Protein AF-A0A352PY27-F1 (afdb_monomer)

Nearest PDB structures (foldseek):
  3fgb-assembly2_B  TM=4.929E-01  e=3.421E-06  Bacteroides thetaiotaomicron
  3scy-assembly1_A  TM=4.603E-01  e=6.752E-06  Bacteroides fragilis NCTC 9343
  8q9t-assembly1_D  TM=4.812E-01  e=1.816E-03  Saccharomyces cerevisiae
  8qcb-assembly1_D  TM=4.375E-01  e=1.260E-03  Saccharomyces cerevisiae
  8qca-assembly1_D  TM=5.139E-01  e=1.257E-02  Saccharomyces cerevisiae

Foldseek 3Di:
DDDDDDDDDDDDDDDDDDDDDDDDDPPPPPPPPPPPPPPPDPVSPDDQAADDADPDKDKDFDDPPKDWQEKEAFLNQQKIWTWIQDNVRWIWIWIDGRVPDDIDDIHTDPRQWDFRYKDADLNRFWIKTWTDGPQWTWIWIWGDDPNDTDIDTQDTDNWDKADKEKQNDWAFDDADPVRDTDTAIKIWIWTQDPVRATFIWIAGPNNPDIATQEEAQVRQDDDPPDPDRAHRHYDPHKGWAYAQNLRQWTWIAHPQQWIKIFGHFQHHGYDMDTQLNRPDGAAGWYAQQQRQFIWADHAPAAAIWTAGLSRPDIDGPNRVFHFRHDWYARNLRQWTWGWGDDPSTIMIMTDGDDDQPSNHRHVVQQDNGPVSSVCCSVPVDDDDDDPDPDPVVVVCCQCQVPPGDGPSGDGDDDDDDCVVVVVVVVVVLVVLLVVLCVPFQLVLVVVLLVVQLVCCVVPPVVALSVVLSVLLNLLQVVPDPSCPPPQSVLLVVQQAWDQRPSLRHIFRSVCLQDDDPLVPDPSSSSSSSSVCCVPPTSVVRGPLQVLLPDDVVSLVSVCRNCVSCPVPDFFDCDQDSSHGGTDDGDPVPDDPDPPPD

Structure (mmCIF, N/CA/C/O backbone):
data_AF-A0A352PY27-F1
#
_entry.id   AF-A0A352PY27-F1
#
loop_
_atom_site.group_PDB
_atom_site.id
_atom_site.type_symbol
_atom_site.label_atom_id
_atom_site.label_alt_id
_atom_site.label_comp_id
_atom_site.label_asym_id
_atom_site.label_entity_id
_atom_site.label_seq_id
_atom_site.pdbx_PDB_ins_code
_atom_site.Cartn_x
_atom_site.Cartn_y
_atom_site.Cartn_z
_atom_site.occupancy
_atom_site.B_iso_or_equiv
_atom_site.auth_seq_id
_atom_site.auth_comp_id
_atom_site.auth_asym_id
_atom_site.auth_atom_id
_atom_site.pdbx_PDB_model_num
ATOM 1 N N . MET A 1 1 ? 27.100 67.561 -7.366 1.00 29.41 1 MET A N 1
ATOM 2 C CA . MET A 1 1 ? 26.509 68.172 -6.154 1.00 29.41 1 MET A CA 1
ATOM 3 C C . MET A 1 1 ? 26.282 67.022 -5.177 1.00 29.41 1 MET A C 1
ATOM 5 O O . MET A 1 1 ? 25.350 66.271 -5.390 1.00 29.41 1 MET A O 1
ATOM 9 N N . GLY A 1 2 ? 27.273 66.581 -4.397 1.00 23.59 2 GLY A N 1
ATOM 10 C CA . GLY A 1 2 ? 27.812 67.200 -3.174 1.00 23.59 2 GLY A CA 1
ATOM 11 C C . GLY A 1 2 ? 27.135 66.521 -1.963 1.00 23.59 2 GLY A C 1
ATOM 12 O O . GLY A 1 2 ? 25.924 66.622 -1.864 1.00 23.59 2 GLY A O 1
ATOM 13 N N . GLY A 1 3 ? 27.794 65.783 -1.063 1.00 23.25 3 GLY A N 1
ATOM 14 C CA . GLY A 1 3 ? 29.215 65.457 -0.911 1.00 23.25 3 GLY A CA 1
ATOM 15 C C . GLY A 1 3 ? 29.492 64.502 0.277 1.00 23.25 3 GLY A C 1
ATOM 16 O O . GLY A 1 3 ? 28.564 64.137 0.988 1.00 23.25 3 GLY A O 1
ATOM 17 N N . ALA A 1 4 ? 30.790 64.168 0.429 1.00 24.58 4 ALA A N 1
ATOM 18 C CA . ALA A 1 4 ? 31.572 63.729 1.616 1.00 24.58 4 ALA A CA 1
ATOM 19 C C . ALA A 1 4 ? 31.084 62.486 2.416 1.00 24.58 4 ALA A C 1
ATOM 21 O O . ALA A 1 4 ? 29.994 62.506 2.965 1.00 24.58 4 ALA A O 1
ATOM 22 N N . LEU A 1 5 ? 31.769 61.335 2.557 1.00 23.00 5 LEU A N 1
ATOM 23 C CA . LEU A 1 5 ? 33.194 60.944 2.700 1.00 23.00 5 LEU A CA 1
ATOM 24 C C . LEU A 1 5 ? 33.883 61.451 3.985 1.00 23.00 5 LEU A C 1
ATOM 26 O O . LEU A 1 5 ? 34.234 62.620 4.043 1.00 23.00 5 LEU A O 1
ATOM 30 N N . LEU A 1 6 ? 34.144 60.537 4.936 1.00 24.55 6 LEU A N 1
ATOM 31 C CA . LEU A 1 6 ? 35.228 60.524 5.949 1.00 24.55 6 LEU A CA 1
ATOM 32 C C . LEU A 1 6 ? 35.395 59.044 6.395 1.00 24.55 6 LEU A C 1
ATOM 34 O O . LEU A 1 6 ? 34.520 58.510 7.065 1.00 24.55 6 LEU A O 1
ATOM 38 N N . SER A 1 7 ? 36.306 58.224 5.845 1.00 23.53 7 SER A N 1
ATOM 39 C CA . SER A 1 7 ? 37.737 58.051 6.199 1.00 23.53 7 SER A CA 1
ATOM 40 C C . SER A 1 7 ? 38.006 58.091 7.712 1.00 23.53 7 SER A C 1
ATOM 42 O O . SER A 1 7 ? 37.673 59.082 8.342 1.00 23.53 7 SER A O 1
ATOM 44 N N . GLY A 1 8 ? 38.666 57.150 8.384 1.00 22.44 8 GLY A N 1
ATOM 45 C CA . GLY A 1 8 ? 39.454 55.976 8.013 1.00 22.44 8 GLY A CA 1
ATOM 46 C C . GLY A 1 8 ? 40.414 55.663 9.179 1.00 22.44 8 GLY A C 1
ATOM 47 O O . GLY A 1 8 ? 40.651 56.541 10.003 1.00 22.44 8 GLY A O 1
ATOM 48 N N . ARG A 1 9 ? 40.969 54.444 9.255 1.00 24.09 9 ARG A N 1
ATOM 49 C CA . ARG A 1 9 ? 42.384 54.144 9.591 1.00 24.09 9 ARG A CA 1
ATOM 50 C C . ARG A 1 9 ? 42.592 52.658 9.885 1.00 24.09 9 ARG A C 1
ATOM 52 O O . ARG A 1 9 ? 41.989 52.082 10.780 1.00 24.09 9 ARG A O 1
ATOM 59 N N . VAL A 1 10 ? 43.528 52.092 9.135 1.00 27.89 10 VAL A N 1
ATOM 60 C CA . VAL A 1 10 ? 44.252 50.847 9.412 1.00 27.89 10 VAL A CA 1
ATOM 61 C C . VAL A 1 10 ? 45.462 51.181 10.295 1.00 27.89 10 VAL A C 1
ATOM 63 O O . VAL A 1 10 ? 46.046 52.255 10.125 1.00 27.89 10 VAL A O 1
ATOM 66 N N . PRO A 1 11 ? 45.918 50.244 11.140 1.00 27.88 11 PRO A N 1
ATOM 67 C CA . PRO A 1 11 ? 47.350 49.969 11.209 1.00 27.88 11 PRO A CA 1
ATOM 68 C C . PRO A 1 11 ? 47.675 48.483 10.979 1.00 27.88 11 PRO A C 1
ATOM 70 O O . PRO A 1 11 ? 46.922 47.581 11.338 1.00 27.88 11 PRO A O 1
ATOM 73 N N . LYS A 1 12 ? 48.827 48.252 10.339 1.00 27.06 12 LYS A N 1
ATOM 74 C CA . LYS A 1 12 ? 49.436 46.947 10.050 1.00 27.06 12 LYS A CA 1
ATOM 75 C C . LYS A 1 12 ? 50.437 46.537 11.142 1.00 27.06 12 LYS A C 1
ATOM 77 O O . LYS A 1 12 ? 51.151 47.389 11.651 1.00 27.06 12 LYS A O 1
ATOM 82 N N . ARG A 1 13 ? 50.568 45.208 11.274 1.00 25.78 13 ARG A N 1
ATOM 83 C CA . ARG A 1 13 ? 51.720 44.364 11.678 1.00 25.78 13 ARG A CA 1
ATOM 84 C C . ARG A 1 13 ? 52.331 44.518 13.080 1.00 25.78 13 ARG A C 1
ATOM 86 O O . ARG A 1 13 ? 53.024 45.482 13.373 1.00 25.78 13 ARG A O 1
ATOM 93 N N . GLY A 1 14 ? 52.249 43.416 13.823 1.00 24.91 14 GLY A N 1
ATOM 94 C CA . GLY A 1 14 ? 53.191 42.988 14.855 1.00 24.91 14 GLY A CA 1
ATOM 95 C C . GLY A 1 14 ? 53.002 41.486 15.068 1.00 24.91 14 GLY A C 1
ATOM 96 O O . GLY A 1 14 ? 51.882 41.042 15.292 1.00 24.91 14 GLY A O 1
ATOM 97 N N . ASP A 1 15 ? 54.071 40.724 14.888 1.00 24.73 15 ASP A N 1
ATOM 98 C CA . ASP A 1 15 ? 54.115 39.263 14.883 1.00 24.73 15 ASP A CA 1
ATOM 99 C C . ASP A 1 15 ? 54.704 38.758 16.220 1.00 24.73 15 ASP A C 1
ATOM 101 O O . ASP A 1 15 ? 55.559 39.434 16.793 1.00 24.73 15 ASP A O 1
ATOM 105 N N . VAL A 1 16 ? 54.311 37.537 16.621 1.00 25.53 16 VAL A N 1
ATOM 106 C CA . VAL A 1 16 ? 55.066 36.552 17.444 1.00 25.53 16 VAL A CA 1
ATOM 107 C C . VAL A 1 16 ? 54.874 36.498 18.988 1.00 25.53 16 VAL A C 1
ATOM 109 O O . VAL A 1 16 ? 55.361 37.326 19.749 1.00 25.53 16 VAL A O 1
ATOM 112 N N . THR A 1 17 ? 54.333 35.332 19.409 1.00 25.33 17 THR A N 1
ATOM 113 C CA . THR A 1 17 ? 54.447 34.576 20.696 1.00 25.33 17 THR A CA 1
ATOM 114 C C . THR A 1 17 ? 53.750 35.157 21.936 1.00 25.33 17 THR A C 1
ATOM 116 O O . THR A 1 17 ? 53.741 36.352 22.146 1.00 25.33 17 THR A O 1
ATOM 119 N N . MET A 1 18 ? 53.104 34.394 22.826 1.00 22.73 18 MET A N 1
ATOM 120 C CA . MET A 1 18 ? 53.530 33.161 23.491 1.00 22.73 18 MET A CA 1
ATOM 121 C C . MET A 1 18 ? 52.323 32.555 24.250 1.00 22.73 18 MET A C 1
ATOM 123 O O . MET A 1 18 ? 51.395 33.263 24.629 1.00 22.73 18 MET A O 1
ATOM 127 N N . LYS A 1 19 ? 52.366 31.236 24.459 1.00 26.22 19 LYS A N 1
ATOM 128 C CA . LYS A 1 19 ? 51.484 30.380 25.278 1.00 26.22 19 LYS A CA 1
ATOM 129 C C . LYS A 1 19 ? 50.704 31.087 26.401 1.00 26.22 19 LYS A C 1
ATOM 131 O O . LYS A 1 19 ? 51.315 31.679 27.284 1.00 26.22 19 LYS A O 1
ATOM 136 N N . SER A 1 20 ? 49.396 30.834 26.484 1.00 25.78 20 SER A N 1
ATOM 137 C CA . SER A 1 20 ? 48.688 30.678 27.764 1.00 25.78 20 SER A CA 1
ATOM 138 C C . SER A 1 20 ? 47.388 29.904 27.562 1.00 25.78 20 SER A C 1
ATOM 140 O O . SER A 1 20 ? 46.474 30.343 26.873 1.00 25.78 20 SER A O 1
ATOM 142 N N . TRP A 1 21 ? 47.354 28.709 28.145 1.00 25.36 21 TRP A N 1
ATOM 143 C CA . TRP A 1 21 ? 46.155 27.910 28.337 1.00 25.36 21 TRP A CA 1
ATOM 144 C C . TRP A 1 21 ? 45.277 28.603 29.381 1.00 25.36 21 TRP A C 1
ATOM 146 O O . TRP A 1 21 ? 45.683 28.723 30.533 1.00 25.36 21 TRP A O 1
ATOM 156 N N . VAL A 1 22 ? 44.082 29.037 28.986 1.00 25.86 22 VAL A N 1
ATOM 157 C CA . VAL A 1 22 ? 42.997 29.364 29.914 1.00 25.86 22 VAL A CA 1
ATOM 158 C C . VAL A 1 22 ? 41.738 28.695 29.389 1.00 25.86 22 VAL A C 1
ATOM 160 O O . VAL A 1 22 ? 41.214 29.033 28.330 1.00 25.86 22 VAL A O 1
ATOM 163 N N . THR A 1 23 ? 41.298 27.695 30.141 1.00 26.64 23 THR A N 1
ATOM 164 C CA . THR A 1 23 ? 40.040 26.975 30.001 1.00 26.64 23 THR A CA 1
ATOM 165 C C . THR A 1 23 ? 38.877 27.963 30.095 1.00 26.64 23 THR A C 1
ATOM 167 O O . THR A 1 23 ? 38.506 28.388 31.187 1.00 26.64 23 THR A O 1
ATOM 170 N N . VAL A 1 24 ? 38.298 28.344 28.956 1.00 25.92 24 VAL A N 1
ATOM 171 C CA . VAL A 1 24 ? 37.013 29.051 28.907 1.00 25.92 24 VAL A CA 1
ATOM 172 C C . VAL A 1 24 ? 35.925 27.999 28.747 1.00 25.92 24 VAL A C 1
ATOM 174 O O . VAL A 1 24 ? 35.821 27.344 27.711 1.00 25.92 24 VAL A O 1
ATOM 177 N N . GLY A 1 25 ? 35.138 27.820 29.809 1.00 24.48 25 GLY A N 1
ATOM 178 C CA . GLY A 1 25 ? 33.914 27.035 29.787 1.00 24.48 25 GLY A CA 1
ATOM 179 C C . GLY A 1 25 ? 32.944 27.621 28.767 1.00 24.48 25 GLY A C 1
ATOM 180 O O . GLY A 1 25 ? 32.389 28.701 28.966 1.00 24.48 25 GLY A O 1
ATOM 181 N N . LEU A 1 26 ? 32.762 26.901 27.664 1.00 22.33 26 LEU A N 1
ATOM 182 C CA . LEU A 1 26 ? 31.741 27.181 26.671 1.00 22.33 26 LEU A CA 1
ATOM 183 C C . LEU A 1 26 ? 30.392 26.758 27.268 1.00 22.33 26 LEU A C 1
ATOM 185 O O . LEU A 1 26 ? 30.026 25.584 27.256 1.00 22.33 26 LEU A O 1
ATOM 189 N N . VAL A 1 27 ? 29.661 27.722 27.824 1.00 23.75 27 VAL A N 1
ATOM 190 C CA . VAL A 1 27 ? 28.229 27.580 28.089 1.00 23.75 27 VAL A CA 1
ATOM 191 C C . VAL A 1 27 ? 27.546 27.461 26.726 1.00 23.75 27 VAL A C 1
ATOM 193 O O . VAL A 1 27 ? 27.283 28.460 26.059 1.00 23.75 27 VAL A O 1
ATOM 196 N N . LEU A 1 28 ? 27.304 26.223 26.283 1.00 22.83 28 LEU A N 1
ATOM 197 C CA . LEU A 1 28 ? 26.386 25.933 25.185 1.00 22.83 28 LEU A CA 1
ATOM 198 C C . LEU A 1 28 ? 24.976 26.254 25.685 1.00 22.83 28 LEU A C 1
ATOM 200 O O . LEU A 1 28 ? 24.290 25.423 26.278 1.00 22.83 28 LEU A O 1
ATOM 204 N N . LEU A 1 29 ? 24.546 27.492 25.461 1.00 23.34 29 LEU A N 1
ATOM 205 C CA . LEU A 1 29 ? 23.138 27.849 25.516 1.00 23.34 29 LEU A CA 1
ATOM 206 C C . LEU A 1 29 ? 22.479 27.206 24.284 1.00 23.34 29 LEU A C 1
ATOM 208 O O . LEU A 1 29 ? 22.370 27.816 23.222 1.00 23.34 29 LEU A O 1
ATOM 212 N N . VAL A 1 30 ? 22.102 25.929 24.402 1.00 26.36 30 VAL A N 1
ATOM 213 C CA . VAL A 1 30 ? 21.221 25.268 23.435 1.00 26.36 30 VAL A CA 1
ATOM 214 C C . VAL A 1 30 ? 19.838 25.876 23.625 1.00 26.36 30 VAL A C 1
ATOM 216 O O . VAL A 1 30 ? 19.008 25.388 24.389 1.00 26.36 30 VAL A O 1
ATOM 219 N N . VAL A 1 31 ? 19.599 26.995 22.948 1.00 26.50 31 VAL A N 1
ATOM 220 C CA . VAL A 1 31 ? 18.244 27.464 22.691 1.00 26.50 31 VAL A CA 1
ATOM 221 C C . VAL A 1 31 ? 17.642 26.449 21.728 1.00 26.50 31 VAL A C 1
ATOM 223 O O . VAL A 1 31 ? 17.866 26.516 20.522 1.00 26.50 31 VAL A O 1
ATOM 226 N N . PHE A 1 32 ? 16.891 25.486 22.267 1.00 28.80 32 PHE A N 1
ATOM 227 C CA . PHE A 1 32 ? 15.933 24.675 21.515 1.00 28.80 32 PHE A CA 1
ATOM 228 C C . PHE A 1 32 ? 14.789 25.580 21.028 1.00 28.80 32 PHE A C 1
ATOM 230 O O . PHE A 1 32 ? 13.641 25.473 21.447 1.00 28.80 32 PHE A O 1
ATOM 237 N N . GLY A 1 33 ? 15.117 26.521 20.146 1.00 25.53 33 GLY A N 1
ATOM 238 C CA . GLY A 1 33 ? 14.164 27.118 19.235 1.00 25.53 33 GLY A CA 1
ATOM 239 C C . GLY A 1 33 ? 14.012 26.127 18.100 1.00 25.53 33 GLY A C 1
ATOM 240 O O . GLY A 1 33 ? 14.877 26.059 17.230 1.00 25.53 33 GLY A O 1
ATOM 241 N N . GLY A 1 34 ? 12.953 25.320 18.149 1.00 28.50 34 GLY A N 1
ATOM 242 C CA . GLY A 1 34 ? 12.536 24.493 17.029 1.00 28.50 34 GLY A CA 1
ATOM 243 C C . GLY A 1 34 ? 12.263 25.389 15.829 1.00 28.50 34 GLY A C 1
ATOM 244 O O . GLY A 1 34 ? 11.151 25.881 15.647 1.00 28.50 34 GLY A O 1
ATOM 245 N N . VAL A 1 35 ? 13.291 25.611 15.013 1.00 26.38 35 VAL A N 1
ATOM 246 C CA . VAL A 1 35 ? 13.109 26.001 13.625 1.00 26.38 35 VAL A CA 1
ATOM 247 C C . VAL A 1 35 ? 12.331 24.842 13.030 1.00 26.38 35 VAL A C 1
ATOM 249 O O . VAL A 1 35 ? 12.856 23.739 12.895 1.00 26.38 35 VAL A O 1
ATOM 252 N N . SER A 1 36 ? 11.040 25.066 12.784 1.00 31.22 36 SER A N 1
ATOM 253 C CA . SER A 1 36 ? 10.239 24.163 11.972 1.00 31.22 36 SER A CA 1
ATOM 254 C C . SER A 1 36 ? 10.938 24.084 10.626 1.00 31.22 36 SER A C 1
ATOM 256 O O . SER A 1 36 ? 10.799 24.984 9.800 1.00 31.22 36 SER A O 1
ATOM 258 N N . ALA A 1 37 ? 11.759 23.050 10.445 1.00 31.69 37 ALA A N 1
ATOM 259 C CA . ALA A 1 37 ? 12.256 22.684 9.141 1.00 31.69 37 ALA A CA 1
ATOM 260 C C . ALA A 1 37 ? 11.007 22.448 8.296 1.00 31.69 37 ALA A C 1
ATOM 262 O O . ALA A 1 37 ? 10.212 21.546 8.573 1.00 31.69 37 ALA A O 1
ATOM 263 N N . SER A 1 38 ? 10.778 23.332 7.331 1.00 34.50 38 SER A N 1
ATOM 264 C CA . SER A 1 38 ? 9.812 23.090 6.276 1.00 34.50 38 SER A CA 1
ATOM 265 C C . SER A 1 38 ? 10.154 21.727 5.678 1.00 34.50 38 SER A C 1
ATOM 267 O O . SER A 1 38 ? 11.237 21.577 5.114 1.00 34.50 38 SER A O 1
ATOM 269 N N . ARG A 1 39 ? 9.277 20.732 5.862 1.00 43.31 39 ARG A N 1
ATOM 270 C CA . ARG A 1 39 ? 9.378 19.433 5.182 1.00 43.31 39 ARG A CA 1
ATOM 271 C C . ARG A 1 39 ? 9.517 19.722 3.685 1.00 43.31 39 ARG A C 1
ATOM 273 O O . ARG A 1 39 ? 8.617 20.347 3.126 1.00 43.31 39 ARG A O 1
ATOM 280 N N . ALA A 1 40 ? 10.654 19.374 3.084 1.00 38.69 40 ALA A N 1
ATOM 281 C CA . ALA A 1 40 ? 10.970 19.755 1.709 1.00 38.69 40 ALA A CA 1
ATOM 282 C C . ALA A 1 40 ? 10.347 18.785 0.687 1.00 38.69 40 ALA A C 1
ATOM 284 O O . ALA A 1 40 ? 10.125 19.170 -0.458 1.00 38.69 40 ALA A O 1
ATOM 285 N N . GLY A 1 41 ? 9.952 17.580 1.110 1.00 37.09 41 GLY A N 1
ATOM 286 C CA . GLY A 1 41 ? 9.119 16.665 0.330 1.00 37.09 41 GLY A CA 1
ATOM 287 C C . GLY A 1 41 ? 8.463 15.567 1.174 1.00 37.09 41 GLY A C 1
ATOM 288 O O . GLY A 1 41 ? 8.783 15.375 2.346 1.00 37.09 41 GLY A O 1
ATOM 289 N N . THR A 1 42 ? 7.542 14.813 0.569 1.00 42.62 42 THR A N 1
ATOM 290 C CA . THR A 1 42 ? 6.884 13.636 1.178 1.00 42.62 42 THR A CA 1
ATOM 291 C C . THR A 1 42 ? 7.881 12.531 1.559 1.00 42.62 42 THR A C 1
ATOM 293 O O . THR A 1 42 ? 7.642 11.793 2.517 1.00 42.62 42 THR A O 1
ATOM 296 N N . PHE A 1 43 ? 9.029 12.478 0.874 1.00 42.47 43 PHE A N 1
ATOM 297 C CA . PHE A 1 43 ? 10.138 11.550 1.126 1.00 42.47 43 PHE A CA 1
ATOM 298 C C . PHE A 1 43 ? 11.009 11.904 2.346 1.00 42.47 43 PHE A C 1
ATOM 300 O O . PHE A 1 43 ? 11.778 11.061 2.792 1.00 42.47 43 PHE A O 1
ATOM 307 N N . ASP A 1 44 ? 10.858 13.098 2.932 1.00 46.16 44 ASP A N 1
ATOM 308 C CA . ASP A 1 44 ? 11.580 13.500 4.154 1.00 46.16 44 ASP A CA 1
ATOM 309 C C . ASP A 1 44 ? 10.875 13.033 5.441 1.00 46.16 44 ASP A C 1
ATOM 311 O O . ASP A 1 44 ? 11.245 13.426 6.552 1.00 46.16 44 ASP A O 1
ATOM 315 N N . THR A 1 45 ? 9.810 12.234 5.317 1.00 53.78 45 THR A N 1
ATOM 316 C CA . THR A 1 45 ? 9.125 11.666 6.479 1.00 53.78 45 THR A CA 1
ATOM 317 C C . THR A 1 45 ? 10.028 10.594 7.093 1.00 53.78 45 THR A C 1
ATOM 319 O O . THR A 1 45 ? 10.299 9.599 6.422 1.00 53.78 45 THR A O 1
ATOM 322 N N . PRO A 1 46 ? 10.507 10.759 8.342 1.00 58.78 46 PRO A N 1
ATOM 323 C CA . PRO A 1 46 ? 11.380 9.771 8.961 1.00 58.78 46 PRO A CA 1
ATOM 324 C C . PRO A 1 46 ? 10.676 8.415 9.036 1.00 58.78 46 PRO A C 1
ATOM 326 O O . PRO A 1 46 ? 9.502 8.340 9.407 1.00 58.78 46 PRO A O 1
ATOM 329 N N . GLU A 1 47 ? 11.404 7.356 8.680 1.00 65.25 47 GLU A N 1
ATOM 330 C CA . GLU A 1 47 ? 10.898 5.988 8.746 1.00 65.25 47 GLU A CA 1
ATOM 331 C C . GLU A 1 47 ? 10.471 5.656 10.180 1.00 65.25 47 GLU A C 1
ATOM 333 O O . GLU A 1 47 ? 11.212 5.891 11.142 1.00 65.25 47 GLU A O 1
ATOM 338 N N . LEU A 1 48 ? 9.259 5.117 10.323 1.00 70.88 48 LEU A N 1
ATOM 339 C CA . LEU A 1 48 ? 8.745 4.693 11.615 1.00 70.88 48 LEU A CA 1
ATOM 340 C C . LEU A 1 48 ? 9.585 3.519 12.129 1.00 70.88 48 LEU A C 1
ATOM 342 O O . LEU A 1 48 ? 9.570 2.431 11.559 1.00 70.88 48 LEU A O 1
ATOM 346 N N . GLN A 1 49 ? 10.301 3.735 13.228 1.00 80.06 49 GLN A N 1
ATOM 347 C CA . GLN A 1 49 ? 11.074 2.684 13.879 1.00 80.06 49 GLN A CA 1
ATOM 348 C C . GLN A 1 49 ? 10.132 1.780 14.680 1.00 80.06 49 GLN A C 1
ATOM 350 O O . GLN A 1 49 ? 9.576 2.193 15.699 1.00 80.06 49 GLN A O 1
ATOM 355 N N . VAL A 1 50 ? 9.952 0.545 14.210 1.00 85.19 50 VAL A N 1
ATOM 356 C CA . VAL A 1 50 ? 9.127 -0.463 14.883 1.00 85.19 50 VAL A CA 1
ATOM 357 C C . VAL A 1 50 ? 10.005 -1.309 15.801 1.00 85.19 50 VAL A C 1
ATOM 359 O O . VAL A 1 50 ? 10.940 -1.977 15.354 1.00 85.19 50 VAL A O 1
ATOM 362 N N . VAL A 1 51 ? 9.694 -1.303 17.096 1.00 86.94 51 VAL A N 1
ATOM 363 C CA . VAL A 1 51 ? 10.356 -2.166 18.078 1.00 86.94 51 VAL A CA 1
ATOM 364 C C . VAL A 1 51 ? 9.839 -3.591 17.913 1.00 86.94 51 VAL A C 1
ATOM 366 O O . VAL A 1 51 ? 8.634 -3.818 17.828 1.00 86.94 51 VAL A O 1
ATOM 369 N N . ALA A 1 52 ? 10.756 -4.558 17.875 1.00 88.62 52 ALA A N 1
ATOM 370 C CA . ALA A 1 52 ? 10.397 -5.962 17.735 1.00 88.62 52 ALA A CA 1
ATOM 371 C C . ALA A 1 52 ? 9.597 -6.463 18.947 1.00 88.62 52 ALA A C 1
ATOM 373 O O . ALA A 1 52 ? 9.992 -6.263 20.098 1.00 88.62 52 ALA A O 1
ATOM 374 N N . SER A 1 53 ? 8.516 -7.183 18.669 1.00 91.06 53 SER A N 1
ATOM 375 C CA . SER A 1 53 ? 7.670 -7.802 19.680 1.00 91.06 53 SER A CA 1
ATOM 376 C C . SER A 1 53 ? 8.359 -9.018 20.327 1.00 91.06 53 SER A C 1
ATOM 378 O O . SER A 1 53 ? 9.220 -9.657 19.700 1.00 91.06 53 SER A O 1
ATOM 380 N N . PRO A 1 54 ? 7.990 -9.379 21.573 1.00 91.50 54 PRO A N 1
ATOM 381 C CA . PRO A 1 54 ? 8.511 -10.566 22.247 1.00 91.50 54 PRO A CA 1
ATOM 382 C C . PRO A 1 54 ? 8.250 -11.857 21.458 1.00 91.50 54 PRO A C 1
ATOM 384 O O . PRO A 1 54 ? 7.247 -11.985 20.761 1.00 91.50 54 PRO A O 1
ATOM 387 N N . GLN A 1 55 ? 9.131 -12.847 21.611 1.00 91.50 55 GLN A N 1
ATOM 388 C CA . GLN A 1 55 ? 8.927 -14.191 21.041 1.00 91.50 55 GLN A CA 1
ATOM 389 C C . GLN A 1 55 ? 7.985 -15.056 21.885 1.00 91.50 55 GLN A C 1
ATOM 391 O O . GLN A 1 55 ? 7.453 -16.054 21.416 1.00 91.50 55 GLN A O 1
ATOM 396 N N . GLU A 1 56 ? 7.794 -14.681 23.146 1.00 93.56 56 GLU A N 1
ATOM 397 C CA . GLU A 1 56 ? 7.002 -15.429 24.111 1.00 93.56 56 GLU A CA 1
ATOM 398 C C . GLU A 1 56 ? 5.657 -14.754 24.345 1.00 93.56 56 GLU A C 1
ATOM 400 O O . GLU A 1 56 ? 5.503 -13.541 24.183 1.00 93.56 56 GLU A O 1
ATOM 405 N N . ILE A 1 57 ? 4.700 -15.542 24.824 1.00 94.88 57 ILE A N 1
ATOM 406 C CA . ILE A 1 57 ? 3.446 -15.021 25.357 1.00 94.88 57 ILE A CA 1
ATOM 407 C C . ILE A 1 57 ? 3.744 -14.044 26.502 1.00 94.88 57 ILE A C 1
ATOM 409 O O . ILE A 1 57 ? 4.590 -14.289 27.373 1.00 94.88 57 ILE A O 1
ATOM 413 N N . ARG A 1 58 ? 3.004 -12.935 26.526 1.00 94.25 58 ARG A N 1
ATOM 414 C CA . ARG A 1 58 ? 3.018 -11.960 27.623 1.00 94.25 58 ARG A CA 1
ATOM 415 C C . ARG A 1 58 ? 1.592 -11.677 28.065 1.00 94.25 58 ARG A C 1
ATOM 417 O O . ARG A 1 58 ? 0.664 -11.738 27.264 1.00 94.25 58 ARG A O 1
ATOM 424 N N . SER A 1 59 ? 1.402 -11.372 29.342 1.00 92.81 59 SER A N 1
ATOM 425 C CA . SER A 1 59 ? 0.077 -11.061 29.872 1.00 92.81 59 SER A CA 1
ATOM 426 C C . SER A 1 59 ? 0.127 -10.010 30.965 1.00 92.81 59 SER A C 1
ATOM 428 O O . SER A 1 59 ? 1.027 -10.039 31.803 1.00 92.81 59 SER A O 1
ATOM 430 N N . LEU A 1 60 ? -0.894 -9.163 30.999 1.00 91.81 60 LEU A N 1
ATOM 431 C CA . LEU A 1 60 ? -1.178 -8.230 32.078 1.00 91.81 60 LEU A CA 1
ATOM 432 C C . LEU A 1 60 ? -2.551 -8.573 32.664 1.00 91.81 60 LEU A C 1
ATOM 434 O O . LEU A 1 60 ? -3.573 -8.464 31.982 1.00 91.81 60 LEU A O 1
ATOM 438 N N . ALA A 1 61 ? -2.577 -9.000 33.925 1.00 92.19 61 ALA A N 1
ATOM 439 C CA . ALA A 1 61 ? -3.828 -9.183 34.649 1.00 92.19 61 ALA A CA 1
ATOM 440 C C . ALA A 1 61 ? -4.467 -7.815 34.927 1.00 92.19 61 ALA A C 1
ATOM 442 O O . ALA A 1 61 ? -3.775 -6.881 35.336 1.00 92.19 61 ALA A O 1
ATOM 443 N N . LEU A 1 62 ? -5.776 -7.699 34.700 1.00 91.69 62 LEU A N 1
ATOM 444 C CA . LEU A 1 62 ? -6.540 -6.536 35.141 1.00 91.69 62 LEU A CA 1
ATOM 445 C C . LEU A 1 62 ? -6.976 -6.741 36.597 1.00 91.69 62 LEU A C 1
ATOM 447 O O . LEU A 1 62 ? -7.104 -7.873 37.068 1.00 91.69 62 LEU A O 1
ATOM 451 N N . GLY A 1 63 ? -7.153 -5.639 37.321 1.00 90.38 63 GLY A N 1
ATOM 452 C CA . GLY A 1 63 ? -7.578 -5.657 38.715 1.00 90.38 63 GLY A CA 1
ATOM 453 C C . GLY A 1 63 ? -8.982 -6.241 38.881 1.00 90.38 63 GLY A C 1
ATOM 454 O O . GLY A 1 63 ? -9.801 -6.225 37.962 1.00 90.38 63 GLY A O 1
ATOM 455 N N . ILE A 1 64 ? -9.282 -6.737 40.082 1.00 90.56 64 ILE A N 1
ATOM 456 C CA . ILE A 1 64 ? -10.580 -7.353 40.384 1.00 90.56 64 ILE A CA 1
ATOM 457 C C . ILE A 1 64 ? -11.713 -6.353 40.120 1.00 90.56 64 ILE A C 1
ATOM 459 O O . ILE A 1 64 ? -11.720 -5.239 40.648 1.00 90.56 64 ILE A O 1
ATOM 463 N N . GLY A 1 65 ? -12.694 -6.773 39.318 1.00 91.50 65 GLY A N 1
ATOM 464 C CA . GLY A 1 65 ? -13.855 -5.956 38.954 1.00 91.50 65 GLY A CA 1
ATOM 465 C C . GLY A 1 65 ? -13.585 -4.863 37.913 1.00 91.50 65 GLY A C 1
ATOM 466 O O . GLY A 1 65 ? -14.524 -4.155 37.539 1.00 91.50 65 GLY A O 1
ATOM 467 N N . GLU A 1 66 ? -12.350 -4.725 37.425 1.00 94.50 66 GLU A N 1
ATOM 468 C CA . GLU A 1 66 ? -12.049 -3.886 36.268 1.00 94.50 66 GLU A CA 1
ATOM 469 C C . GLU A 1 66 ? -12.650 -4.493 34.995 1.00 94.50 66 GLU A C 1
ATOM 471 O O . GLU A 1 66 ? -12.576 -5.701 34.752 1.00 94.50 66 GLU A O 1
ATOM 476 N N . LYS A 1 67 ? -13.248 -3.643 34.157 1.00 95.56 67 LYS A N 1
ATOM 477 C CA . LYS A 1 67 ? -13.856 -4.052 32.890 1.00 95.56 67 LYS A CA 1
ATOM 478 C C . LYS A 1 67 ? -13.109 -3.412 31.721 1.00 95.56 67 LYS A C 1
ATOM 480 O O . LYS A 1 67 ? -13.163 -2.188 31.584 1.00 95.56 67 LYS A O 1
ATOM 485 N N . PRO A 1 68 ? -12.434 -4.196 30.868 1.00 95.56 68 PRO A N 1
ATOM 486 C CA . PRO A 1 68 ? -11.856 -3.672 29.640 1.00 95.56 68 PRO A CA 1
ATOM 487 C C . PRO A 1 68 ? -12.976 -3.270 28.676 1.00 95.56 68 PRO A C 1
ATOM 489 O O . PRO A 1 68 ? -13.965 -3.987 28.522 1.00 95.56 68 PRO A O 1
ATOM 492 N N . ILE A 1 69 ? -12.816 -2.110 28.048 1.00 95.88 69 ILE A N 1
ATOM 493 C CA . ILE A 1 69 ? -13.756 -1.554 27.071 1.00 95.88 69 ILE A CA 1
ATOM 494 C C . ILE A 1 69 ? -13.216 -1.753 25.659 1.00 95.88 69 ILE A C 1
ATOM 496 O O . ILE A 1 69 ? -13.935 -2.254 24.800 1.00 95.88 69 ILE A O 1
ATOM 500 N N . ASP A 1 70 ? -11.969 -1.342 25.428 1.00 95.88 70 ASP A N 1
ATOM 501 C CA . ASP A 1 70 ? -11.332 -1.380 24.114 1.00 95.88 70 ASP A CA 1
ATOM 502 C C . ASP A 1 70 ? -9.802 -1.359 24.255 1.00 95.88 70 ASP A C 1
ATOM 504 O O . ASP A 1 70 ? -9.275 -0.957 25.300 1.00 95.88 70 ASP A O 1
ATOM 508 N N . THR A 1 71 ? -9.089 -1.800 23.223 1.00 95.38 71 THR A N 1
ATOM 509 C CA . THR A 1 71 ? -7.624 -1.918 23.219 1.00 95.38 71 THR A CA 1
ATOM 510 C C . THR A 1 71 ? -7.046 -1.522 21.878 1.00 95.38 71 THR A C 1
ATOM 512 O O . THR A 1 71 ? -7.618 -1.858 20.846 1.00 95.38 71 THR A O 1
ATOM 515 N N . ASP A 1 72 ? -5.863 -0.914 21.885 1.00 95.19 72 ASP A N 1
ATOM 516 C CA . ASP A 1 72 ? -5.113 -0.689 20.655 1.00 95.19 72 ASP A CA 1
ATOM 517 C C . ASP A 1 72 ? -3.597 -0.758 20.883 1.00 95.19 72 ASP A C 1
ATOM 519 O O . ASP A 1 72 ? -3.111 -0.625 22.011 1.00 95.19 72 ASP A O 1
ATOM 523 N N . VAL A 1 73 ? -2.841 -0.978 19.811 1.00 94.50 73 VAL A N 1
ATOM 524 C CA . VAL A 1 73 ? -1.381 -1.120 19.842 1.00 94.50 73 VAL A CA 1
ATOM 525 C C . VAL A 1 73 ? -0.741 0.075 19.146 1.00 94.50 73 VAL A C 1
ATOM 527 O O . VAL A 1 73 ? -1.152 0.468 18.057 1.00 94.50 73 VAL A O 1
ATOM 530 N N . SER A 1 74 ? 0.283 0.656 19.773 1.00 92.12 74 SER A N 1
ATOM 531 C CA . SER A 1 74 ? 1.056 1.741 19.172 1.00 92.12 74 SER A CA 1
ATOM 532 C C . SER A 1 74 ? 1.698 1.278 17.871 1.00 92.12 74 SER A C 1
ATOM 534 O O . SER A 1 74 ? 2.222 0.167 17.798 1.00 92.12 74 SER A O 1
ATOM 536 N N . SER A 1 75 ? 1.756 2.154 16.870 1.00 88.44 75 SER A N 1
ATOM 537 C CA . SER A 1 75 ? 2.437 1.884 15.600 1.00 88.44 75 SER A CA 1
ATOM 538 C C . SER A 1 75 ? 3.945 1.619 15.752 1.00 88.44 75 SER A C 1
ATOM 540 O O . SER A 1 75 ? 4.557 1.039 14.861 1.00 88.44 75 SER A O 1
ATOM 542 N N . GLN A 1 76 ? 4.538 1.958 16.904 1.00 85.12 76 GLN A N 1
ATOM 543 C CA . GLN A 1 76 ? 5.937 1.663 17.252 1.00 85.12 76 GLN A CA 1
ATOM 544 C C . GLN A 1 76 ? 6.128 0.289 17.934 1.00 85.12 76 GLN A C 1
ATOM 546 O O . GLN A 1 76 ? 7.258 -0.127 18.182 1.00 85.12 76 GLN A O 1
ATOM 551 N N . GLY A 1 77 ? 5.044 -0.424 18.259 1.00 80.50 77 GLY A N 1
ATOM 552 C CA . GLY A 1 77 ? 5.032 -1.832 18.684 1.00 80.50 77 GLY A CA 1
ATOM 553 C C . GLY A 1 77 ? 5.349 -2.129 20.152 1.00 80.50 77 GLY A C 1
ATOM 554 O O . GLY A 1 77 ? 4.852 -3.117 20.685 1.00 80.50 77 GLY A O 1
ATOM 555 N N . ALA A 1 78 ? 6.104 -1.281 20.850 1.00 84.19 78 ALA A N 1
ATOM 556 C CA . ALA A 1 78 ? 6.484 -1.554 22.242 1.00 84.19 78 ALA A CA 1
ATOM 557 C C . ALA A 1 78 ? 5.346 -1.357 23.264 1.00 84.19 78 ALA A C 1
ATOM 559 O O . ALA A 1 78 ? 5.427 -1.888 24.372 1.00 84.19 78 ALA A O 1
ATOM 560 N N . GLU A 1 79 ? 4.314 -0.581 22.921 1.00 91.25 79 GLU A N 1
ATOM 561 C CA . GLU A 1 79 ? 3.293 -0.097 23.855 1.00 91.25 79 GLU A CA 1
ATOM 562 C C . GLU A 1 79 ? 1.872 -0.425 23.380 1.00 91.25 79 GLU A C 1
ATOM 564 O O . GLU A 1 79 ? 1.513 -0.235 22.217 1.00 91.25 79 GLU A O 1
ATOM 569 N N . VAL A 1 80 ? 1.054 -0.886 24.319 1.00 94.00 80 VAL A N 1
ATOM 570 C CA . VAL A 1 80 ? -0.369 -1.183 24.173 1.00 94.00 80 VAL A CA 1
ATOM 571 C C . VAL A 1 80 ? -1.144 -0.254 25.093 1.00 94.00 80 VAL A C 1
ATOM 573 O O . VAL A 1 80 ? -0.734 -0.009 26.228 1.00 94.00 80 VAL A O 1
ATOM 576 N N . VAL A 1 81 ? -2.296 0.221 24.632 1.00 94.44 81 VAL A N 1
ATOM 577 C CA . VAL A 1 81 ? -3.263 0.919 25.479 1.00 94.44 81 VAL A CA 1
ATOM 578 C C . VAL A 1 81 ? -4.498 0.059 25.676 1.00 94.44 81 VAL A C 1
ATOM 580 O O . VAL A 1 81 ? -5.014 -0.543 24.735 1.00 94.44 81 VAL A O 1
ATOM 583 N N . VAL A 1 82 ? -4.991 0.020 26.909 1.00 95.06 82 VAL A N 1
ATOM 584 C CA . VAL A 1 82 ? -6.293 -0.558 27.235 1.00 95.06 82 VAL A CA 1
ATOM 585 C C . VAL A 1 82 ? -7.139 0.486 27.942 1.00 95.06 82 VAL A C 1
ATOM 587 O O . VAL A 1 82 ? -6.728 1.094 28.932 1.00 95.06 82 VAL A O 1
ATOM 590 N N . LEU A 1 83 ? -8.336 0.703 27.411 1.00 96.81 83 LEU A N 1
ATOM 591 C CA . LEU A 1 83 ? -9.352 1.518 28.044 1.00 96.81 83 LEU A CA 1
ATOM 592 C C . LEU A 1 83 ? -10.115 0.651 29.049 1.00 96.81 83 LEU A C 1
ATOM 594 O O . LEU A 1 83 ? -10.720 -0.354 28.672 1.00 96.81 83 LEU A O 1
ATOM 598 N N . VAL A 1 84 ? -10.105 1.043 30.322 1.00 96.62 84 VAL A N 1
ATOM 599 C CA . VAL A 1 84 ? -10.658 0.250 31.428 1.00 96.62 84 VAL A CA 1
ATOM 600 C C . VAL A 1 84 ? -11.676 1.070 32.211 1.00 96.62 84 VAL A C 1
ATOM 602 O O . VAL A 1 84 ? -11.422 2.220 32.568 1.00 96.62 84 VAL A O 1
ATOM 605 N N . GLN A 1 85 ? -12.823 0.466 32.518 1.00 97.31 85 GLN A N 1
ATOM 606 C CA . GLN A 1 85 ? -13.732 0.939 33.556 1.00 97.31 85 GLN A CA 1
ATOM 607 C C . GLN A 1 85 ? -13.342 0.313 34.897 1.00 97.31 85 GLN A C 1
ATOM 609 O O . GLN A 1 85 ? -13.311 -0.910 35.043 1.00 97.31 85 GLN A O 1
ATOM 614 N N . LEU A 1 86 ? -13.076 1.161 35.883 1.00 96.00 86 LEU A N 1
ATOM 615 C CA . LEU A 1 86 ? -12.763 0.759 37.248 1.00 96.00 86 LEU A CA 1
ATOM 616 C C . LEU A 1 86 ? -14.043 0.383 38.025 1.00 96.00 86 LEU A C 1
ATOM 618 O O . LEU A 1 86 ? -15.133 0.846 37.672 1.00 96.00 86 LEU A O 1
ATOM 622 N N . PRO A 1 87 ? -13.942 -0.378 39.135 1.00 95.06 87 PRO A N 1
ATOM 623 C CA . PRO A 1 87 ? -15.101 -0.776 39.945 1.00 95.06 87 PRO A CA 1
ATOM 624 C C . PRO A 1 87 ? -15.957 0.389 40.467 1.00 95.06 87 PRO A C 1
ATOM 626 O O . PRO A 1 87 ? -17.153 0.233 40.694 1.00 95.06 87 PRO A O 1
ATOM 629 N N . ASN A 1 88 ? -15.360 1.572 40.637 1.00 94.62 88 ASN A N 1
ATOM 630 C CA . ASN A 1 88 ? -16.047 2.796 41.063 1.00 94.62 88 ASN A CA 1
ATOM 631 C C . ASN A 1 88 ? -16.780 3.532 39.915 1.00 94.62 88 ASN A C 1
ATOM 633 O O . ASN A 1 88 ? -17.285 4.633 40.125 1.00 94.62 88 ASN A O 1
ATOM 637 N N . GLY A 1 89 ? -16.794 2.969 38.701 1.00 94.56 89 GLY A N 1
ATOM 638 C CA . GLY A 1 89 ? -17.428 3.537 37.509 1.00 94.56 89 GLY A CA 1
ATOM 639 C C . GLY A 1 89 ? -16.602 4.589 36.759 1.00 94.56 89 GLY A C 1
ATOM 640 O O . GLY A 1 89 ? -17.034 5.045 35.702 1.00 94.56 89 GLY A O 1
ATOM 641 N N . THR A 1 90 ? -15.426 4.975 37.266 1.00 96.56 90 THR A N 1
ATOM 642 C CA . THR A 1 90 ? -14.500 5.870 36.545 1.00 96.56 90 THR A CA 1
ATOM 643 C C . THR A 1 90 ? -13.714 5.116 35.473 1.00 96.56 90 THR A C 1
ATOM 645 O O . THR A 1 90 ? -13.683 3.886 35.473 1.00 96.56 90 THR A O 1
ATOM 648 N N . HIS A 1 91 ? -13.094 5.846 34.546 1.00 97.69 91 HIS A N 1
ATOM 649 C CA . HIS A 1 91 ? -12.377 5.259 33.416 1.00 97.69 91 HIS A CA 1
ATOM 650 C C . HIS A 1 91 ? -10.912 5.684 33.419 1.00 97.69 91 HIS A C 1
ATOM 652 O O . HIS A 1 91 ? -10.587 6.824 33.757 1.00 97.69 91 HIS A O 1
ATOM 658 N N . VAL A 1 92 ? -10.038 4.774 33.001 1.00 96.44 92 VAL A N 1
ATOM 659 C CA . VAL A 1 92 ? -8.603 5.021 32.835 1.00 96.44 92 VAL A CA 1
ATOM 660 C C . VAL A 1 92 ? -8.126 4.475 31.494 1.00 96.44 92 VAL A C 1
ATOM 662 O O . VAL A 1 92 ? -8.661 3.485 30.990 1.00 96.44 92 VAL A O 1
ATOM 665 N N . VAL A 1 93 ? -7.109 5.116 30.925 1.00 95.69 93 VAL A N 1
ATOM 666 C CA . VAL A 1 93 ? -6.285 4.529 29.866 1.00 95.69 93 VAL A CA 1
ATOM 667 C C . VAL A 1 93 ? -5.025 3.991 30.524 1.00 95.69 93 VAL A C 1
ATOM 669 O O . VAL A 1 93 ? -4.222 4.760 31.055 1.00 95.69 93 VAL A O 1
ATOM 672 N N . ARG A 1 94 ? -4.869 2.671 30.501 1.00 93.44 94 ARG A N 1
ATOM 673 C CA . ARG A 1 94 ? -3.694 1.982 31.030 1.00 93.44 94 ARG A CA 1
ATOM 674 C C . ARG A 1 94 ? -2.716 1.685 29.908 1.00 93.44 94 ARG A C 1
ATOM 676 O O . ARG A 1 94 ? -3.113 1.173 28.861 1.00 93.44 94 ARG A O 1
ATOM 683 N N . PHE A 1 95 ? -1.447 1.982 30.156 1.00 92.12 95 PHE A N 1
ATOM 684 C CA . PHE A 1 95 ? -0.350 1.753 29.223 1.00 92.12 95 PHE A CA 1
ATOM 685 C C . PHE A 1 95 ? 0.399 0.490 29.629 1.00 92.12 95 PHE A C 1
ATOM 687 O O . PHE A 1 95 ? 0.836 0.359 30.769 1.00 92.12 95 PHE A O 1
ATOM 694 N N . TRP A 1 96 ? 0.566 -0.441 28.700 1.00 92.06 96 TRP A N 1
ATOM 695 C CA . TRP A 1 96 ? 1.275 -1.692 28.926 1.00 92.06 96 TRP A CA 1
ATOM 696 C C . TRP A 1 96 ? 2.393 -1.852 27.909 1.00 92.06 96 TRP A C 1
ATOM 698 O O . TRP A 1 96 ? 2.156 -1.752 26.708 1.00 92.06 96 TRP A O 1
ATOM 708 N N . ARG A 1 97 ? 3.609 -2.133 28.378 1.00 90.81 97 ARG A N 1
ATOM 709 C CA . ARG A 1 97 ? 4.729 -2.445 27.497 1.00 90.81 97 ARG A CA 1
ATOM 710 C C . ARG A 1 97 ? 4.936 -3.945 27.360 1.00 90.81 97 ARG A C 1
ATOM 712 O O . ARG A 1 97 ? 4.979 -4.678 28.349 1.00 90.81 97 ARG A O 1
ATOM 719 N N . LEU A 1 98 ? 5.097 -4.396 26.118 1.00 89.25 98 LEU A N 1
ATOM 720 C CA . LEU A 1 98 ? 5.258 -5.819 25.800 1.00 89.25 98 LEU A CA 1
ATOM 721 C C . LEU A 1 98 ? 6.617 -6.379 26.251 1.00 89.25 98 LEU A C 1
ATOM 723 O O . LEU A 1 98 ? 6.741 -7.582 26.478 1.00 89.25 98 LEU A O 1
ATOM 727 N N . ASP A 1 99 ? 7.621 -5.520 26.434 1.00 81.75 99 ASP A N 1
ATOM 728 C CA . ASP A 1 99 ? 8.961 -5.890 26.913 1.00 81.75 99 ASP A CA 1
ATOM 729 C C . ASP A 1 99 ? 9.010 -6.293 28.402 1.00 81.75 99 ASP A C 1
ATOM 731 O O . ASP A 1 99 ? 10.040 -6.767 28.878 1.00 81.75 99 ASP A O 1
ATOM 735 N N . GLY A 1 100 ? 7.897 -6.155 29.133 1.00 69.00 100 GLY A N 1
ATOM 736 C CA . GLY A 1 100 ? 7.805 -6.493 30.553 1.00 69.00 100 GLY A CA 1
ATOM 737 C C . GLY A 1 100 ? 8.228 -5.368 31.500 1.00 69.00 100 GLY A C 1
ATOM 738 O O . GLY A 1 100 ? 8.221 -5.576 32.715 1.00 69.00 100 GLY A O 1
ATOM 739 N N . SER A 1 101 ? 8.556 -4.175 30.991 1.00 66.44 101 SER A N 1
ATOM 740 C CA . SER A 1 101 ? 8.653 -2.987 31.840 1.00 66.44 101 SER A CA 1
ATOM 741 C C . SER A 1 101 ? 7.285 -2.663 32.455 1.00 66.44 101 SER A C 1
ATOM 743 O O . SER A 1 101 ? 6.238 -2.876 31.836 1.00 66.44 101 SER A O 1
ATOM 745 N N . GLN A 1 102 ? 7.281 -2.229 33.722 1.00 57.25 102 GLN A N 1
ATOM 746 C CA . GLN A 1 102 ? 6.032 -1.963 34.437 1.00 57.25 102 GLN A CA 1
ATOM 747 C C . GLN A 1 102 ? 5.168 -0.937 33.681 1.00 57.25 102 GLN A C 1
ATOM 749 O O . GLN A 1 102 ? 5.725 -0.047 33.031 1.00 57.25 102 GLN A O 1
ATOM 754 N N . PRO A 1 103 ? 3.826 -1.046 33.770 1.00 61.75 103 PRO A N 1
ATOM 755 C CA . PRO A 1 103 ? 2.908 -0.059 33.214 1.00 61.75 103 PRO A CA 1
ATOM 756 C C . PRO A 1 103 ? 3.350 1.367 33.547 1.00 61.75 103 PRO A C 1
ATOM 758 O O . PRO A 1 103 ? 3.683 1.670 34.695 1.00 61.75 103 PRO A O 1
ATOM 761 N N . VAL A 1 104 ? 3.339 2.252 32.551 1.00 64.81 104 VAL A N 1
ATOM 762 C CA . VAL A 1 104 ? 3.409 3.694 32.818 1.00 64.81 104 VAL A CA 1
ATOM 763 C C . VAL A 1 104 ? 2.128 4.076 33.564 1.00 64.81 104 VAL A C 1
ATOM 765 O O . VAL A 1 104 ? 1.084 3.475 33.316 1.00 64.81 104 VAL A O 1
ATOM 768 N N . ASN A 1 105 ? 2.207 5.054 34.474 1.00 79.69 105 ASN A N 1
ATOM 769 C CA . ASN A 1 105 ? 1.056 5.554 35.234 1.00 79.69 105 ASN A CA 1
ATOM 770 C C . ASN A 1 105 ? -0.201 5.675 34.354 1.00 79.69 105 ASN A C 1
ATOM 772 O O . ASN A 1 105 ? -0.164 6.340 33.314 1.00 79.69 105 ASN A O 1
ATOM 776 N N . ASP A 1 106 ? -1.298 5.056 34.803 1.00 90.62 106 ASP A N 1
ATOM 777 C CA . ASP A 1 106 ? -2.614 5.161 34.172 1.00 90.62 106 ASP A CA 1
ATOM 778 C C . ASP A 1 106 ? -2.972 6.638 33.948 1.00 90.62 106 ASP A C 1
ATOM 780 O O . ASP A 1 106 ? -2.783 7.487 34.827 1.00 90.62 106 ASP A O 1
ATOM 784 N N . TRP A 1 107 ? -3.532 6.951 32.782 1.00 93.25 107 TRP A N 1
ATOM 785 C CA . TRP A 1 107 ? -4.117 8.264 32.548 1.00 93.25 107 TRP A CA 1
ATOM 786 C C . TRP A 1 107 ? -5.601 8.247 32.939 1.00 93.25 107 TRP A C 1
ATOM 788 O O . TRP A 1 107 ? -6.380 7.499 32.336 1.00 93.25 107 TRP A O 1
ATOM 798 N N . PRO A 1 108 ? -6.028 9.051 33.930 1.00 94.88 108 PRO A N 1
ATOM 799 C CA . PRO A 1 108 ? -7.432 9.135 34.299 1.00 94.88 108 PRO A CA 1
ATOM 800 C C . PRO A 1 108 ? -8.218 9.866 33.210 1.00 94.88 108 PRO A C 1
ATOM 802 O O . PRO A 1 108 ? -7.935 11.022 32.890 1.00 94.88 108 PRO A O 1
ATOM 805 N N . VAL A 1 109 ? -9.245 9.211 32.670 1.00 96.56 109 VAL A N 1
ATOM 806 C CA . VAL A 1 109 ? -10.166 9.857 31.733 1.00 96.56 109 VAL A CA 1
ATOM 807 C C . VAL A 1 109 ? -11.049 10.833 32.525 1.00 96.56 109 VAL A C 1
ATOM 809 O O . VAL A 1 109 ? -11.574 10.447 33.578 1.00 96.56 109 VAL A O 1
ATOM 812 N N . PRO A 1 110 ? -11.248 12.081 32.058 1.00 95.62 110 PRO A N 1
ATOM 813 C CA . PRO A 1 110 ? -12.106 13.043 32.745 1.00 95.62 110 PRO A CA 1
ATOM 814 C C . PRO A 1 110 ? -13.516 12.490 32.994 1.00 95.62 110 PRO A C 1
ATOM 816 O O . PRO A 1 110 ? -14.111 11.869 32.113 1.00 95.62 110 PRO A O 1
ATOM 819 N N . ARG A 1 111 ? -14.055 12.700 34.202 1.00 93.81 111 ARG A N 1
ATOM 820 C CA . ARG A 1 111 ? -15.296 12.049 34.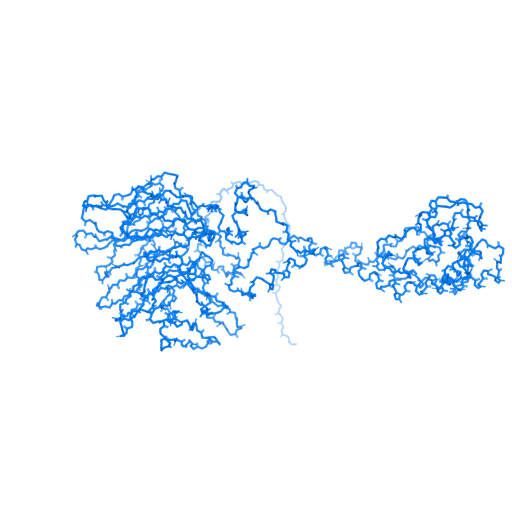679 1.00 93.81 111 ARG A CA 1
ATOM 821 C C . ARG A 1 111 ? -16.524 12.387 33.835 1.00 93.81 111 ARG A C 1
ATOM 823 O O . ARG A 1 111 ? -17.471 11.610 33.783 1.00 93.81 111 ARG A O 1
ATOM 830 N N . GLU A 1 112 ? -16.515 13.544 33.191 1.00 94.69 112 GLU A N 1
ATOM 831 C CA . GLU A 1 112 ? -17.552 14.017 32.281 1.00 94.69 112 GLU A CA 1
ATOM 832 C C . GLU A 1 112 ? -17.571 13.281 30.933 1.00 94.69 112 GLU A C 1
ATOM 834 O O . GLU A 1 112 ? -18.531 13.435 30.174 1.00 94.69 112 GLU A O 1
ATOM 839 N N . PHE A 1 113 ? -16.529 12.505 30.621 1.00 97.25 113 PHE A N 1
ATOM 840 C CA . PHE A 1 113 ? -16.406 11.726 29.397 1.00 97.25 113 PHE A CA 1
ATOM 841 C C . PHE A 1 113 ? -16.534 10.233 29.717 1.00 97.25 113 PHE A C 1
ATOM 843 O O . PHE A 1 113 ? -15.738 9.669 30.464 1.00 97.25 113 PHE A O 1
ATOM 850 N N . ALA A 1 114 ? -17.530 9.575 29.127 1.00 96.94 114 ALA A N 1
ATOM 851 C CA . ALA A 1 114 ? -17.699 8.127 29.202 1.00 96.94 114 ALA A CA 1
ATOM 852 C C . ALA A 1 114 ? -17.197 7.495 27.889 1.00 96.94 114 ALA A C 1
ATOM 854 O O . ALA A 1 114 ? -17.929 7.494 26.892 1.00 96.94 114 ALA A O 1
ATOM 855 N N . PRO A 1 115 ? -15.941 7.019 27.848 1.00 97.12 115 PRO A N 1
ATOM 856 C CA . PRO A 1 115 ? -15.319 6.490 26.644 1.00 97.12 115 PRO A CA 1
ATOM 857 C C . PRO A 1 115 ? -15.864 5.094 26.301 1.00 97.12 115 PRO A C 1
ATOM 859 O O . PRO A 1 115 ? -16.275 4.333 27.174 1.00 97.12 115 PRO A O 1
ATOM 862 N N . ARG A 1 116 ? -15.876 4.763 25.009 1.00 96.88 116 ARG A N 1
ATOM 863 C CA . ARG A 1 116 ? -16.349 3.483 24.452 1.00 96.88 116 ARG A CA 1
ATOM 864 C C . ARG A 1 116 ? -15.419 2.870 23.409 1.00 96.88 116 ARG A C 1
ATOM 866 O O . ARG A 1 116 ? -15.585 1.697 23.104 1.00 96.88 116 ARG A O 1
ATOM 873 N N . ALA A 1 117 ? -14.507 3.654 22.844 1.00 97.00 117 ALA A N 1
ATOM 874 C CA . ALA A 1 117 ? -13.494 3.169 21.917 1.00 97.00 117 ALA A CA 1
ATOM 875 C C . ALA A 1 117 ? -12.208 3.986 22.049 1.00 97.00 117 ALA A C 1
ATOM 877 O O . ALA A 1 117 ? -12.266 5.164 22.428 1.00 97.00 117 ALA A O 1
ATOM 878 N N . ILE A 1 118 ? -11.081 3.371 21.702 1.00 96.88 118 ILE A N 1
ATOM 879 C CA . ILE A 1 118 ? -9.746 3.973 21.684 1.00 96.88 118 ILE A CA 1
ATOM 880 C C . ILE A 1 118 ? -9.041 3.629 20.371 1.00 96.88 118 ILE A C 1
ATOM 882 O O . ILE A 1 118 ? -9.209 2.537 19.845 1.00 96.88 118 ILE A O 1
ATOM 886 N N . ALA A 1 119 ? -8.264 4.565 19.834 1.00 96.56 119 ALA A N 1
ATOM 887 C CA . ALA A 1 119 ? -7.403 4.306 18.686 1.00 96.56 119 ALA A CA 1
ATOM 888 C C . ALA A 1 119 ? -6.107 5.115 18.786 1.00 96.56 119 ALA A C 1
ATOM 890 O O . ALA A 1 119 ? -6.130 6.297 19.147 1.00 96.56 119 ALA A O 1
ATOM 891 N N . TRP A 1 120 ? -4.984 4.502 18.436 1.00 94.69 120 TRP A N 1
ATOM 892 C CA . TRP A 1 120 ? -3.703 5.172 18.287 1.00 94.69 120 TRP A CA 1
ATOM 893 C C . TRP A 1 120 ? -3.669 6.016 17.020 1.00 94.69 120 TRP A C 1
ATOM 895 O O . TRP A 1 120 ? -4.175 5.650 15.958 1.00 94.69 120 TRP A O 1
ATOM 905 N N . HIS A 1 121 ? -3.021 7.169 17.123 1.00 94.19 121 HIS A N 1
ATOM 906 C CA . HIS A 1 121 ? -2.604 7.897 15.940 1.00 94.19 121 HIS A CA 1
ATOM 907 C C . HIS A 1 121 ? -1.446 7.153 15.248 1.00 94.19 121 HIS A C 1
ATOM 909 O O . HIS A 1 121 ? -0.561 6.656 15.947 1.00 94.19 121 HIS A O 1
ATOM 915 N N . PRO A 1 122 ? -1.383 7.115 13.903 1.00 90.31 122 PRO A N 1
ATOM 916 C CA . PRO A 1 122 ? -0.365 6.363 13.163 1.00 90.31 122 PRO A CA 1
ATOM 917 C C . PRO A 1 122 ? 1.085 6.752 13.466 1.00 90.31 122 PRO A C 1
ATOM 919 O O . PRO A 1 122 ? 1.984 5.941 13.272 1.00 90.31 122 PRO A O 1
ATOM 922 N N . LEU A 1 123 ? 1.336 7.965 13.968 1.00 87.19 123 LEU A N 1
ATOM 923 C CA . LEU A 1 123 ? 2.680 8.384 14.390 1.00 87.19 123 LEU A CA 1
ATOM 924 C C . LEU A 1 123 ? 3.058 7.918 15.811 1.00 87.19 123 LEU A C 1
ATOM 926 O O . LEU A 1 123 ? 4.200 8.098 16.228 1.00 87.19 123 LEU A O 1
ATOM 930 N N . GLY A 1 124 ? 2.122 7.335 16.565 1.00 86.88 124 GLY A N 1
ATOM 931 C CA . GLY A 1 124 ? 2.368 6.843 17.923 1.00 86.88 124 GLY A CA 1
ATOM 932 C C . GLY A 1 124 ? 2.545 7.947 18.973 1.00 86.88 124 GLY A C 1
ATOM 933 O O . GLY A 1 124 ? 3.118 7.701 20.028 1.00 86.88 124 GLY A O 1
ATOM 934 N N . ASP A 1 125 ? 2.086 9.173 18.703 1.00 86.56 125 ASP A N 1
ATOM 935 C CA . ASP A 1 125 ? 2.294 10.353 19.559 1.00 86.56 125 ASP A CA 1
ATOM 936 C C . ASP A 1 125 ? 1.039 10.803 20.334 1.00 86.56 125 ASP A C 1
ATOM 938 O O . ASP A 1 125 ? 1.126 11.608 21.265 1.00 86.56 125 ASP A O 1
ATOM 942 N N . ARG A 1 126 ? -0.140 10.308 19.945 1.00 92.12 126 ARG A N 1
ATOM 943 C CA . ARG A 1 126 ? -1.443 10.696 20.502 1.00 92.12 126 ARG A CA 1
ATOM 944 C C . ARG A 1 126 ? -2.480 9.585 20.322 1.00 92.12 126 ARG A C 1
ATOM 946 O O . ARG A 1 126 ? -2.294 8.662 19.530 1.00 92.12 126 ARG A O 1
ATOM 953 N N . LEU A 1 127 ? -3.596 9.725 21.026 1.00 96.00 127 LEU A N 1
ATOM 954 C CA . LEU A 1 127 ? -4.734 8.812 21.011 1.00 96.00 127 LEU A CA 1
ATOM 955 C C . LEU A 1 127 ? -6.006 9.547 20.573 1.00 96.00 127 LEU A C 1
ATOM 957 O O . LEU A 1 127 ? -6.141 10.762 20.754 1.00 96.00 127 LEU A O 1
ATOM 961 N N . PHE A 1 128 ? -6.976 8.794 20.070 1.00 98.00 128 PHE A N 1
ATOM 962 C CA . PHE A 1 128 ? -8.356 9.230 19.912 1.00 98.00 128 PHE A CA 1
ATOM 963 C C . PHE A 1 128 ? -9.271 8.381 20.784 1.00 98.00 128 PHE A C 1
ATOM 965 O O . PHE A 1 128 ? -9.101 7.169 20.879 1.00 98.00 128 PHE A O 1
ATOM 972 N N . LEU A 1 129 ? -10.264 9.024 21.390 1.00 98.25 129 LEU A N 1
ATOM 973 C CA . LEU A 1 129 ? -11.318 8.377 22.158 1.00 98.25 129 LEU A CA 1
ATOM 974 C C . LEU A 1 129 ? -12.670 8.727 21.556 1.00 98.25 129 LEU A C 1
ATOM 976 O O . LEU A 1 129 ? -12.940 9.900 21.299 1.00 98.25 129 LEU A O 1
ATOM 980 N N . ALA A 1 130 ? -13.542 7.737 21.392 1.00 98.25 130 ALA A N 1
ATOM 981 C CA . ALA A 1 130 ? -14.955 7.966 21.104 1.00 98.25 130 ALA A CA 1
ATOM 982 C C . ALA A 1 130 ? -15.789 7.592 22.329 1.00 98.25 130 ALA A C 1
ATOM 984 O O . ALA A 1 130 ? -15.515 6.591 22.989 1.00 98.25 130 ALA A O 1
ATOM 985 N N . GLY A 1 131 ? -16.801 8.389 22.650 1.00 97.69 131 GLY A N 1
ATOM 986 C CA . GLY A 1 131 ? -17.593 8.207 23.860 1.00 97.69 131 GLY A CA 1
ATOM 987 C C . GLY A 1 131 ? -18.794 9.136 23.921 1.00 97.69 131 GLY A C 1
ATOM 988 O O . GLY A 1 131 ? -19.287 9.606 22.895 1.00 97.69 131 GLY A O 1
ATOM 989 N N . THR A 1 132 ? -19.270 9.394 25.135 1.00 97.38 132 THR A N 1
ATOM 990 C CA . THR A 1 132 ? -20.319 10.384 25.397 1.00 97.38 132 THR A CA 1
ATOM 991 C C . THR A 1 132 ? -19.849 11.436 26.390 1.00 97.38 132 THR A C 1
ATOM 993 O O . THR A 1 132 ? -19.233 11.096 27.398 1.00 97.38 132 THR A O 1
ATOM 996 N N . GLN A 1 133 ? -20.188 12.700 26.141 1.00 95.81 133 GLN A N 1
ATOM 997 C CA . GLN A 1 133 ? -19.890 13.829 27.021 1.00 95.81 133 GLN A CA 1
ATOM 998 C C . GLN A 1 133 ? -21.044 14.833 26.984 1.00 95.81 133 GLN A C 1
ATOM 1000 O O . GLN A 1 133 ? -21.434 15.284 25.907 1.00 95.81 133 GLN A O 1
ATOM 1005 N N . GLY A 1 134 ? -21.579 15.199 28.153 1.00 91.44 134 GLY A N 1
ATOM 1006 C CA . GLY A 1 134 ? -22.678 16.171 28.249 1.00 91.44 134 GLY A CA 1
ATOM 1007 C C . GLY A 1 134 ? -23.948 15.746 27.499 1.00 91.44 134 GLY A C 1
ATOM 1008 O O . GLY A 1 134 ? -24.596 16.579 26.878 1.00 91.44 134 GLY A O 1
ATOM 1009 N N . GLY A 1 135 ? -24.265 14.446 27.488 1.00 92.38 135 GLY A N 1
ATOM 1010 C CA . GLY A 1 135 ? -25.441 13.896 26.795 1.00 92.38 135 GLY A CA 1
ATOM 1011 C C . GLY A 1 135 ? -25.306 13.757 25.273 1.00 92.38 135 GLY A C 1
ATOM 1012 O O . GLY A 1 135 ? -26.247 13.308 24.627 1.00 92.38 135 GLY A O 1
ATOM 1013 N N . GLN A 1 136 ? -24.154 14.104 24.693 1.00 96.81 136 GLN A N 1
ATOM 1014 C CA . GLN A 1 136 ? -23.864 13.941 23.266 1.00 96.81 136 GLN A CA 1
ATOM 1015 C C . GLN A 1 136 ? -22.793 12.878 23.036 1.00 96.81 136 GLN A C 1
ATOM 1017 O O . GLN A 1 136 ? -21.939 12.658 23.896 1.00 96.81 136 GLN A O 1
ATOM 1022 N N . HIS A 1 137 ? -22.797 12.264 21.856 1.00 98.00 137 HIS A N 1
ATOM 1023 C CA . HIS A 1 137 ? -21.682 11.450 21.389 1.00 98.00 137 HIS A CA 1
ATOM 1024 C C . HIS A 1 137 ? -20.537 12.354 20.942 1.00 98.00 137 HIS A C 1
ATOM 1026 O O . HIS A 1 137 ? -20.756 13.404 20.334 1.00 98.00 137 HIS A O 1
ATOM 1032 N N . SER A 1 138 ? -19.305 11.970 21.248 1.00 97.94 138 SER A N 1
ATOM 1033 C CA . SER A 1 138 ? -18.141 12.804 20.978 1.00 97.94 138 SER A CA 1
ATOM 1034 C C . SER A 1 138 ? -16.904 11.990 20.635 1.00 97.94 138 SER A C 1
ATOM 1036 O O . SER A 1 138 ? -16.749 10.842 21.053 1.00 97.94 138 SER A O 1
ATOM 1038 N N . ILE A 1 139 ? -16.017 12.622 19.866 1.00 98.56 139 ILE A N 1
ATOM 1039 C CA . ILE A 1 139 ? -14.659 12.140 19.609 1.00 98.56 139 ILE A CA 1
ATOM 1040 C C . ILE A 1 139 ? -13.700 13.163 20.204 1.00 98.56 139 ILE A C 1
ATOM 1042 O O . ILE A 1 139 ? -13.828 14.368 19.958 1.00 98.56 139 ILE A O 1
ATOM 1046 N N . ALA A 1 140 ? -12.752 12.688 20.998 1.00 98.00 140 ALA A N 1
ATOM 1047 C CA . ALA A 1 140 ? -11.716 13.488 21.620 1.00 98.00 140 ALA A CA 1
ATOM 1048 C C . ALA A 1 140 ? -10.334 13.021 21.172 1.00 98.00 140 ALA A C 1
ATOM 1050 O O . ALA A 1 140 ? -10.093 11.832 20.984 1.00 98.00 140 ALA A O 1
ATOM 1051 N N . ARG A 1 141 ? -9.423 13.977 21.026 1.00 96.94 141 ARG A N 1
ATOM 1052 C CA . ARG A 1 141 ? -7.995 13.743 20.857 1.00 96.94 141 ARG A CA 1
ATOM 1053 C C . ARG A 1 141 ? -7.321 13.864 22.217 1.00 96.94 141 ARG A C 1
ATOM 1055 O O . ARG A 1 141 ? -7.581 14.831 22.933 1.00 96.94 141 ARG A O 1
ATOM 1062 N N . VAL A 1 142 ? -6.444 12.924 22.536 1.00 95.50 142 VAL A N 1
ATOM 1063 C CA . VAL A 1 142 ? -5.665 12.896 23.776 1.00 95.50 142 VAL A CA 1
ATOM 1064 C C . VAL A 1 142 ? -4.185 12.900 23.412 1.00 95.50 142 VAL A C 1
ATOM 1066 O O . VAL A 1 142 ? -3.723 12.012 22.702 1.00 95.50 142 VAL A O 1
ATOM 1069 N N . GLY A 1 143 ? -3.441 13.913 23.845 1.00 91.31 143 GLY A N 1
ATOM 1070 C CA . GLY A 1 143 ? -2.025 14.073 23.495 1.00 91.31 143 GLY A CA 1
ATOM 1071 C C . GLY A 1 143 ? -1.217 14.668 24.639 1.00 91.31 143 GLY A C 1
ATOM 1072 O O . GLY A 1 143 ? -1.785 15.264 25.553 1.00 91.31 143 GLY A O 1
ATOM 1073 N N . LYS A 1 144 ? 0.108 14.506 24.598 1.00 83.50 144 LYS A N 1
ATOM 1074 C CA . LYS A 1 144 ? 1.000 15.095 25.603 1.00 83.50 144 LYS A CA 1
ATOM 1075 C C . LYS A 1 144 ? 1.268 16.567 25.285 1.00 83.50 144 LYS A C 1
ATOM 1077 O O . LYS A 1 144 ? 1.848 16.879 24.248 1.00 83.50 144 LYS A O 1
ATOM 1082 N N . ILE A 1 145 ? 0.895 17.460 26.195 1.00 76.50 145 ILE A N 1
ATOM 1083 C CA . ILE A 1 145 ? 1.240 18.884 26.183 1.00 76.50 145 ILE A CA 1
ATOM 1084 C C . ILE A 1 145 ? 2.068 19.148 27.442 1.00 76.50 145 ILE A C 1
ATOM 1086 O O . ILE A 1 145 ? 1.636 18.873 28.559 1.00 76.50 145 ILE A O 1
ATOM 1090 N N . SER A 1 146 ? 3.313 19.599 27.261 1.00 73.19 146 SER A N 1
ATOM 1091 C CA . SER A 1 146 ? 4.255 19.859 28.367 1.00 73.19 146 SER A CA 1
ATOM 1092 C C . SER A 1 146 ? 4.440 18.673 29.333 1.00 73.19 146 SER A C 1
ATOM 1094 O O . SER A 1 146 ? 4.604 18.857 30.534 1.00 73.19 146 SER A O 1
ATOM 1096 N N . GLY A 1 147 ? 4.391 17.442 28.811 1.00 73.75 147 GLY A N 1
ATOM 1097 C CA . GLY A 1 147 ? 4.537 16.207 29.592 1.00 73.75 147 GLY A CA 1
ATOM 1098 C C . GLY A 1 147 ? 3.245 15.663 30.213 1.00 73.75 147 GLY A C 1
ATOM 1099 O O . GLY A 1 147 ? 3.236 14.507 30.631 1.00 73.75 147 GLY A O 1
ATOM 1100 N N . ASN A 1 148 ? 2.147 16.426 30.200 1.00 79.75 148 ASN A N 1
ATOM 1101 C CA . ASN A 1 148 ? 0.844 15.995 30.705 1.00 79.75 148 ASN A CA 1
ATOM 1102 C C . ASN A 1 148 ? -0.091 15.604 29.561 1.00 79.75 148 ASN A C 1
ATOM 1104 O O . ASN A 1 148 ? -0.113 16.238 28.511 1.00 79.75 148 ASN A O 1
ATOM 1108 N N . TRP A 1 149 ? -0.883 14.557 29.766 1.00 85.19 149 TRP A N 1
ATOM 1109 C CA . TRP A 1 149 ? -1.914 14.158 28.815 1.00 85.19 149 TRP A CA 1
ATOM 1110 C C . TRP A 1 149 ? -3.125 15.087 28.919 1.00 85.19 149 TRP A C 1
ATOM 1112 O O . TRP A 1 149 ? -3.790 15.142 29.955 1.00 85.19 149 TRP A O 1
ATOM 1122 N N . GLU A 1 150 ? -3.435 15.778 27.827 1.00 91.19 150 GLU A N 1
ATOM 1123 C CA . GLU A 1 150 ? -4.589 16.662 27.708 1.00 91.19 150 GLU A CA 1
ATOM 1124 C C . GLU A 1 150 ? -5.605 16.101 26.714 1.00 91.19 150 GLU A C 1
ATOM 1126 O O . GLU A 1 150 ? -5.246 15.580 25.655 1.00 91.19 150 GLU A O 1
ATOM 1131 N N . MET A 1 151 ? -6.889 16.241 27.051 1.00 95.12 151 MET A N 1
ATOM 1132 C CA . MET A 1 151 ? -8.010 15.820 26.216 1.00 95.12 151 MET A CA 1
ATOM 1133 C C . MET A 1 151 ? -8.691 17.034 25.581 1.00 95.12 151 MET A C 1
ATOM 1135 O O . MET A 1 151 ? -9.142 17.943 26.275 1.00 95.12 151 MET A O 1
ATOM 1139 N N . LYS A 1 152 ? -8.847 17.010 24.256 1.00 95.75 152 LYS A N 1
ATOM 1140 C CA . LYS A 1 152 ? -9.583 18.018 23.484 1.00 95.75 152 LYS A CA 1
ATOM 1141 C C . LYS A 1 152 ? -10.671 17.343 22.660 1.00 95.75 152 LYS A C 1
ATOM 1143 O O . LYS A 1 152 ? -10.376 16.510 21.806 1.00 95.75 152 LYS A O 1
ATOM 1148 N N . THR A 1 153 ? -11.929 17.725 22.863 1.00 97.19 153 THR A N 1
ATOM 1149 C CA . THR A 1 153 ? -13.026 17.272 21.996 1.00 97.19 153 THR A CA 1
ATOM 1150 C C . THR A 1 153 ? -12.865 17.866 20.598 1.00 97.19 153 THR A C 1
ATOM 1152 O O . THR A 1 153 ? -12.771 19.084 20.453 1.00 97.19 153 THR A O 1
ATOM 1155 N N . ILE A 1 154 ? -12.858 17.011 19.577 1.00 97.56 154 ILE A N 1
ATOM 1156 C CA . ILE A 1 154 ? -12.724 17.402 18.167 1.00 97.56 154 ILE A CA 1
ATOM 1157 C C . ILE A 1 154 ? -14.019 17.189 17.375 1.00 97.56 154 ILE A C 1
ATOM 1159 O O . ILE A 1 154 ? -14.191 17.783 16.320 1.00 97.56 154 ILE A O 1
ATOM 1163 N N . TYR A 1 155 ? -14.957 16.388 17.883 1.00 98.12 155 TYR A N 1
ATOM 1164 C CA . TYR A 1 155 ? -16.249 16.167 17.235 1.00 98.12 155 TYR A CA 1
ATOM 1165 C C . TYR A 1 155 ? -17.353 15.943 18.261 1.00 98.12 155 TYR A C 1
ATOM 1167 O O . TYR A 1 155 ? -17.118 15.335 19.309 1.00 98.12 155 TYR A O 1
ATOM 1175 N N . ARG A 1 156 ? -18.561 16.416 17.947 1.00 97.44 156 ARG A N 1
ATOM 1176 C CA . ARG A 1 156 ? -19.781 16.196 18.730 1.00 97.44 156 ARG A CA 1
ATOM 1177 C C . ARG A 1 156 ? -20.932 15.868 17.794 1.00 97.44 156 ARG A C 1
ATOM 1179 O O . ARG A 1 156 ? -21.058 16.480 16.738 1.00 97.44 156 ARG A O 1
ATOM 1186 N N . SER A 1 157 ? -21.789 14.951 18.216 1.00 96.38 157 SER A N 1
ATOM 1187 C CA . SER A 1 157 ? -23.037 14.645 17.535 1.00 96.38 157 SER A CA 1
ATOM 1188 C C . SER A 1 157 ? -24.116 14.232 18.531 1.00 96.38 157 SER A C 1
ATOM 1190 O O . SER A 1 157 ? -23.841 13.608 19.555 1.00 96.38 157 SER A O 1
ATOM 1192 N N . ALA A 1 158 ? -25.366 14.571 18.220 1.00 96.00 158 ALA A N 1
ATOM 1193 C CA . ALA A 1 158 ? -26.523 13.995 18.903 1.00 96.00 158 ALA A CA 1
ATOM 1194 C C . ALA A 1 158 ? -26.748 12.526 18.498 1.00 96.00 158 ALA A C 1
ATOM 119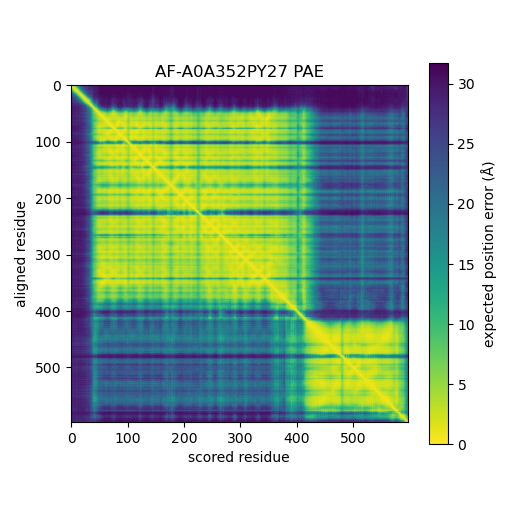6 O O . ALA A 1 158 ? -27.386 11.769 19.222 1.00 96.00 158 ALA A O 1
ATOM 1197 N N . GLN A 1 159 ? -26.229 12.133 17.336 1.00 96.31 159 GLN A N 1
ATOM 1198 C CA . GLN A 1 159 ? -26.344 10.789 16.791 1.00 96.31 159 GLN A CA 1
ATOM 1199 C C . GLN A 1 159 ? -25.257 9.872 17.338 1.00 96.31 159 GLN A C 1
ATOM 1201 O O . GLN A 1 159 ? -24.141 10.300 17.633 1.00 96.31 159 GLN A O 1
ATOM 1206 N N . GLU A 1 160 ? -25.586 8.588 17.422 1.00 97.62 160 GLU A N 1
ATOM 1207 C CA . GLU A 1 160 ? -24.685 7.565 17.934 1.00 97.62 160 GLU A CA 1
ATOM 1208 C C . GLU A 1 160 ? -23.437 7.413 17.056 1.00 97.62 160 GLU A C 1
ATOM 1210 O O . GLU A 1 160 ? -23.536 7.235 15.840 1.00 97.62 160 GLU A O 1
ATOM 1215 N N . ILE A 1 161 ? -22.267 7.442 17.699 1.00 97.94 161 ILE A N 1
ATOM 1216 C CA . ILE A 1 161 ? -20.967 7.149 17.087 1.00 97.94 161 ILE A CA 1
ATOM 1217 C C . ILE A 1 161 ? -20.563 5.720 17.447 1.00 97.94 161 ILE A C 1
ATOM 1219 O O . ILE A 1 161 ? -20.607 5.335 18.618 1.00 97.94 161 ILE A O 1
ATOM 1223 N N . ARG A 1 162 ? -20.140 4.941 16.449 1.00 95.50 162 ARG A N 1
ATOM 1224 C CA . ARG A 1 162 ? -19.731 3.544 16.617 1.00 95.50 162 ARG A CA 1
ATOM 1225 C C . ARG A 1 162 ? -18.534 3.200 15.737 1.00 95.50 162 ARG A C 1
ATOM 1227 O O . ARG A 1 162 ? -18.529 3.553 14.565 1.00 95.50 162 ARG A O 1
ATOM 1234 N N . ARG A 1 163 ? -17.598 2.413 16.290 1.00 93.25 163 ARG A N 1
ATOM 1235 C CA . ARG A 1 163 ? -16.280 2.081 15.710 1.00 93.25 163 ARG A CA 1
ATOM 1236 C C . ARG A 1 163 ? -15.424 3.331 15.487 1.00 93.25 163 ARG A C 1
ATOM 1238 O O . ARG A 1 163 ? -15.917 4.382 15.089 1.00 93.25 163 ARG A O 1
ATOM 1245 N N . LEU A 1 164 ? -14.134 3.200 15.748 1.00 95.81 164 LEU A N 1
ATOM 1246 C CA . LEU A 1 164 ? -13.166 4.271 15.584 1.00 95.81 164 LEU A CA 1
ATOM 1247 C C . LEU A 1 164 ? -11.947 3.680 14.886 1.00 95.81 164 LEU A C 1
ATOM 1249 O O . LEU A 1 164 ? -11.362 2.730 15.389 1.00 95.81 164 LEU A O 1
ATOM 1253 N N . VAL A 1 165 ? -11.606 4.205 13.713 1.00 96.31 165 VAL A N 1
ATOM 1254 C CA . VAL A 1 165 ? -10.460 3.750 12.919 1.00 96.31 165 VAL A CA 1
ATOM 1255 C C . VAL A 1 165 ? -9.706 4.978 12.431 1.00 96.31 165 VAL A C 1
ATOM 1257 O O . VAL A 1 165 ? -10.320 5.950 11.992 1.00 96.31 165 VAL A O 1
ATOM 1260 N N . VAL A 1 166 ? -8.379 4.959 12.485 1.00 95.50 166 VAL A N 1
ATOM 1261 C CA . VAL A 1 166 ? -7.543 6.050 11.970 1.00 95.50 166 VAL A CA 1
ATOM 1262 C C . VAL A 1 166 ? -6.901 5.600 10.665 1.00 95.50 166 VAL A C 1
ATOM 1264 O O . VAL A 1 166 ? -6.433 4.468 10.559 1.00 95.50 166 VAL A O 1
ATOM 1267 N N . GLY A 1 167 ? -6.915 6.462 9.651 1.00 92.69 167 GLY A N 1
ATOM 1268 C CA . GLY A 1 167 ? -6.246 6.146 8.393 1.00 92.69 167 GLY A CA 1
ATOM 1269 C C . GLY A 1 167 ? -4.724 6.104 8.594 1.00 92.69 167 GLY A C 1
ATOM 1270 O O . GLY A 1 167 ? -4.198 7.004 9.246 1.00 92.69 167 GLY A O 1
ATOM 1271 N N . PRO A 1 168 ? -4.005 5.103 8.055 1.00 88.81 168 PRO A N 1
ATOM 1272 C CA . PRO A 1 168 ? -2.595 4.852 8.383 1.00 88.81 168 PRO A CA 1
ATOM 1273 C C . PRO A 1 168 ? -1.622 5.842 7.727 1.00 88.81 168 PRO A C 1
ATOM 1275 O O . PRO A 1 168 ? -0.436 5.846 8.040 1.00 88.81 168 PRO A O 1
ATOM 1278 N N . ARG A 1 169 ? -2.122 6.695 6.828 1.00 85.81 169 ARG A N 1
ATOM 1279 C CA . ARG A 1 169 ? -1.370 7.724 6.107 1.00 85.81 169 ARG A CA 1
ATOM 1280 C C . ARG A 1 169 ? -2.111 9.062 6.157 1.00 85.81 169 ARG A C 1
ATOM 1282 O O . ARG A 1 169 ? -3.325 9.070 6.400 1.00 85.81 169 ARG A O 1
ATOM 1289 N N . PRO A 1 170 ? -1.434 10.189 5.897 1.00 85.62 170 PRO A N 1
ATOM 1290 C CA . PRO A 1 170 ? -2.134 11.439 5.660 1.00 85.62 170 PRO A CA 1
ATOM 1291 C C . PRO A 1 170 ? -2.899 11.381 4.321 1.00 85.62 170 PRO A C 1
ATOM 1293 O O . PRO A 1 170 ? -2.492 10.704 3.378 1.00 85.62 170 PRO A O 1
ATOM 1296 N N . TYR A 1 171 ? -4.035 12.075 4.257 1.00 82.94 171 TYR A N 1
ATOM 1297 C CA . TYR A 1 171 ? -4.864 12.219 3.055 1.00 82.94 171 TYR A CA 1
ATOM 1298 C C . TYR A 1 171 ? -4.850 13.672 2.611 1.00 82.94 171 TYR A C 1
ATOM 1300 O O . TYR A 1 171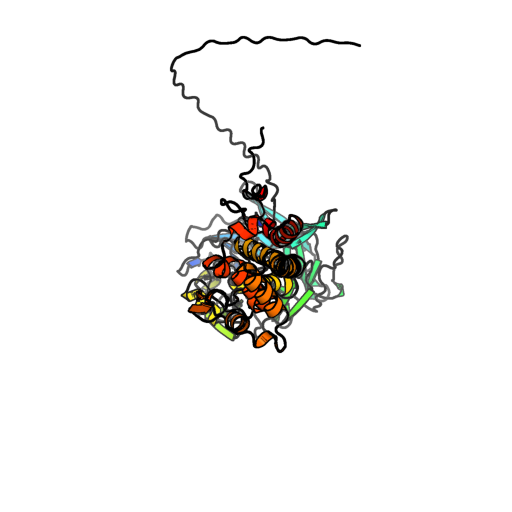 ? -4.739 14.567 3.452 1.00 82.94 171 TYR A O 1
ATOM 1308 N N . VAL A 1 172 ? -5.051 13.920 1.318 1.00 79.81 172 VAL A N 1
ATOM 1309 C CA . VAL A 1 172 ? -5.254 15.281 0.821 1.00 79.81 172 VAL A CA 1
ATOM 1310 C C . VAL A 1 172 ? -6.484 15.878 1.502 1.00 79.81 172 VAL A C 1
ATOM 1312 O O . VAL A 1 172 ? -7.583 15.322 1.479 1.00 79.81 172 VAL A O 1
ATOM 1315 N N . ILE A 1 173 ? -6.288 17.014 2.164 1.00 80.81 173 ILE A N 1
ATOM 1316 C CA . ILE A 1 173 ? -7.357 17.739 2.842 1.00 80.81 173 ILE A CA 1
ATOM 1317 C C . ILE A 1 173 ? -7.670 19.054 2.145 1.00 80.81 173 ILE A C 1
ATOM 1319 O O . ILE A 1 173 ? -8.818 19.484 2.222 1.00 80.81 173 ILE A O 1
ATOM 1323 N N . ALA A 1 174 ? -6.708 19.722 1.509 1.00 77.81 174 ALA A N 1
ATOM 1324 C CA . ALA A 1 174 ? -6.896 21.007 0.828 1.00 77.81 174 ALA A CA 1
ATOM 1325 C C . ALA A 1 174 ? -5.936 21.152 -0.356 1.00 77.81 174 ALA A C 1
ATOM 1327 O O . ALA A 1 174 ? -4.951 20.427 -0.418 1.00 77.81 174 ALA A O 1
ATOM 1328 N N . TYR A 1 175 ? -6.173 22.158 -1.196 1.00 78.19 175 TYR A N 1
ATOM 1329 C CA . TYR A 1 175 ? -5.186 22.673 -2.141 1.00 78.19 175 TYR A CA 1
ATOM 1330 C C . TYR A 1 175 ? -4.931 24.150 -1.851 1.00 78.19 175 TYR A C 1
ATOM 1332 O O . TYR A 1 175 ? -5.848 24.868 -1.433 1.00 78.19 175 TYR A O 1
ATOM 1340 N N . ASP A 1 176 ? -3.691 24.598 -2.024 1.00 78.75 176 ASP A N 1
ATOM 1341 C CA . ASP A 1 176 ? -3.377 26.025 -2.035 1.00 78.75 176 ASP A CA 1
ATOM 1342 C C . ASP A 1 176 ? -3.777 26.679 -3.375 1.00 78.75 176 ASP A C 1
ATOM 1344 O O . ASP A 1 176 ? -4.337 26.042 -4.269 1.00 78.75 176 ASP A O 1
ATOM 1348 N N . LYS A 1 177 ? -3.512 27.984 -3.528 1.00 81.31 177 LYS A N 1
ATOM 1349 C CA . LYS A 1 177 ? -3.846 28.725 -4.760 1.00 81.31 177 LYS A CA 1
ATOM 1350 C C . LYS A 1 177 ? -3.042 28.265 -5.983 1.00 81.31 177 LYS A C 1
ATOM 1352 O O . LYS A 1 177 ? -3.405 28.614 -7.101 1.00 81.31 177 LYS A O 1
ATOM 1357 N N . GLN A 1 178 ? -1.949 27.541 -5.769 1.00 81.81 178 GLN A N 1
ATOM 1358 C CA . GLN A 1 178 ? -1.061 26.995 -6.787 1.00 81.81 178 GLN A CA 1
ATOM 1359 C C . GLN A 1 178 ? -1.369 25.517 -7.073 1.00 81.81 178 GLN A C 1
ATOM 1361 O O . GLN A 1 178 ? -0.620 24.881 -7.806 1.00 81.81 178 GLN A O 1
ATOM 1366 N N . MET A 1 179 ? -2.478 24.986 -6.537 1.00 75.00 179 MET A N 1
ATOM 1367 C CA . MET A 1 179 ? -2.881 23.582 -6.647 1.00 75.00 179 MET A CA 1
ATOM 1368 C C . MET A 1 179 ? -1.911 22.595 -5.983 1.00 75.00 179 MET A C 1
ATOM 1370 O O . MET A 1 179 ? -1.925 21.407 -6.304 1.00 75.00 179 MET A O 1
ATOM 1374 N N . ASN A 1 180 ? -1.113 23.038 -5.008 1.00 75.50 180 ASN A N 1
ATOM 1375 C CA . ASN A 1 180 ? -0.332 22.115 -4.19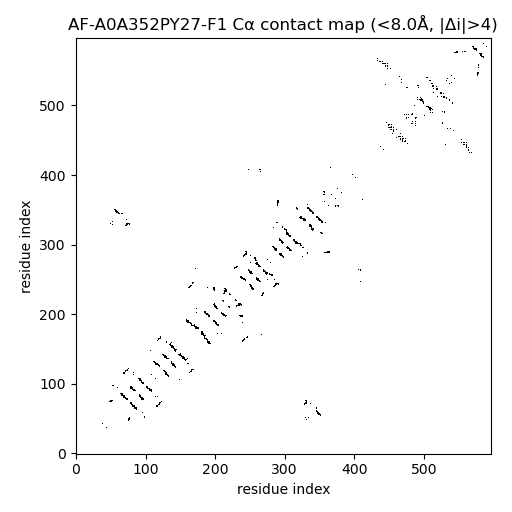0 1.00 75.50 180 ASN A CA 1
ATOM 1376 C C . ASN A 1 180 ? -1.224 21.498 -3.104 1.00 75.50 180 ASN A C 1
ATOM 1378 O O . ASN A 1 180 ? -1.944 22.237 -2.416 1.00 75.50 180 ASN A O 1
ATOM 1382 N N . PRO A 1 181 ? -1.183 20.169 -2.909 1.00 75.50 181 PRO A N 1
ATOM 1383 C CA . PRO A 1 181 ? -1.974 19.514 -1.883 1.00 75.50 181 PRO A CA 1
ATOM 1384 C C . PRO A 1 181 ? -1.428 19.815 -0.481 1.00 75.50 181 PRO A C 1
ATOM 1386 O O . PRO A 1 181 ? -0.229 19.770 -0.219 1.00 75.50 181 PRO A O 1
ATOM 1389 N N . SER A 1 182 ? -2.339 20.070 0.452 1.00 79.44 182 SER A N 1
ATOM 1390 C CA . SER A 1 182 ? -2.097 19.999 1.890 1.00 79.44 182 SER A CA 1
ATOM 1391 C C . SER A 1 182 ? -2.680 18.692 2.403 1.00 79.44 182 SER A C 1
ATOM 1393 O O . SER A 1 182 ? -3.850 18.393 2.147 1.00 79.44 182 SER A O 1
ATOM 1395 N N . GLU A 1 183 ? -1.880 17.934 3.146 1.00 82.06 183 GLU A N 1
ATOM 1396 C CA . GLU A 1 183 ? -2.256 16.620 3.657 1.00 82.06 183 GLU A CA 1
ATOM 1397 C C . GLU A 1 183 ? -2.466 16.631 5.176 1.00 82.06 183 GLU A C 1
ATOM 1399 O O . GLU A 1 183 ? -1.902 17.452 5.902 1.00 82.06 183 GLU A O 1
ATOM 1404 N N . GLY A 1 184 ? -3.281 15.705 5.675 1.00 85.44 184 GLY A N 1
ATOM 1405 C CA . GLY A 1 184 ? -3.481 15.509 7.107 1.00 85.44 184 GLY A CA 1
ATOM 1406 C C . GLY A 1 184 ? -4.109 14.161 7.437 1.00 85.44 184 GLY A C 1
ATOM 1407 O O . GLY A 1 184 ? -4.804 13.561 6.614 1.00 85.44 184 GLY A O 1
ATOM 1408 N N . TYR A 1 185 ? -3.878 13.685 8.660 1.00 92.06 185 TYR A N 1
ATOM 1409 C CA . TYR A 1 185 ? -4.473 12.441 9.139 1.00 92.06 185 TYR A CA 1
ATOM 1410 C C . TYR A 1 185 ? -5.974 12.592 9.375 1.00 92.06 185 TYR A C 1
ATOM 1412 O O . TYR A 1 185 ? -6.490 13.673 9.697 1.00 92.06 185 TYR A O 1
ATOM 1420 N N . ARG A 1 186 ? -6.686 11.476 9.204 1.00 94.56 186 ARG A N 1
ATOM 1421 C CA . ARG A 1 186 ? -8.143 11.425 9.297 1.00 94.56 186 ARG A CA 1
ATOM 1422 C C . ARG A 1 186 ? -8.615 10.295 10.196 1.00 94.56 186 ARG A C 1
ATOM 1424 O O . ARG A 1 186 ? -8.058 9.199 10.186 1.00 94.56 186 ARG A O 1
ATOM 1431 N N . VAL A 1 187 ? -9.685 10.582 10.928 1.00 97.69 187 VAL A N 1
ATOM 1432 C CA . VAL A 1 187 ? -10.393 9.646 11.801 1.00 97.69 187 VAL A CA 1
ATOM 1433 C C . VAL A 1 187 ? -11.698 9.251 11.119 1.00 97.69 187 VAL A C 1
ATOM 1435 O O . VAL A 1 187 ? -12.432 10.116 10.641 1.00 97.69 187 VAL A O 1
ATOM 1438 N N . PHE A 1 188 ? -11.975 7.954 11.076 1.00 98.19 188 PHE A N 1
ATOM 1439 C CA . PHE A 1 188 ? -13.124 7.331 10.430 1.00 98.19 188 PHE A CA 1
ATOM 1440 C C . PHE A 1 188 ? -13.993 6.645 11.483 1.00 98.19 188 PHE A C 1
ATOM 1442 O O . PHE A 1 188 ? -13.492 5.945 12.364 1.00 98.19 188 PHE A O 1
ATOM 1449 N N . PHE A 1 189 ? -15.303 6.850 11.400 1.00 98.50 189 PHE A N 1
ATOM 1450 C CA . PHE A 1 189 ? -16.253 6.335 12.383 1.00 98.50 189 PHE A CA 1
ATOM 1451 C C . PHE A 1 189 ? -17.624 6.107 11.752 1.00 98.50 189 PHE A C 1
ATOM 1453 O O . PHE A 1 189 ? -17.987 6.749 10.767 1.00 98.50 189 PHE A O 1
ATOM 1460 N N . GLY A 1 190 ? -18.398 5.188 12.316 1.00 98.19 190 GLY A N 1
ATOM 1461 C CA . GLY A 1 190 ? -19.804 5.015 11.976 1.00 98.19 190 GLY A CA 1
ATOM 1462 C C . GLY A 1 190 ? -20.656 6.055 12.694 1.00 98.19 190 GLY A C 1
ATOM 1463 O O . GLY A 1 190 ? -20.575 6.175 13.915 1.00 98.19 190 GLY A O 1
ATOM 1464 N N . LEU A 1 191 ? -21.493 6.777 11.957 1.00 97.81 191 LEU A N 1
ATOM 1465 C CA . LEU A 1 191 ? -22.482 7.703 12.500 1.00 97.81 191 LEU A CA 1
ATOM 1466 C C . LEU A 1 191 ? -23.883 7.197 12.172 1.00 97.81 191 LEU A C 1
ATOM 1468 O O . LEU A 1 191 ? -24.182 6.907 11.012 1.00 97.81 191 LEU A O 1
ATOM 1472 N N . LYS A 1 192 ? -24.734 7.082 13.189 1.00 97.06 192 LYS A N 1
ATOM 1473 C CA . LYS A 1 192 ? -26.104 6.600 13.024 1.00 97.06 192 LYS A CA 1
ATOM 1474 C C . LYS A 1 192 ? -27.012 7.696 12.469 1.00 97.06 192 LYS A C 1
ATOM 1476 O O . LYS A 1 192 ? -27.205 8.730 13.102 1.00 97.06 192 LYS A O 1
ATOM 1481 N N . GLY A 1 193 ? -27.589 7.465 11.301 1.00 92.25 193 GLY A N 1
ATOM 1482 C CA . GLY A 1 193 ? -28.593 8.328 10.701 1.00 92.25 193 GLY A CA 1
ATOM 1483 C C . GLY A 1 193 ? -29.913 8.318 11.471 1.00 92.25 193 GLY A C 1
ATOM 1484 O O . GLY A 1 193 ? -30.169 7.475 12.333 1.00 92.25 193 GLY A O 1
ATOM 1485 N N . ALA A 1 194 ? -30.785 9.267 11.129 1.00 88.56 194 ALA A N 1
ATOM 1486 C CA . ALA A 1 194 ? -32.148 9.323 11.661 1.00 88.56 194 ALA A CA 1
ATOM 1487 C C . ALA A 1 194 ? -33.003 8.110 11.238 1.00 88.56 194 ALA A C 1
ATOM 1489 O O . ALA A 1 194 ? -33.972 7.774 11.910 1.00 88.56 194 ALA A O 1
ATOM 1490 N N . ASP A 1 195 ? -32.619 7.438 10.153 1.00 87.25 195 ASP A N 1
ATOM 1491 C CA . ASP A 1 195 ? -33.198 6.184 9.664 1.00 87.25 195 ASP A CA 1
ATOM 1492 C C . ASP A 1 195 ? -32.737 4.947 10.462 1.00 87.25 195 ASP A C 1
ATOM 1494 O O . ASP A 1 195 ? -33.165 3.831 10.180 1.00 87.25 195 ASP A O 1
ATOM 1498 N N . GLY A 1 196 ? -31.865 5.132 11.460 1.00 91.69 196 GLY A N 1
ATOM 1499 C CA . GLY A 1 196 ? -31.318 4.066 12.297 1.00 91.69 196 GLY A CA 1
ATOM 1500 C C . GLY A 1 196 ? -30.141 3.310 11.675 1.00 91.69 196 GLY A C 1
ATOM 1501 O O . GLY A 1 196 ? -29.542 2.475 12.360 1.00 91.69 196 GLY A O 1
ATOM 1502 N N . ASN A 1 197 ? -29.774 3.616 10.429 1.00 95.00 197 ASN A N 1
ATOM 1503 C CA . ASN A 1 197 ? -28.653 2.993 9.734 1.00 95.00 197 ASN A CA 1
ATOM 1504 C C . ASN A 1 197 ? -27.342 3.730 10.013 1.00 95.00 197 ASN A C 1
ATOM 1506 O O . ASN A 1 197 ? -27.346 4.919 10.311 1.00 95.00 197 ASN A O 1
ATOM 1510 N N . TYR A 1 198 ? -26.202 3.048 9.897 1.00 97.69 198 TYR A N 1
ATOM 1511 C CA . TYR A 1 198 ? -24.901 3.712 10.018 1.00 97.69 198 TYR A CA 1
ATOM 1512 C C . TYR A 1 198 ? -24.348 4.116 8.651 1.00 97.69 198 TYR A C 1
ATOM 1514 O O . TYR A 1 198 ? -24.484 3.381 7.675 1.00 97.69 198 TYR A O 1
ATOM 1522 N N . ALA A 1 199 ? -23.675 5.262 8.608 1.00 97.44 199 ALA A N 1
ATOM 1523 C CA . ALA A 1 199 ? -22.808 5.674 7.511 1.00 97.44 199 ALA A CA 1
ATOM 1524 C C . ALA A 1 199 ? -21.386 5.899 8.037 1.00 97.44 199 ALA A C 1
ATOM 1526 O O . ALA A 1 199 ? -21.200 6.360 9.165 1.00 97.44 199 ALA A O 1
ATOM 1527 N N . ILE A 1 200 ? -20.378 5.627 7.213 1.00 98.06 200 ILE A N 1
ATOM 1528 C CA . ILE A 1 200 ? -18.986 5.935 7.542 1.00 98.06 200 ILE A CA 1
ATOM 1529 C C . ILE A 1 200 ? -18.754 7.422 7.297 1.00 98.06 200 ILE A C 1
ATOM 1531 O O . ILE A 1 200 ? -18.861 7.904 6.167 1.00 98.06 200 ILE A O 1
ATOM 1535 N N . ARG A 1 201 ? -18.408 8.142 8.359 1.00 96.56 201 ARG A N 1
ATOM 1536 C CA . ARG A 1 201 ? -18.006 9.549 8.347 1.00 96.56 201 ARG A CA 1
ATOM 1537 C C . ARG A 1 201 ? -16.507 9.664 8.581 1.00 96.56 201 ARG A C 1
ATOM 1539 O O . ARG A 1 201 ? -15.893 8.780 9.182 1.00 96.56 201 ARG A O 1
ATOM 1546 N N . SER A 1 202 ? -15.921 10.757 8.107 1.00 96.00 202 SER A N 1
ATOM 1547 C CA . SER A 1 202 ? -14.508 11.055 8.308 1.00 96.00 202 SER A CA 1
ATOM 1548 C C . SER A 1 202 ? -14.276 12.523 8.622 1.00 96.00 202 SER A C 1
ATOM 1550 O O . SER A 1 202 ? -14.710 13.397 7.875 1.00 96.00 202 SER A O 1
ATOM 1552 N N . ILE A 1 203 ? -13.480 12.790 9.654 1.00 95.56 203 ILE A N 1
ATOM 1553 C CA . ILE A 1 203 ? -12.995 14.123 10.040 1.00 95.56 203 ILE A CA 1
ATOM 1554 C C . ILE A 1 203 ? -11.466 14.150 10.013 1.00 95.56 203 ILE A C 1
ATOM 1556 O O . ILE A 1 203 ? -10.821 13.107 10.130 1.00 95.56 203 ILE A O 1
ATOM 1560 N N . THR A 1 204 ? -10.862 15.331 9.882 1.00 94.56 204 THR A N 1
ATOM 1561 C CA . THR A 1 204 ? -9.420 15.479 10.141 1.00 94.56 204 THR A CA 1
ATOM 1562 C C . THR A 1 204 ? -9.110 15.279 11.626 1.00 94.56 204 THR A C 1
ATOM 1564 O O . THR A 1 204 ? -10.000 15.370 12.470 1.00 94.56 204 THR A O 1
ATOM 1567 N N . GLU A 1 205 ? -7.840 15.081 11.976 1.00 92.62 205 GLU A N 1
ATOM 1568 C CA . GLU A 1 205 ? -7.384 14.981 13.377 1.00 92.62 205 GLU A CA 1
ATOM 1569 C C . GLU A 1 205 ? -7.671 16.225 14.253 1.00 92.62 205 GLU A C 1
ATOM 1571 O O . GLU A 1 205 ? -7.569 16.167 15.477 1.00 92.62 205 GLU A O 1
ATOM 1576 N N . GLU A 1 206 ? -8.070 17.342 13.635 1.00 93.12 206 GLU A N 1
ATOM 1577 C CA . GLU A 1 206 ? -8.541 18.570 14.296 1.00 93.12 206 GLU A CA 1
ATOM 1578 C C . GLU A 1 206 ? -10.071 18.732 14.255 1.00 93.12 206 GLU A C 1
ATOM 1580 O O . GLU A 1 206 ? -10.593 19.792 14.603 1.00 93.12 206 GLU A O 1
ATOM 1585 N N . GLY A 1 207 ? -10.806 17.720 13.787 1.00 93.94 207 GLY A N 1
ATOM 1586 C CA . GLY A 1 207 ? -12.269 17.736 13.736 1.00 93.94 207 GLY A CA 1
ATOM 1587 C C . GLY A 1 207 ? -12.877 18.504 12.565 1.00 93.94 207 GLY A C 1
ATOM 1588 O O . GLY A 1 207 ? -14.060 18.834 12.588 1.00 93.94 207 GLY A O 1
ATOM 1589 N N . ARG A 1 208 ? -12.084 18.835 11.541 1.00 90.69 208 ARG A N 1
ATOM 1590 C CA . ARG A 1 208 ? -12.537 19.636 10.394 1.00 90.69 208 ARG A CA 1
ATOM 1591 C C . ARG A 1 208 ? -12.900 18.750 9.203 1.00 90.69 208 ARG A C 1
ATOM 1593 O O . ARG A 1 208 ? -12.549 17.574 9.156 1.00 90.69 208 ARG A O 1
ATOM 1600 N N . LYS A 1 209 ? -13.545 19.362 8.203 1.00 86.88 209 LYS A N 1
ATOM 1601 C CA . LYS A 1 209 ? -13.842 18.759 6.891 1.00 86.88 209 LYS A CA 1
ATOM 1602 C C . LYS A 1 209 ? -14.575 17.421 7.007 1.00 86.88 209 LYS A C 1
ATOM 1604 O O . LYS A 1 209 ? -14.164 16.458 6.369 1.00 86.88 209 LYS A O 1
ATOM 1609 N N . ASP A 1 210 ? -15.610 17.373 7.843 1.00 91.56 210 ASP A N 1
ATOM 1610 C CA . ASP A 1 210 ? -16.483 16.203 7.975 1.00 91.56 210 ASP A CA 1
ATOM 1611 C C . ASP A 1 210 ? -17.133 15.865 6.624 1.00 91.56 210 ASP A C 1
ATOM 1613 O O . ASP A 1 210 ? -17.703 16.743 5.973 1.00 91.56 210 ASP A O 1
ATOM 1617 N N . TYR A 1 211 ? -17.039 14.607 6.200 1.00 91.88 211 TYR A N 1
ATOM 1618 C CA . TYR A 1 211 ? -17.729 14.102 5.018 1.00 91.88 211 TYR A CA 1
ATOM 1619 C C . TYR A 1 211 ? -18.097 12.620 5.159 1.00 91.88 211 TYR A C 1
ATOM 1621 O O . TYR A 1 211 ? -17.534 11.887 5.975 1.00 91.88 211 TYR A O 1
ATOM 1629 N N . GLN A 1 212 ? -19.046 12.169 4.336 1.00 93.81 212 GLN A N 1
ATOM 1630 C CA . GLN A 1 212 ? -19.428 10.759 4.238 1.00 93.81 212 GLN A CA 1
ATOM 1631 C C . GLN A 1 212 ? -18.530 9.990 3.262 1.00 93.81 212 GLN A C 1
ATOM 1633 O O . GLN A 1 212 ? -18.460 10.339 2.088 1.00 93.81 212 GLN A O 1
ATOM 1638 N N . VAL A 1 213 ? -17.910 8.910 3.741 1.00 94.44 213 VAL A N 1
ATOM 1639 C CA . VAL A 1 213 ? -17.048 8.000 2.970 1.00 94.44 213 VAL A CA 1
ATOM 1640 C C . VAL A 1 213 ? -17.864 6.878 2.325 1.00 94.44 213 VAL A C 1
ATOM 1642 O O . VAL A 1 213 ? -17.727 6.633 1.134 1.00 94.44 213 VAL A O 1
ATOM 1645 N N . VAL A 1 214 ? -18.750 6.225 3.079 1.00 96.44 214 VAL A N 1
ATOM 1646 C CA . VAL A 1 214 ? -19.684 5.199 2.580 1.00 96.44 214 VAL A CA 1
ATOM 1647 C C . VAL A 1 214 ? -21.019 5.398 3.284 1.00 96.44 214 VAL A C 1
ATOM 1649 O O . VAL A 1 214 ? -21.045 5.547 4.504 1.00 96.44 214 VAL A O 1
ATOM 1652 N N . GLY A 1 215 ? -22.130 5.405 2.552 1.00 95.12 215 GLY A N 1
ATOM 1653 C CA . GLY A 1 215 ? -23.456 5.535 3.165 1.00 95.12 215 GLY A CA 1
ATOM 1654 C C . GLY A 1 215 ? -24.554 5.927 2.176 1.00 95.12 215 GLY A C 1
ATOM 1655 O O . GLY A 1 215 ? -24.343 5.848 0.964 1.00 95.12 215 GLY A O 1
ATOM 1656 N N . PRO A 1 216 ? -25.733 6.353 2.655 1.00 92.81 216 PRO A N 1
ATOM 1657 C CA . PRO A 1 216 ? -26.857 6.704 1.792 1.00 92.81 216 PRO A CA 1
ATOM 1658 C C . PRO A 1 216 ? -26.523 7.862 0.846 1.00 92.81 216 PRO A C 1
ATOM 1660 O O . PRO A 1 216 ? -25.851 8.816 1.240 1.00 92.81 216 PRO A O 1
ATOM 1663 N N . LYS A 1 217 ? -27.046 7.830 -0.389 1.00 90.62 217 LYS A N 1
ATOM 1664 C CA . LYS A 1 217 ? -26.790 8.877 -1.403 1.00 90.62 217 LYS A CA 1
ATOM 1665 C C . LYS A 1 217 ? -27.156 10.286 -0.924 1.00 90.62 217 LYS A C 1
ATOM 1667 O O . LYS A 1 217 ? -26.495 11.248 -1.293 1.00 90.62 217 LYS A O 1
ATOM 1672 N N . SER A 1 218 ? -28.189 10.402 -0.090 1.00 88.00 218 SER A N 1
ATOM 1673 C CA . SER A 1 218 ? -28.637 11.667 0.504 1.00 88.00 218 SER A CA 1
ATOM 1674 C C . SER A 1 218 ? -27.621 12.295 1.465 1.00 88.00 218 SER A C 1
ATOM 1676 O O . SER A 1 218 ? -27.691 13.495 1.706 1.00 88.00 218 SER A O 1
ATOM 1678 N N . GLY A 1 219 ? -26.686 11.508 2.008 1.00 85.75 219 GLY A N 1
ATOM 1679 C CA . GLY A 1 219 ? -25.638 11.967 2.923 1.00 85.75 219 GLY A CA 1
ATOM 1680 C C . GLY A 1 219 ? -24.314 12.329 2.244 1.00 85.75 219 GLY A C 1
ATOM 1681 O O . GLY A 1 219 ? -23.369 12.741 2.928 1.00 85.75 219 GLY A O 1
ATOM 1682 N N . PHE A 1 220 ? -24.212 12.186 0.916 1.00 88.75 220 PHE A N 1
ATOM 1683 C CA . PHE A 1 220 ? -23.016 12.594 0.182 1.00 88.75 220 PHE A CA 1
ATOM 1684 C C . PHE A 1 220 ? -22.769 14.089 0.362 1.00 88.75 220 PHE A C 1
ATOM 1686 O O . PHE A 1 220 ? -23.642 14.929 0.165 1.00 88.75 220 PHE A O 1
ATOM 1693 N N . THR A 1 221 ? -21.557 14.409 0.800 1.00 81.44 221 THR A N 1
ATOM 1694 C CA . THR A 1 221 ? -21.160 15.772 1.144 1.00 81.44 221 THR A CA 1
ATOM 1695 C C . THR A 1 221 ? -20.532 16.430 -0.075 1.00 81.44 221 THR A C 1
ATOM 1697 O O . THR A 1 221 ? -19.741 15.798 -0.764 1.00 81.44 221 THR A O 1
ATOM 1700 N N . VAL A 1 222 ? -20.839 17.700 -0.329 1.00 71.75 222 VAL A N 1
ATOM 1701 C CA . VAL A 1 222 ? -20.095 18.526 -1.288 1.00 71.75 222 VAL A CA 1
ATOM 1702 C C . VAL A 1 222 ? -19.200 19.449 -0.473 1.00 71.75 222 VAL A C 1
ATOM 1704 O O . VAL A 1 222 ? -19.701 20.267 0.297 1.00 71.75 222 VAL A O 1
ATOM 1707 N N . LEU A 1 223 ? -17.882 19.286 -0.585 1.00 66.69 223 LEU A N 1
ATOM 1708 C CA . LEU A 1 223 ? -16.933 20.165 0.094 1.00 66.69 223 LEU A CA 1
ATOM 1709 C C . LEU A 1 223 ? -16.729 21.432 -0.764 1.00 66.69 223 LEU A C 1
ATOM 1711 O O . LEU A 1 223 ? -16.404 21.315 -1.945 1.00 66.69 223 LEU A O 1
ATOM 1715 N N . PRO A 1 224 ? -16.944 22.646 -0.224 1.00 56.59 224 PRO A N 1
ATOM 1716 C CA . PRO A 1 224 ? -16.719 23.881 -0.974 1.00 56.59 224 PRO A CA 1
ATOM 1717 C C . PRO A 1 224 ? -15.239 24.047 -1.351 1.00 56.59 224 PRO A C 1
ATOM 1719 O O . PRO A 1 224 ? -14.369 23.902 -0.491 1.00 56.59 224 PRO A O 1
ATOM 1722 N N . GLY A 1 225 ? -14.952 24.402 -2.608 1.00 54.16 225 GLY A N 1
ATOM 1723 C CA . GLY A 1 225 ? -13.593 24.724 -3.069 1.00 54.16 225 GLY A CA 1
ATOM 1724 C C . GLY A 1 225 ? -12.698 23.526 -3.407 1.00 54.16 225 GLY A C 1
ATOM 1725 O O . GLY A 1 225 ? -11.500 23.712 -3.592 1.00 54.16 225 GLY A O 1
ATOM 1726 N N . THR A 1 226 ? -13.249 22.313 -3.495 1.00 54.78 226 THR A N 1
ATOM 1727 C CA . THR A 1 226 ? -12.567 21.141 -4.066 1.00 54.78 226 THR A CA 1
ATOM 1728 C C . THR A 1 226 ? -13.211 20.800 -5.410 1.00 54.78 226 THR A C 1
ATOM 1730 O O . THR A 1 226 ? -14.425 20.617 -5.464 1.00 54.78 226 THR A O 1
ATOM 1733 N N . GLU A 1 227 ? -12.432 20.695 -6.493 1.00 47.09 227 GLU A N 1
ATOM 1734 C CA . GLU A 1 227 ? -12.961 20.326 -7.824 1.00 47.09 227 GLU A CA 1
ATOM 1735 C C . GLU A 1 227 ? -13.516 18.879 -7.879 1.00 47.09 227 GLU A C 1
ATOM 1737 O O . GLU A 1 227 ? -14.228 18.524 -8.817 1.00 47.09 227 GLU A O 1
ATOM 1742 N N . GLY A 1 228 ? -13.282 18.056 -6.845 1.00 53.72 228 GLY A N 1
ATOM 1743 C CA . GLY A 1 228 ? -13.820 16.697 -6.695 1.00 53.72 228 GLY A CA 1
ATOM 1744 C C . GLY A 1 228 ? -14.885 16.546 -5.596 1.00 53.72 228 GLY A C 1
ATOM 1745 O O . GLY A 1 228 ? -14.846 17.217 -4.564 1.00 53.72 228 GLY A O 1
ATOM 1746 N N . GLN A 1 229 ? -15.835 15.620 -5.797 1.00 61.81 229 GLN A N 1
ATOM 1747 C CA . GLN A 1 229 ? -16.752 15.162 -4.741 1.00 61.81 229 GLN A CA 1
ATOM 1748 C C . GLN A 1 229 ? -16.045 14.106 -3.860 1.00 61.81 229 GLN A C 1
ATOM 1750 O O . GLN A 1 229 ? -15.443 13.188 -4.412 1.00 61.81 229 GLN A O 1
ATOM 1755 N N . PRO A 1 230 ? -16.123 14.189 -2.518 1.00 71.06 230 PRO A N 1
ATOM 1756 C CA . PRO A 1 230 ? -15.233 13.471 -1.594 1.00 71.06 230 PRO A CA 1
ATOM 1757 C C . PRO A 1 230 ? -15.448 11.948 -1.520 1.00 71.06 230 PRO A C 1
ATOM 1759 O O . PRO A 1 230 ? -14.520 11.211 -1.193 1.00 71.06 230 PRO A O 1
ATOM 1762 N N . SER A 1 231 ? -16.656 11.458 -1.805 1.00 84.25 231 SER A N 1
ATOM 1763 C CA . SER A 1 231 ? -16.952 10.039 -2.044 1.00 84.25 231 SER A CA 1
ATOM 1764 C C . SER A 1 231 ? -18.364 9.880 -2.608 1.00 84.25 231 SER A C 1
ATOM 1766 O O . SER A 1 231 ? -19.260 10.658 -2.268 1.00 84.25 231 SER A O 1
ATOM 1768 N N . LYS A 1 232 ? -18.578 8.854 -3.440 1.00 87.56 232 LYS A N 1
ATOM 1769 C CA . LYS A 1 232 ? -19.896 8.481 -3.994 1.00 87.56 232 LYS A CA 1
ATOM 1770 C C . LYS A 1 232 ? -20.290 7.026 -3.725 1.00 87.56 232 LYS A C 1
ATOM 1772 O O . LYS A 1 232 ? -21.175 6.489 -4.396 1.00 87.56 232 LYS A O 1
ATOM 1777 N N . ILE A 1 233 ? -19.667 6.373 -2.747 1.00 93.75 233 ILE A N 1
ATOM 1778 C CA . ILE A 1 233 ? -19.946 4.965 -2.444 1.00 93.75 233 ILE A CA 1
ATOM 1779 C C . ILE A 1 233 ? -21.271 4.851 -1.676 1.00 93.75 233 ILE A C 1
ATOM 1781 O O . ILE A 1 233 ? -21.368 5.193 -0.494 1.00 93.75 233 ILE A O 1
ATOM 1785 N N . ALA A 1 234 ? -22.306 4.373 -2.369 1.00 94.56 234 ALA A N 1
ATOM 1786 C CA . ALA A 1 234 ? -23.651 4.240 -1.821 1.00 94.56 234 ALA A CA 1
ATOM 1787 C C . ALA A 1 234 ? -23.826 2.918 -1.059 1.00 94.56 234 ALA A C 1
ATOM 1789 O O . ALA A 1 234 ? -23.626 1.847 -1.626 1.00 94.56 234 ALA A O 1
ATOM 1790 N N . ALA A 1 235 ? -24.279 2.992 0.192 1.00 95.56 235 ALA A N 1
ATOM 1791 C CA . ALA A 1 235 ? -24.683 1.833 0.986 1.00 95.56 235 ALA A CA 1
ATOM 1792 C C . ALA A 1 235 ? -25.831 2.206 1.931 1.00 95.56 235 ALA A C 1
ATOM 1794 O O . ALA A 1 235 ? -25.861 3.309 2.469 1.00 95.56 235 ALA A O 1
ATOM 1795 N N . GLY A 1 236 ? -26.769 1.282 2.150 1.00 94.19 236 GLY A N 1
ATOM 1796 C CA . GLY A 1 236 ? -27.848 1.480 3.124 1.00 94.19 236 GLY A CA 1
ATOM 1797 C C . GLY A 1 236 ? -27.377 1.382 4.576 1.00 94.19 236 GLY A C 1
ATOM 1798 O O . GLY A 1 236 ? -28.080 1.839 5.462 1.00 94.19 236 GLY A O 1
ATOM 1799 N N . TRP A 1 237 ? -26.204 0.793 4.818 1.00 96.94 237 TRP A N 1
ATOM 1800 C CA . TRP A 1 237 ? -25.590 0.647 6.134 1.00 96.94 237 TRP A CA 1
ATOM 1801 C C . TRP A 1 237 ? -24.093 0.378 5.968 1.00 96.94 237 TRP A C 1
ATOM 1803 O O . TRP A 1 237 ? -23.725 -0.437 5.120 1.00 96.94 237 TRP A O 1
ATOM 1813 N N . ALA A 1 238 ? -23.243 1.026 6.765 1.00 97.56 238 ALA A N 1
ATOM 1814 C CA . ALA A 1 238 ? -21.801 0.799 6.748 1.00 97.56 238 ALA A CA 1
ATOM 1815 C C . ALA A 1 238 ? -21.123 1.153 8.086 1.00 97.56 238 ALA A C 1
ATOM 1817 O O . ALA A 1 238 ? -21.368 2.224 8.651 1.00 97.56 238 ALA A O 1
ATOM 1818 N N . LEU A 1 239 ? -20.211 0.291 8.553 1.00 97.88 239 LEU A N 1
ATOM 1819 C CA . LEU A 1 239 ? -19.289 0.567 9.665 1.00 97.88 239 LEU A CA 1
ATOM 1820 C C . LEU A 1 239 ? -17.826 0.360 9.241 1.00 97.88 239 LEU A C 1
ATOM 1822 O O . LEU A 1 239 ? -17.533 -0.629 8.570 1.00 97.88 239 LEU A O 1
ATOM 1826 N N . PRO A 1 240 ? -16.886 1.233 9.654 1.00 97.88 240 PRO A N 1
ATOM 1827 C CA . PRO A 1 240 ? -15.468 1.025 9.374 1.00 97.88 240 PRO A CA 1
ATOM 1828 C C . PRO A 1 240 ? -14.890 -0.092 10.258 1.00 97.88 240 PRO A C 1
ATOM 1830 O O . PRO A 1 240 ? -15.241 -0.196 11.438 1.00 97.88 240 PRO A O 1
ATOM 1833 N N . LEU A 1 241 ? -13.985 -0.900 9.695 1.00 96.06 241 LEU A N 1
ATOM 1834 C CA . LEU A 1 241 ? -13.286 -1.975 10.412 1.00 96.06 241 LEU A CA 1
ATOM 1835 C C . LEU A 1 241 ? -11.774 -1.754 10.506 1.00 96.06 241 LEU A C 1
ATOM 1837 O O . LEU A 1 241 ? -11.198 -1.973 11.565 1.00 96.06 241 LEU A O 1
ATOM 1841 N N . GLY A 1 242 ? -11.131 -1.327 9.420 1.00 95.00 242 GLY A N 1
ATOM 1842 C CA . GLY A 1 242 ? -9.677 -1.191 9.367 1.00 95.00 242 GLY A CA 1
ATOM 1843 C C . GLY A 1 242 ? -9.190 -0.750 7.993 1.00 95.00 242 GLY A C 1
ATOM 1844 O O . GLY A 1 242 ? -9.985 -0.571 7.073 1.00 95.00 242 GLY A O 1
ATOM 1845 N N . PHE A 1 243 ? -7.879 -0.602 7.841 1.00 94.19 243 PHE A N 1
ATOM 1846 C CA . PHE A 1 243 ? -7.251 -0.252 6.570 1.00 94.19 243 PHE A CA 1
ATOM 1847 C C . PHE A 1 243 ? -6.231 -1.308 6.160 1.00 94.19 243 PHE A C 1
ATOM 1849 O O . PHE A 1 243 ? -5.602 -1.942 7.005 1.00 94.19 243 PHE A O 1
ATOM 1856 N N . HIS A 1 244 ? -6.024 -1.443 4.853 1.00 92.50 244 HIS A N 1
ATOM 1857 C CA . HIS A 1 244 ? -4.755 -1.964 4.352 1.00 92.50 244 HIS A CA 1
ATOM 1858 C C . HIS A 1 244 ? -3.618 -1.014 4.784 1.00 92.50 244 HIS A C 1
ATOM 1860 O O . HIS A 1 244 ? -3.839 0.200 4.756 1.00 92.50 244 HIS A O 1
ATOM 1866 N N . PRO A 1 245 ? -2.413 -1.496 5.147 1.00 88.12 245 PRO A N 1
ATOM 1867 C CA . PRO A 1 245 ? -1.328 -0.649 5.668 1.00 88.12 245 PRO A CA 1
ATOM 1868 C C . PRO A 1 245 ? -0.953 0.528 4.758 1.00 88.12 245 PRO A C 1
ATOM 1870 O O . PRO A 1 245 ? -0.665 1.616 5.240 1.00 88.12 245 PRO A O 1
ATOM 1873 N N . ALA A 1 246 ? -1.056 0.364 3.437 1.00 84.25 246 ALA A N 1
ATOM 1874 C CA . ALA A 1 246 ? -0.826 1.455 2.484 1.00 84.25 246 ALA A CA 1
ATOM 1875 C C . ALA A 1 246 ? -1.935 2.536 2.455 1.00 84.25 246 ALA A C 1
ATOM 1877 O O . ALA A 1 246 ? -1.845 3.494 1.694 1.00 84.25 246 ALA A O 1
ATOM 1878 N N . GLY A 1 247 ? -3.016 2.388 3.227 1.00 87.75 247 GLY A N 1
ATOM 1879 C CA . GLY A 1 247 ? -4.049 3.409 3.440 1.00 87.75 247 GLY A CA 1
ATOM 1880 C C . GLY A 1 247 ? -4.970 3.719 2.259 1.00 87.75 247 GLY A C 1
ATOM 1881 O O . GLY A 1 247 ? -5.845 4.575 2.392 1.00 87.75 247 GLY A O 1
ATOM 1882 N N . HIS A 1 248 ? -4.798 3.047 1.121 1.00 84.94 248 HIS A N 1
ATOM 1883 C CA . HIS A 1 248 ? -5.634 3.210 -0.073 1.00 84.94 248 HIS A CA 1
ATOM 1884 C C . HIS A 1 248 ? -6.854 2.272 -0.094 1.00 84.94 248 HIS A C 1
ATOM 1886 O O . HIS A 1 248 ? -7.725 2.430 -0.940 1.00 84.94 248 HIS A O 1
ATOM 1892 N N . LEU A 1 249 ? -6.955 1.324 0.846 1.00 91.81 249 LEU A N 1
ATOM 1893 C CA . LEU A 1 249 ? -8.099 0.417 0.977 1.00 91.81 249 LEU A CA 1
ATOM 1894 C C . LEU A 1 249 ? -8.693 0.512 2.384 1.00 91.81 249 LEU A C 1
ATOM 1896 O O . LEU A 1 249 ? -8.021 0.172 3.361 1.00 91.81 249 LEU A O 1
ATOM 1900 N N . LEU A 1 250 ? -9.951 0.942 2.478 1.00 96.38 250 LEU A N 1
ATOM 1901 C CA . LEU A 1 250 ? -10.754 0.925 3.701 1.00 96.38 250 LEU A CA 1
ATOM 1902 C C . LEU A 1 250 ? -11.604 -0.346 3.721 1.00 96.38 250 LEU A C 1
ATOM 1904 O O . LEU A 1 250 ? -12.447 -0.547 2.846 1.00 96.38 250 LEU A O 1
ATOM 1908 N N . ILE A 1 251 ? -11.425 -1.174 4.745 1.00 97.94 251 ILE A N 1
ATOM 1909 C CA . ILE A 1 251 ? -12.261 -2.347 4.996 1.00 97.94 251 ILE A CA 1
ATOM 1910 C C . ILE A 1 251 ? -13.464 -1.921 5.841 1.00 97.9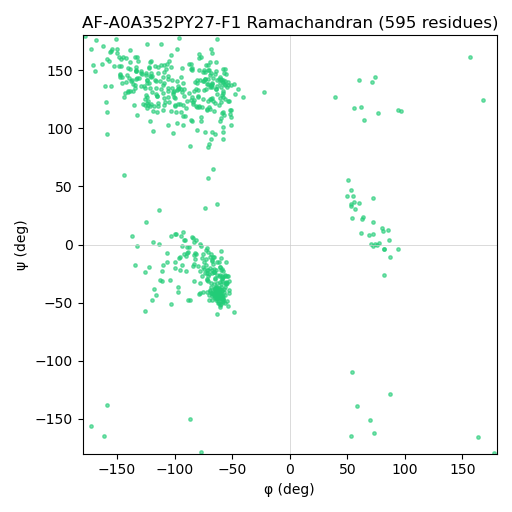4 251 ILE A C 1
ATOM 1912 O O . ILE A 1 251 ? -13.313 -1.264 6.879 1.00 97.94 251 ILE A O 1
ATOM 1916 N N . TRP A 1 252 ? -14.662 -2.302 5.407 1.00 98.12 252 TRP A N 1
ATOM 1917 C CA . TRP A 1 252 ? -15.914 -1.951 6.069 1.00 98.12 252 TRP A CA 1
ATOM 1918 C C . TRP A 1 252 ? -16.914 -3.114 6.113 1.00 98.12 252 TRP A C 1
ATOM 1920 O O . TRP A 1 252 ? -16.823 -4.062 5.334 1.00 98.12 252 TRP A O 1
ATOM 1930 N N . GLU A 1 253 ? -17.842 -3.055 7.066 1.00 97.88 253 GLU A N 1
ATOM 1931 C CA . GLU A 1 253 ? -18.893 -4.052 7.309 1.00 97.88 253 GLU A CA 1
ATOM 1932 C C . GLU A 1 253 ? -20.256 -3.522 6.837 1.00 97.88 253 GLU A C 1
ATOM 1934 O O . GLU A 1 253 ? -20.544 -2.337 7.030 1.00 97.88 253 GLU A O 1
ATOM 1939 N N . ASP A 1 254 ? -21.104 -4.384 6.268 1.00 97.25 254 ASP A N 1
ATOM 1940 C CA . ASP A 1 254 ? -22.518 -4.099 5.980 1.00 97.25 254 ASP A CA 1
ATOM 1941 C C . ASP A 1 254 ? -23.478 -4.613 7.083 1.00 97.25 254 ASP A C 1
ATOM 1943 O O . ASP A 1 254 ? -23.076 -5.246 8.061 1.00 97.25 254 ASP A O 1
ATOM 1947 N N . ASN A 1 255 ? -24.786 -4.365 6.943 1.00 95.38 255 ASN A N 1
ATOM 1948 C CA . ASN A 1 255 ? -25.781 -4.801 7.936 1.00 95.38 255 ASN A CA 1
ATOM 1949 C C . ASN A 1 255 ? -25.972 -6.328 8.020 1.00 95.38 255 ASN A C 1
ATOM 1951 O O . ASN A 1 255 ? -26.591 -6.808 8.971 1.00 95.38 255 ASN A O 1
ATOM 1955 N N . GLN A 1 256 ? -25.455 -7.089 7.054 1.00 95.69 256 GLN A N 1
ATOM 1956 C CA . GLN A 1 256 ? -25.456 -8.552 7.037 1.00 95.69 256 GLN A CA 1
ATOM 1957 C C . GLN A 1 256 ? -24.151 -9.133 7.600 1.00 95.69 256 GLN A C 1
ATOM 1959 O O . GLN A 1 256 ? -23.964 -10.349 7.570 1.00 95.69 256 GLN A O 1
ATOM 1964 N N . LYS A 1 257 ? -23.269 -8.290 8.161 1.00 96.00 257 LYS A N 1
ATOM 1965 C CA . LYS A 1 257 ? -21.916 -8.658 8.610 1.00 96.00 257 LYS A CA 1
ATOM 1966 C C . LYS A 1 257 ? -21.010 -9.143 7.469 1.00 96.00 257 LYS A C 1
ATOM 1968 O O . LYS A 1 257 ? -20.047 -9.881 7.703 1.00 96.00 257 LYS A O 1
ATOM 1973 N N . GLY A 1 258 ? -21.334 -8.760 6.235 1.00 97.44 258 GLY A N 1
ATOM 1974 C CA . GLY A 1 258 ? -20.495 -8.946 5.062 1.00 97.44 258 GLY A CA 1
ATOM 1975 C C . GLY A 1 258 ? -19.389 -7.897 5.028 1.00 97.44 258 GLY A C 1
ATOM 1976 O O . GLY A 1 258 ? -19.604 -6.738 5.387 1.00 97.44 258 GLY A O 1
ATOM 1977 N N . PHE A 1 259 ? -18.195 -8.305 4.603 1.00 98.12 259 PHE A N 1
ATOM 1978 C CA . PHE A 1 259 ? -17.047 -7.410 4.503 1.00 98.12 259 PHE A CA 1
ATOM 1979 C C . PHE A 1 259 ? -16.862 -6.895 3.078 1.00 98.12 259 PHE A C 1
ATOM 1981 O O . PHE A 1 259 ? -16.986 -7.631 2.095 1.00 98.12 259 PHE A O 1
ATOM 1988 N N . HIS A 1 260 ? -16.505 -5.622 2.978 1.00 98.19 260 HIS A N 1
ATOM 1989 C CA . HIS A 1 260 ? -16.284 -4.898 1.736 1.00 98.19 260 HIS A CA 1
ATOM 1990 C C . HIS A 1 260 ? -14.994 -4.089 1.826 1.00 98.19 260 HIS A C 1
ATOM 1992 O O . HIS A 1 260 ? -14.484 -3.815 2.913 1.00 98.19 260 HIS A O 1
ATOM 1998 N N . VAL A 1 261 ? -14.474 -3.689 0.671 1.00 96.44 261 VAL A N 1
ATOM 1999 C CA . VAL A 1 261 ? -13.296 -2.836 0.544 1.00 96.44 261 VAL A CA 1
ATOM 2000 C C . VAL A 1 261 ? -13.639 -1.655 -0.340 1.00 96.44 261 VAL A C 1
ATOM 2002 O O . VAL A 1 261 ? -14.005 -1.854 -1.497 1.00 96.44 261 VAL A O 1
ATOM 2005 N N . ALA A 1 262 ? -13.503 -0.451 0.207 1.00 95.25 262 ALA A N 1
ATOM 2006 C CA . ALA A 1 262 ? -13.540 0.797 -0.538 1.00 95.25 262 ALA A CA 1
ATOM 2007 C C . ALA A 1 262 ? -12.116 1.198 -0.952 1.00 95.25 262 ALA A C 1
ATOM 2009 O O . ALA A 1 262 ? -11.209 1.159 -0.119 1.00 95.25 262 ALA A O 1
ATOM 2010 N N . SER A 1 263 ? -11.932 1.592 -2.210 1.00 90.81 263 SER A N 1
ATOM 2011 C CA . SER A 1 263 ? -10.658 2.075 -2.749 1.00 90.81 263 SER A CA 1
ATOM 2012 C C . SER A 1 263 ? -10.608 3.601 -2.737 1.00 90.81 263 SER A C 1
ATOM 2014 O O . SER A 1 263 ? -11.591 4.262 -3.078 1.00 90.81 263 SER A O 1
ATOM 2016 N N . TYR A 1 264 ? -9.471 4.148 -2.319 1.00 84.62 264 TYR A N 1
ATOM 2017 C CA . TYR A 1 264 ? -9.144 5.565 -2.424 1.00 84.62 264 TYR A CA 1
ATOM 2018 C C . TYR A 1 264 ? -8.350 5.773 -3.711 1.00 84.62 264 TYR A C 1
ATOM 2020 O O . TYR A 1 264 ? -7.251 5.236 -3.815 1.00 84.62 264 TYR A O 1
ATOM 2028 N N . GLY A 1 265 ? -8.920 6.507 -4.667 1.00 73.56 265 GLY A N 1
ATOM 2029 C CA . GLY A 1 265 ? -8.206 6.952 -5.865 1.00 73.56 265 GLY A CA 1
ATOM 2030 C C . GLY A 1 265 ? -7.471 8.269 -5.611 1.00 73.56 265 GLY A C 1
ATOM 2031 O O . GLY A 1 265 ? -7.145 8.589 -4.470 1.00 73.56 265 GLY A O 1
ATOM 2032 N N . ARG A 1 266 ? -7.306 9.087 -6.657 1.00 67.69 266 ARG A N 1
ATOM 2033 C CA . ARG A 1 266 ? -6.553 10.354 -6.597 1.00 67.69 266 ARG A CA 1
ATOM 2034 C C . ARG A 1 266 ? -6.937 11.238 -5.401 1.00 67.69 266 ARG A C 1
ATOM 2036 O O . ARG A 1 266 ? -6.100 11.529 -4.551 1.00 67.69 266 ARG A O 1
ATOM 2043 N N . ASP A 1 267 ? -8.218 11.601 -5.301 1.00 69.62 267 ASP A N 1
ATOM 2044 C CA . ASP A 1 267 ? -8.685 12.604 -4.328 1.00 69.62 267 ASP A CA 1
ATOM 2045 C C . ASP A 1 267 ? -9.931 12.171 -3.533 1.00 69.62 267 ASP A C 1
ATOM 2047 O O . ASP A 1 267 ? -10.437 12.923 -2.694 1.00 69.62 267 ASP A O 1
ATOM 2051 N N . CYS A 1 268 ? -10.474 10.980 -3.800 1.00 79.00 268 CYS A N 1
ATOM 2052 C CA . CYS A 1 268 ? -11.719 10.521 -3.191 1.00 79.00 268 CYS A CA 1
ATOM 2053 C C . CYS A 1 268 ? -11.851 8.995 -3.154 1.00 79.00 268 CYS A C 1
ATOM 2055 O O . CYS A 1 268 ? -11.141 8.260 -3.839 1.00 79.00 268 CYS A O 1
ATOM 2057 N N . TRP A 1 269 ? -12.811 8.527 -2.354 1.00 87.25 269 TRP A N 1
ATOM 2058 C CA . TRP A 1 269 ? -13.241 7.130 -2.360 1.00 87.25 269 TRP A CA 1
ATOM 2059 C C . TRP A 1 269 ? -14.214 6.896 -3.522 1.00 87.25 269 TRP A C 1
ATOM 2061 O O . TRP A 1 269 ? -15.283 7.516 -3.569 1.00 87.25 269 TRP A O 1
ATOM 2071 N N . ASP A 1 270 ? -13.864 6.021 -4.463 1.00 81.75 270 ASP A N 1
ATOM 2072 C CA . ASP A 1 270 ? -14.564 5.926 -5.753 1.00 81.75 270 ASP A CA 1
ATOM 2073 C C . ASP A 1 270 ? -15.240 4.567 -5.996 1.00 81.75 270 ASP A C 1
ATOM 2075 O O . ASP A 1 270 ? -16.354 4.510 -6.522 1.00 81.75 270 ASP A O 1
ATOM 2079 N N . ARG A 1 271 ? -14.601 3.471 -5.580 1.00 88.56 271 ARG A N 1
ATOM 2080 C CA . ARG A 1 271 ? -15.030 2.094 -5.855 1.00 88.56 271 ARG A CA 1
ATOM 2081 C C . ARG A 1 271 ? -15.171 1.310 -4.563 1.00 88.56 271 ARG A C 1
ATOM 2083 O O . ARG A 1 271 ? -14.429 1.515 -3.609 1.00 88.56 271 ARG A O 1
ATOM 2090 N N . SER A 1 272 ? -16.115 0.373 -4.550 1.00 94.19 272 SER A N 1
ATOM 2091 C CA . SER A 1 272 ? -16.263 -0.593 -3.465 1.00 94.19 272 SER A CA 1
ATOM 2092 C C . SER A 1 272 ? -16.598 -1.971 -4.013 1.00 94.19 272 SER A C 1
ATOM 2094 O O . SER A 1 272 ? -17.341 -2.089 -4.989 1.00 94.19 272 SER A O 1
ATOM 2096 N N . ARG A 1 273 ? -16.054 -3.013 -3.387 1.00 95.56 273 ARG A N 1
ATOM 2097 C CA . ARG A 1 273 ? -16.302 -4.419 -3.734 1.00 95.56 273 ARG A CA 1
ATOM 2098 C C . ARG A 1 273 ? -16.366 -5.287 -2.485 1.00 95.56 273 ARG A C 1
ATOM 2100 O O . ARG A 1 273 ? -15.824 -4.913 -1.448 1.00 95.56 273 ARG A O 1
ATOM 2107 N N . ARG A 1 274 ? -16.961 -6.476 -2.598 1.00 96.75 274 ARG A N 1
ATOM 2108 C CA . ARG A 1 274 ? -16.908 -7.476 -1.523 1.00 96.75 274 ARG A CA 1
ATOM 2109 C C . ARG A 1 274 ? -15.464 -7.914 -1.283 1.00 96.75 274 ARG A C 1
ATOM 2111 O O . ARG A 1 274 ? -14.713 -8.154 -2.228 1.00 96.75 274 ARG A O 1
ATOM 2118 N N . LEU A 1 275 ? -15.077 -8.019 -0.016 1.00 96.31 275 LEU A N 1
ATOM 2119 C CA . LEU A 1 275 ? -13.761 -8.507 0.377 1.00 96.31 275 LEU A CA 1
ATOM 2120 C C . LEU A 1 275 ? -13.669 -10.008 0.070 1.00 96.31 275 LEU A C 1
ATOM 2122 O O . LEU A 1 275 ? -14.514 -10.778 0.528 1.00 96.31 275 LEU A O 1
ATOM 2126 N N . LEU A 1 276 ? -12.649 -10.416 -0.695 1.00 93.88 276 LEU A N 1
ATOM 2127 C CA . LEU A 1 276 ? -12.441 -11.808 -1.128 1.00 93.88 276 LEU A CA 1
ATOM 2128 C C . LEU A 1 276 ? -13.708 -12.442 -1.736 1.00 93.88 276 LEU A C 1
ATOM 2130 O O . LEU A 1 276 ? -14.073 -13.561 -1.381 1.00 93.88 276 LEU A O 1
ATOM 2134 N N . ASP A 1 277 ? -14.440 -11.681 -2.556 1.00 92.56 277 ASP A N 1
ATOM 2135 C CA . ASP A 1 277 ? -15.710 -12.085 -3.181 1.00 92.56 277 ASP A CA 1
ATOM 2136 C C . ASP A 1 277 ? -16.782 -12.589 -2.189 1.00 92.56 277 ASP A C 1
ATOM 2138 O O . ASP A 1 277 ? -17.727 -13.286 -2.555 1.00 92.56 277 ASP A O 1
ATOM 2142 N N . GLY A 1 278 ? -16.673 -12.197 -0.914 1.00 92.38 278 GLY A N 1
ATOM 2143 C CA . GLY A 1 278 ? -17.577 -12.614 0.160 1.00 92.38 278 GLY A CA 1
ATOM 2144 C C . GLY A 1 278 ? -17.214 -13.949 0.819 1.00 92.38 278 GLY A C 1
ATOM 2145 O O . GLY A 1 278 ? -18.016 -14.483 1.580 1.00 92.38 278 GLY A O 1
ATOM 2146 N N . ALA A 1 279 ? -16.015 -14.493 0.578 1.00 91.81 279 ALA A N 1
ATOM 2147 C CA . ALA A 1 279 ? -15.561 -15.760 1.162 1.00 91.81 279 ALA A CA 1
ATOM 2148 C C . ALA A 1 279 ? -15.352 -15.720 2.692 1.00 91.81 279 ALA A C 1
ATOM 2150 O O . ALA A 1 279 ? -15.126 -16.763 3.317 1.00 91.81 279 ALA A O 1
ATOM 2151 N N . ILE A 1 280 ? -15.385 -14.529 3.298 1.00 93.50 280 ILE A N 1
ATOM 2152 C CA . ILE A 1 280 ? -15.317 -14.311 4.745 1.00 93.50 280 ILE A CA 1
ATOM 2153 C C . ILE A 1 280 ? -16.398 -13.318 5.188 1.00 93.50 280 ILE A C 1
ATOM 2155 O O . ILE A 1 280 ? -16.698 -12.352 4.491 1.00 93.50 280 ILE A O 1
ATOM 2159 N N . GLN A 1 281 ? -16.982 -13.576 6.359 1.00 94.50 281 GLN A N 1
ATOM 2160 C CA . GLN A 1 281 ? -18.045 -12.769 6.960 1.00 94.50 281 GLN A CA 1
ATOM 2161 C C . GLN A 1 281 ? -18.100 -12.976 8.478 1.00 94.50 281 GLN A C 1
ATOM 2163 O O . GLN A 1 281 ? -17.678 -14.029 8.983 1.00 94.50 281 GLN A O 1
ATOM 2168 N N . GLY A 1 282 ? -18.676 -11.998 9.181 1.00 94.25 282 GLY A N 1
ATOM 2169 C CA . GLY A 1 282 ? -18.913 -12.023 10.622 1.00 94.25 282 GLY A CA 1
ATOM 2170 C C . GLY A 1 282 ? -17.657 -11.828 11.474 1.00 94.25 282 GLY A C 1
ATOM 2171 O O . GLY A 1 282 ? -16.585 -12.333 11.151 1.00 94.25 282 GLY A O 1
ATOM 2172 N N . GLY A 1 283 ? -17.809 -11.132 12.601 1.00 94.19 283 GLY A N 1
ATOM 2173 C CA . GLY A 1 283 ? -16.715 -10.858 13.536 1.00 94.19 283 GLY A CA 1
ATOM 2174 C C . GLY A 1 283 ? -15.944 -9.594 13.168 1.00 94.19 283 GLY A C 1
ATOM 2175 O O . GLY A 1 283 ? -16.557 -8.541 13.001 1.00 94.19 283 GLY A O 1
ATOM 2176 N N . SER A 1 284 ? -14.618 -9.670 13.079 1.00 95.00 284 SER A N 1
ATOM 2177 C CA . SER A 1 284 ? -13.773 -8.559 12.627 1.00 95.00 284 SER A CA 1
ATOM 2178 C C . SER A 1 284 ? -12.663 -9.038 11.704 1.00 95.00 284 SER A C 1
ATOM 2180 O O . SER A 1 284 ? -12.186 -10.168 11.811 1.00 95.00 284 SER A O 1
ATOM 2182 N N . VAL A 1 285 ? -12.241 -8.157 10.802 1.00 96.50 285 VAL A N 1
ATOM 2183 C CA . VAL A 1 285 ? -11.140 -8.413 9.880 1.00 96.50 285 VAL A CA 1
ATOM 2184 C C . VAL A 1 285 ? -10.205 -7.207 9.838 1.00 96.50 285 VAL A C 1
ATOM 2186 O O . VAL A 1 285 ? -10.661 -6.066 9.760 1.00 96.50 285 VAL A O 1
ATOM 2189 N N . THR A 1 286 ? -8.903 -7.460 9.901 1.00 94.62 286 THR A N 1
ATOM 2190 C CA . THR A 1 286 ? -7.845 -6.445 9.801 1.00 94.62 286 THR A CA 1
ATOM 2191 C C . THR A 1 286 ? -6.770 -6.922 8.831 1.00 94.62 286 THR A C 1
ATOM 2193 O O . THR A 1 286 ? -6.570 -8.124 8.669 1.00 94.62 286 THR A O 1
ATOM 2196 N N . ALA A 1 287 ? -6.101 -6.004 8.134 1.00 95.06 287 ALA A N 1
ATOM 2197 C CA . ALA A 1 287 ? -4.967 -6.370 7.289 1.00 95.06 287 ALA A CA 1
ATOM 2198 C C . ALA A 1 287 ? -3.743 -6.705 8.151 1.00 95.06 287 ALA A C 1
ATOM 2200 O O . ALA A 1 287 ? -3.554 -6.117 9.218 1.00 95.06 287 ALA A O 1
ATOM 2201 N N . THR A 1 288 ? -2.892 -7.620 7.684 1.00 95.00 288 THR A N 1
ATOM 2202 C CA . THR A 1 288 ? -1.569 -7.794 8.292 1.00 95.00 288 THR A CA 1
ATOM 2203 C C . THR A 1 288 ? -0.741 -6.518 8.089 1.00 95.00 288 THR A C 1
ATOM 2205 O O . THR A 1 288 ? -0.912 -5.841 7.070 1.00 95.00 288 THR A O 1
ATOM 2208 N N . PRO A 1 289 ? 0.186 -6.174 9.002 1.00 91.38 289 PRO A N 1
ATOM 2209 C CA . PRO A 1 289 ? 0.973 -4.941 8.885 1.00 91.38 289 PRO A CA 1
ATOM 2210 C C . PRO A 1 289 ? 1.799 -4.842 7.599 1.00 91.38 289 PRO A C 1
ATOM 2212 O O . PRO A 1 289 ? 2.040 -3.746 7.107 1.00 91.38 289 PRO A O 1
ATOM 2215 N N . ASN A 1 290 ? 2.185 -5.986 7.025 1.00 89.69 290 ASN A N 1
ATOM 2216 C CA . ASN A 1 290 ? 2.896 -6.063 5.750 1.00 89.69 290 ASN A CA 1
ATOM 2217 C C . ASN A 1 290 ? 1.995 -6.187 4.507 1.00 89.69 290 ASN A C 1
ATOM 2219 O O . ASN A 1 290 ? 2.497 -6.397 3.401 1.00 89.69 290 ASN A O 1
ATOM 2223 N N . GLY A 1 291 ? 0.673 -6.136 4.690 1.00 90.81 291 GLY A N 1
ATOM 2224 C CA . GLY A 1 291 ? -0.343 -6.158 3.635 1.00 90.81 291 GLY A CA 1
ATOM 2225 C C . GLY A 1 291 ? -0.547 -7.500 2.922 1.00 90.81 291 GLY A C 1
ATOM 2226 O O . GLY A 1 291 ? -1.406 -7.590 2.051 1.00 90.81 291 GLY A O 1
ATOM 2227 N N . LEU A 1 292 ? 0.210 -8.553 3.258 1.00 90.62 292 LEU A N 1
ATOM 2228 C CA . LEU A 1 292 ? 0.127 -9.852 2.569 1.00 90.62 292 LEU A CA 1
ATOM 2229 C C . LEU A 1 292 ? -1.186 -10.605 2.785 1.00 90.62 292 LEU A C 1
ATOM 2231 O O . LEU A 1 292 ? -1.514 -11.514 2.019 1.00 90.62 292 LEU A O 1
ATOM 2235 N N . GLY A 1 293 ? -1.904 -10.293 3.856 1.00 93.19 293 GLY A N 1
ATOM 2236 C CA . GLY A 1 293 ? -3.086 -11.043 4.228 1.00 93.19 293 GLY A CA 1
ATOM 2237 C C . GLY A 1 293 ? -3.998 -10.301 5.177 1.00 93.19 293 GLY A C 1
ATOM 2238 O O . GLY A 1 293 ? -3.905 -9.088 5.374 1.00 93.19 293 GLY A O 1
ATOM 2239 N N . LEU A 1 294 ? -4.901 -11.073 5.768 1.00 96.75 294 LEU A N 1
ATOM 2240 C CA . LEU A 1 294 ? -5.896 -10.603 6.714 1.00 96.75 294 LEU A CA 1
ATOM 2241 C C . LEU A 1 294 ? -5.855 -11.460 7.978 1.00 96.75 294 LEU A C 1
ATOM 2243 O O . LEU A 1 294 ? -5.639 -12.670 7.913 1.00 96.75 294 LEU A O 1
ATOM 2247 N N . LEU A 1 295 ? -6.140 -10.841 9.115 1.00 97.38 295 LEU A N 1
ATOM 2248 C CA . LEU A 1 295 ? -6.483 -11.518 10.357 1.00 97.38 295 LEU A CA 1
ATOM 2249 C C . LEU A 1 295 ? -8.005 -11.481 10.497 1.00 97.38 295 LEU A C 1
ATOM 2251 O O . LEU A 1 295 ? -8.600 -10.405 10.543 1.00 97.38 295 LEU A O 1
ATOM 2255 N N . HIS A 1 296 ? -8.643 -12.648 10.538 1.00 97.81 296 HIS A N 1
ATOM 2256 C CA . HIS A 1 296 ? -10.086 -12.796 10.723 1.00 97.81 296 HIS A CA 1
ATOM 2257 C C . HIS A 1 296 ? -10.368 -13.390 12.101 1.00 97.81 296 HIS A C 1
ATOM 2259 O O . HIS A 1 296 ? -10.006 -14.531 12.386 1.00 97.81 296 HIS A O 1
ATOM 2265 N N . TRP A 1 297 ? -11.035 -12.617 12.954 1.00 97.38 297 TRP A N 1
ATOM 2266 C CA . TRP A 1 297 ? -11.494 -13.058 14.268 1.00 97.38 297 TRP A CA 1
ATOM 2267 C C . TRP A 1 297 ? -13.017 -13.186 14.292 1.00 97.38 297 TRP A C 1
ATOM 2269 O O . TRP A 1 297 ? -13.728 -12.374 13.691 1.00 97.38 297 TRP A O 1
ATOM 2279 N N . LYS A 1 298 ? -13.525 -14.180 15.026 1.00 95.94 298 LYS A N 1
ATOM 2280 C CA . LYS A 1 298 ? -14.955 -14.350 15.288 1.00 95.94 298 LYS A CA 1
ATOM 2281 C C . LYS A 1 298 ? -15.231 -14.398 16.796 1.00 95.94 298 LYS A C 1
ATOM 2283 O O . LYS A 1 298 ? -14.461 -15.006 17.538 1.00 95.94 298 LYS A O 1
ATOM 2288 N N . PRO A 1 299 ? -16.341 -13.792 17.252 1.00 94.50 299 PRO A N 1
ATOM 2289 C CA . PRO A 1 299 ? -16.831 -13.988 18.608 1.00 94.50 299 PRO A CA 1
ATOM 2290 C C . PRO A 1 299 ? -17.046 -15.471 18.910 1.00 94.50 299 PRO A C 1
ATOM 2292 O O . PRO A 1 299 ? -17.442 -16.232 18.027 1.00 94.50 299 PRO A O 1
ATOM 2295 N N . ASP A 1 300 ? -16.808 -15.849 20.164 1.00 92.00 300 ASP A N 1
ATOM 2296 C CA . ASP A 1 300 ? -17.065 -17.186 20.713 1.00 92.00 300 ASP A CA 1
ATOM 2297 C C . ASP A 1 300 ? -16.276 -18.343 20.067 1.00 92.00 300 ASP A C 1
ATOM 2299 O O . ASP A 1 300 ? -16.521 -19.506 20.386 1.00 92.00 300 ASP A O 1
ATOM 2303 N N . THR A 1 301 ? -15.293 -18.040 19.213 1.00 95.12 301 THR A N 1
ATOM 2304 C CA . THR A 1 301 ? -14.338 -19.013 18.665 1.00 95.12 301 THR A CA 1
ATOM 2305 C C . THR A 1 301 ? -12.958 -18.833 19.279 1.00 95.12 301 THR A C 1
ATOM 2307 O O . THR A 1 301 ? -12.574 -17.720 19.644 1.00 95.12 301 THR A O 1
ATOM 2310 N N . ASP A 1 302 ? -12.201 -19.923 19.351 1.00 96.62 302 ASP A N 1
ATOM 2311 C CA . ASP A 1 302 ? -10.827 -19.891 19.837 1.00 96.62 302 ASP A CA 1
ATOM 2312 C C . ASP A 1 302 ? -9.870 -19.445 18.721 1.00 96.62 302 ASP A C 1
ATOM 2314 O O . ASP A 1 302 ? -10.016 -19.830 17.559 1.00 96.62 302 ASP A O 1
ATOM 2318 N N . GLY A 1 303 ? -8.895 -18.612 19.082 1.00 96.75 303 GLY A N 1
ATOM 2319 C CA . GLY A 1 303 ? -7.864 -18.107 18.187 1.00 96.75 303 GLY A CA 1
ATOM 2320 C C . GLY A 1 303 ? -8.324 -17.061 17.168 1.00 96.75 303 GLY A C 1
ATOM 2321 O O . GLY A 1 303 ? -9.353 -16.391 17.300 1.00 96.75 303 GLY A O 1
ATOM 2322 N N . ILE A 1 304 ? -7.491 -16.895 16.143 1.00 97.62 304 ILE A N 1
ATOM 2323 C CA . ILE A 1 304 ? -7.718 -16.045 14.970 1.00 97.62 304 ILE A CA 1
ATOM 2324 C C . ILE A 1 304 ? -7.355 -16.823 13.707 1.00 97.62 304 ILE A C 1
ATOM 2326 O O . ILE A 1 304 ? -6.464 -17.667 13.727 1.00 97.62 304 ILE A O 1
ATOM 2330 N N . THR A 1 305 ? -8.008 -16.527 12.588 1.00 97.88 305 THR A N 1
ATOM 2331 C CA . THR A 1 305 ? -7.649 -17.107 11.288 1.00 97.88 305 THR A CA 1
ATOM 2332 C C . THR A 1 305 ? -6.760 -16.142 10.512 1.00 97.88 305 THR A C 1
ATOM 2334 O O . THR A 1 305 ? -7.182 -15.031 10.197 1.00 97.88 305 THR A O 1
ATOM 2337 N N . VAL A 1 306 ? -5.555 -16.574 10.150 1.00 97.25 306 VAL A N 1
ATOM 2338 C CA . VAL A 1 306 ? -4.695 -15.879 9.186 1.00 97.25 306 VAL A CA 1
ATOM 2339 C C . VAL A 1 306 ? -5.114 -16.299 7.779 1.00 97.25 306 VAL A C 1
ATOM 2341 O O . VAL A 1 306 ? -5.142 -17.488 7.460 1.00 97.25 306 VAL A O 1
ATOM 2344 N N . VAL A 1 307 ? -5.469 -15.323 6.944 1.00 96.25 307 VAL A N 1
ATOM 2345 C CA . VAL A 1 307 ? -5.954 -15.514 5.572 1.00 96.25 307 VAL A CA 1
ATOM 2346 C C . VAL A 1 307 ? -4.940 -14.920 4.597 1.00 96.25 307 VAL A C 1
ATOM 2348 O O . VAL A 1 307 ? -4.686 -13.717 4.623 1.00 96.25 307 VAL A O 1
ATOM 2351 N N . LEU A 1 308 ? -4.376 -15.752 3.724 1.00 92.44 308 LEU A N 1
ATOM 2352 C CA . LEU A 1 308 ? -3.330 -15.393 2.759 1.00 92.44 308 LEU A CA 1
ATOM 2353 C C . LEU A 1 308 ? -3.769 -15.729 1.328 1.00 92.44 308 LEU A C 1
ATOM 2355 O O . LEU A 1 308 ? -4.806 -16.362 1.110 1.00 92.44 308 LEU A O 1
ATOM 2359 N N . ASP A 1 309 ? -2.964 -15.314 0.346 1.00 86.88 309 ASP A N 1
ATOM 2360 C CA . ASP A 1 309 ? -3.107 -15.708 -1.064 1.00 86.88 309 ASP A CA 1
ATOM 2361 C C . ASP A 1 309 ? -4.511 -15.410 -1.625 1.00 86.88 309 ASP A C 1
ATOM 2363 O O . ASP A 1 309 ? -5.128 -16.233 -2.308 1.00 86.88 309 ASP A O 1
ATOM 2367 N N . GLN A 1 310 ? -5.050 -14.234 -1.282 1.00 85.00 310 GLN A N 1
ATOM 2368 C CA . GLN A 1 310 ? -6.411 -13.812 -1.641 1.00 85.00 310 GLN A CA 1
ATOM 2369 C C . GLN A 1 310 ? -7.496 -14.801 -1.171 1.00 85.00 310 GLN A C 1
ATOM 2371 O O . GLN A 1 310 ? -8.493 -15.028 -1.850 1.00 85.00 310 GLN A O 1
ATOM 2376 N N . GLY A 1 311 ? -7.311 -15.407 0.003 1.00 88.38 311 GLY A N 1
ATOM 2377 C CA . GLY A 1 311 ? -8.286 -16.318 0.601 1.00 88.38 311 GLY A CA 1
ATOM 2378 C C . GLY A 1 311 ? -8.066 -17.795 0.299 1.00 88.38 311 GLY A C 1
ATOM 2379 O O . GLY A 1 311 ? -8.798 -18.617 0.852 1.00 88.38 311 GLY A O 1
ATOM 2380 N N . ARG A 1 312 ? -7.070 -18.138 -0.530 1.00 88.69 312 ARG A N 1
ATOM 2381 C CA . ARG A 1 312 ? -6.738 -19.529 -0.885 1.00 88.69 312 ARG A CA 1
ATOM 2382 C C . ARG A 1 312 ? -6.093 -20.297 0.266 1.00 88.69 312 ARG A C 1
ATOM 2384 O O . ARG A 1 312 ? -6.315 -21.497 0.385 1.00 88.69 312 ARG A O 1
ATOM 2391 N N . THR A 1 313 ? -5.366 -19.603 1.136 1.00 91.12 313 THR A N 1
ATOM 2392 C CA . THR A 1 313 ? -4.692 -20.201 2.292 1.00 91.12 313 THR A CA 1
ATOM 2393 C C . THR A 1 313 ? -5.300 -19.644 3.573 1.00 91.12 313 THR A C 1
ATOM 2395 O O . THR A 1 313 ? -5.410 -18.427 3.734 1.00 91.12 313 THR A O 1
ATOM 2398 N N . LYS A 1 314 ? -5.713 -20.527 4.487 1.00 94.75 314 LYS A N 1
ATOM 2399 C CA . LYS A 1 314 ? -6.287 -20.165 5.790 1.00 94.75 314 LYS A CA 1
ATOM 2400 C C . LYS A 1 314 ? -5.682 -21.051 6.874 1.00 94.75 314 LYS A C 1
ATOM 2402 O O . LYS A 1 314 ? -5.656 -22.266 6.708 1.00 94.75 314 LYS A O 1
ATOM 2407 N N . GLY A 1 315 ? -5.236 -20.452 7.973 1.00 96.00 315 GLY A N 1
ATOM 2408 C CA . GLY A 1 315 ? -4.719 -21.178 9.135 1.00 96.00 315 GLY A CA 1
ATOM 2409 C C . GLY A 1 315 ? -5.181 -20.527 10.430 1.00 96.00 315 GLY A C 1
ATOM 2410 O O . GLY A 1 315 ? -5.086 -19.307 10.566 1.00 96.00 315 GLY A O 1
ATOM 2411 N N . VAL A 1 316 ? -5.708 -21.323 11.359 1.00 97.38 316 VAL A N 1
ATOM 2412 C CA . VAL A 1 316 ? -6.049 -20.841 12.701 1.00 97.38 316 VAL A CA 1
ATOM 2413 C C . VAL A 1 316 ? -4.772 -20.797 13.538 1.00 97.38 316 VAL A C 1
ATOM 2415 O O . VAL A 1 316 ? -3.902 -21.653 13.411 1.00 97.38 316 VAL A O 1
ATOM 2418 N N . GLN A 1 317 ? -4.623 -19.745 14.335 1.00 97.81 317 GLN A N 1
ATOM 2419 C CA . GLN A 1 317 ? -3.504 -19.534 15.247 1.00 97.81 317 GLN A CA 1
ATOM 2420 C C . GLN A 1 317 ? -4.019 -18.971 16.575 1.00 97.81 317 GLN A C 1
ATOM 2422 O O . GLN A 1 317 ? -5.168 -18.537 16.665 1.00 97.81 317 GLN A O 1
ATOM 2427 N N . ALA A 1 318 ? -3.175 -18.962 17.611 1.00 96.88 318 ALA A N 1
ATOM 2428 C CA . ALA A 1 318 ? -3.562 -18.565 18.971 1.00 96.88 318 ALA A CA 1
ATOM 2429 C C . ALA A 1 318 ? -4.748 -19.380 19.545 1.00 96.88 318 ALA A C 1
ATOM 2431 O O . ALA A 1 318 ? -5.509 -18.875 20.366 1.00 96.88 318 ALA A O 1
ATOM 2432 N N . GLU A 1 319 ? -4.890 -20.648 19.144 1.00 96.81 319 GLU A N 1
ATOM 2433 C CA . GLU A 1 319 ? -6.022 -21.533 19.489 1.00 96.81 319 GLU A CA 1
ATOM 2434 C C . GLU A 1 319 ? -6.218 -21.759 20.996 1.00 96.81 319 GLU A C 1
ATOM 2436 O O . GLU A 1 319 ? -7.308 -22.091 21.441 1.00 96.81 319 GLU A O 1
ATOM 2441 N N . ALA A 1 320 ? -5.187 -21.537 21.813 1.00 96.19 320 ALA A N 1
ATOM 2442 C CA . ALA A 1 320 ? -5.303 -21.618 23.269 1.00 96.19 320 ALA A CA 1
ATOM 2443 C C . ALA A 1 320 ? -6.083 -20.440 23.897 1.00 96.19 320 ALA A C 1
ATOM 2445 O O . ALA A 1 320 ? -6.285 -20.418 25.113 1.00 96.19 320 ALA A O 1
ATOM 2446 N N . TYR A 1 321 ? -6.490 -19.442 23.103 1.00 96.50 321 TYR A N 1
ATOM 2447 C CA . TYR A 1 321 ? -7.078 -18.199 23.592 1.00 96.50 321 TYR A CA 1
ATOM 2448 C C . TYR A 1 321 ? -8.433 -17.909 22.956 1.00 96.50 321 TYR A C 1
ATOM 2450 O O . TYR A 1 321 ? -8.552 -17.755 21.743 1.00 96.50 321 TYR A O 1
ATOM 2458 N N . ARG A 1 322 ? -9.445 -17.712 23.804 1.00 96.50 322 ARG A N 1
ATOM 2459 C CA . ARG A 1 322 ? -10.734 -17.138 23.407 1.00 96.50 322 ARG A CA 1
ATOM 2460 C C . ARG A 1 322 ? -10.769 -15.652 23.732 1.00 96.50 322 ARG A C 1
ATOM 2462 O O . ARG A 1 322 ? -10.926 -15.268 24.895 1.00 96.50 322 ARG A O 1
ATOM 2469 N N . PHE A 1 323 ? -10.629 -14.815 22.710 1.00 96.56 323 PHE A N 1
ATOM 2470 C CA . PHE A 1 323 ? -10.715 -13.366 22.876 1.00 96.56 323 PHE A CA 1
ATOM 2471 C C . PHE A 1 323 ? -12.167 -12.917 23.082 1.00 96.56 323 PHE A C 1
ATOM 2473 O O . PHE A 1 323 ? -13.082 -13.423 22.434 1.00 96.56 323 PHE A O 1
ATOM 2480 N N . VAL A 1 324 ? -12.385 -11.949 23.977 1.00 94.25 324 VAL A N 1
ATOM 2481 C CA . VAL A 1 324 ? -13.725 -11.391 24.272 1.00 94.25 324 VAL A CA 1
ATOM 2482 C C . VAL A 1 324 ? -14.089 -10.197 23.384 1.00 94.25 324 VAL A C 1
ATOM 2484 O O . VAL A 1 324 ? -15.229 -9.740 23.385 1.00 94.25 324 VAL A O 1
ATOM 2487 N N . GLY A 1 325 ? -13.119 -9.689 22.628 1.00 92.94 325 GLY A N 1
ATOM 2488 C CA . GLY A 1 325 ? -13.249 -8.581 21.691 1.00 92.94 325 GLY A CA 1
ATOM 2489 C C . GLY A 1 325 ? -12.243 -8.731 20.554 1.00 92.94 325 GLY A C 1
ATOM 2490 O O . GLY A 1 325 ? -11.442 -9.665 20.551 1.00 92.94 325 GLY A O 1
ATOM 2491 N N . THR A 1 326 ? -12.289 -7.813 19.591 1.00 93.81 326 THR A N 1
ATOM 2492 C CA . THR A 1 326 ? -11.382 -7.825 18.440 1.00 93.81 326 THR A CA 1
ATOM 2493 C C . THR A 1 326 ? -9.925 -7.690 18.903 1.00 93.81 326 THR A C 1
ATOM 2495 O O . THR A 1 326 ? -9.601 -6.679 19.520 1.00 93.81 326 THR A O 1
ATOM 2498 N N . PRO A 1 327 ? -9.045 -8.665 18.614 1.00 95.38 327 PRO A N 1
ATOM 2499 C CA . PRO A 1 327 ? -7.622 -8.523 18.888 1.00 95.38 327 PRO A CA 1
ATOM 2500 C C . PRO A 1 327 ? -6.954 -7.587 17.868 1.00 95.38 327 PRO A C 1
ATOM 2502 O O . PRO A 1 327 ? -7.338 -7.551 16.695 1.00 95.38 327 PRO A O 1
ATOM 2505 N N . SER A 1 328 ? -5.922 -6.871 18.306 1.00 94.00 328 SER A N 1
ATOM 2506 C CA . SER A 1 328 ? -5.122 -5.948 17.496 1.00 94.00 328 SER A CA 1
ATOM 2507 C C . SER A 1 328 ? -3.792 -6.588 17.101 1.00 94.00 328 SER A C 1
ATOM 2509 O O . SER A 1 328 ? -3.112 -7.185 17.934 1.00 94.00 328 SER A O 1
ATOM 2511 N N . SER A 1 329 ? -3.393 -6.459 15.834 1.00 93.12 329 SER A N 1
ATOM 2512 C CA . SER A 1 329 ? -2.064 -6.895 15.381 1.00 93.12 329 SER A CA 1
ATOM 2513 C C . SER A 1 329 ? -0.991 -5.963 15.928 1.00 93.12 329 SER A C 1
ATOM 2515 O O . SER A 1 329 ? -1.152 -4.745 15.866 1.00 93.12 329 SER A O 1
ATOM 2517 N N . VAL A 1 330 ? 0.137 -6.514 16.381 1.00 94.00 330 VAL A N 1
ATOM 2518 C CA . VAL A 1 330 ? 1.332 -5.684 16.596 1.00 94.00 330 VAL A CA 1
ATOM 2519 C C . VAL A 1 330 ? 1.903 -5.227 15.241 1.00 94.00 330 VAL A C 1
ATOM 2521 O O . VAL A 1 330 ? 1.752 -5.960 14.258 1.00 94.00 330 VAL A O 1
ATOM 2524 N N . PRO A 1 331 ? 2.551 -4.050 15.147 1.00 91.06 331 PRO A N 1
ATOM 2525 C CA . PRO A 1 331 ? 3.009 -3.479 13.874 1.00 91.06 331 PRO A CA 1
ATOM 2526 C C . PRO A 1 331 ? 4.114 -4.273 13.173 1.00 91.06 331 PRO A C 1
ATOM 2528 O O . PRO A 1 331 ? 4.239 -4.188 11.958 1.00 91.06 331 PRO A O 1
ATOM 2531 N N . ASP A 1 332 ? 4.899 -5.069 13.904 1.00 89.81 332 ASP A N 1
ATOM 2532 C CA . ASP A 1 332 ? 5.907 -5.955 13.308 1.00 89.81 332 ASP A CA 1
ATOM 2533 C C . ASP A 1 332 ? 5.322 -7.288 12.809 1.00 89.81 332 ASP A C 1
ATOM 2535 O O . ASP A 1 332 ? 6.069 -8.152 12.351 1.00 89.81 332 ASP A O 1
ATOM 2539 N N . GLY A 1 333 ? 4.001 -7.474 12.927 1.00 91.31 333 GLY A N 1
ATOM 2540 C CA . GLY A 1 333 ? 3.250 -8.630 12.438 1.00 91.31 333 GLY A CA 1
ATOM 2541 C C . GLY A 1 333 ? 3.521 -9.945 13.170 1.00 91.31 333 GLY A C 1
ATOM 2542 O O . GLY A 1 333 ? 3.053 -10.983 12.713 1.00 91.31 333 GLY A O 1
ATOM 2543 N N . ARG A 1 334 ? 4.267 -9.937 14.281 1.00 92.25 334 ARG A N 1
ATOM 2544 C CA . ARG A 1 334 ? 4.689 -11.169 14.979 1.00 92.25 334 ARG A CA 1
ATOM 2545 C C . ARG A 1 334 ? 3.716 -11.674 16.032 1.00 92.25 334 ARG A C 1
ATOM 2547 O O . ARG A 1 334 ? 3.972 -12.696 16.660 1.00 92.25 334 ARG A O 1
ATOM 2554 N N . GLY A 1 335 ? 2.624 -10.963 16.263 1.00 94.62 335 GLY A N 1
ATOM 2555 C CA . GLY A 1 335 ? 1.695 -11.298 17.326 1.00 94.62 335 GLY A CA 1
ATOM 2556 C C . GLY A 1 335 ? 0.383 -10.540 17.240 1.00 94.62 335 GLY A C 1
ATOM 2557 O O . GLY A 1 335 ? 0.181 -9.646 16.414 1.00 94.62 335 GLY A O 1
ATOM 2558 N N . VAL A 1 336 ? -0.509 -10.895 18.149 1.00 96.50 336 VAL A N 1
ATOM 2559 C CA . VAL A 1 336 ? -1.732 -10.148 18.407 1.00 96.50 336 VAL A CA 1
ATOM 2560 C C . VAL A 1 336 ? -1.870 -9.864 19.885 1.00 96.50 336 VAL A C 1
ATOM 2562 O O . VAL A 1 336 ? -1.456 -10.658 20.730 1.00 96.50 336 VAL A O 1
ATOM 2565 N N . VAL A 1 337 ? -2.479 -8.728 20.188 1.00 96.62 337 VAL A N 1
ATOM 2566 C CA . VAL A 1 337 ? -2.868 -8.347 21.535 1.00 96.62 337 VAL A CA 1
ATOM 2567 C C . VAL A 1 337 ? -4.381 -8.388 21.631 1.00 96.62 337 VAL A C 1
ATOM 2569 O O . VAL A 1 337 ? -5.080 -7.820 20.798 1.00 96.62 337 VAL A O 1
ATOM 2572 N N . GLY A 1 338 ? -4.903 -9.050 22.654 1.00 96.06 338 GLY A N 1
ATOM 2573 C CA . GLY A 1 338 ? -6.337 -9.105 22.881 1.00 96.06 338 GLY A CA 1
ATOM 2574 C C . GLY A 1 338 ? -6.680 -9.338 24.339 1.00 96.06 338 GLY A C 1
ATOM 2575 O O . GLY A 1 338 ? -5.831 -9.667 25.168 1.00 96.06 338 GLY A O 1
ATOM 2576 N N . VAL A 1 339 ? -7.955 -9.156 24.654 1.00 96.62 339 VAL A N 1
ATOM 2577 C CA . VAL A 1 339 ? -8.486 -9.385 25.995 1.00 96.62 339 VAL A CA 1
ATOM 2578 C C . VAL A 1 339 ? -9.046 -10.797 26.073 1.00 96.62 339 VAL A C 1
ATOM 2580 O O . VAL A 1 339 ? -9.816 -11.214 25.207 1.00 96.62 339 VAL A O 1
ATOM 2583 N N . VAL A 1 340 ? -8.714 -11.509 27.144 1.00 96.62 340 VAL A N 1
ATOM 2584 C CA . VAL A 1 340 ? -9.296 -12.810 27.484 1.00 96.62 340 VAL A CA 1
ATOM 2585 C C . VAL A 1 340 ? -9.940 -12.757 28.859 1.00 96.62 340 VAL A C 1
ATOM 2587 O O . VAL A 1 340 ? -9.543 -11.976 29.727 1.00 96.62 340 VAL A O 1
ATOM 2590 N N . ARG A 1 341 ? -10.943 -13.608 29.062 1.00 94.12 341 ARG A N 1
ATOM 2591 C CA . ARG A 1 341 ? -11.581 -13.788 30.363 1.00 94.12 341 ARG A CA 1
ATOM 2592 C C . ARG A 1 341 ? -10.926 -14.954 31.100 1.00 94.12 341 ARG A C 1
ATOM 2594 O O . ARG A 1 341 ? -10.780 -16.031 30.527 1.00 94.12 341 ARG A O 1
ATOM 2601 N N . ARG A 1 342 ? -10.556 -14.743 32.362 1.00 86.75 342 ARG A N 1
ATOM 2602 C CA . ARG A 1 342 ? -10.090 -15.781 33.291 1.00 86.75 342 ARG A CA 1
ATOM 2603 C C . ARG A 1 342 ? -11.031 -15.776 34.491 1.00 86.75 342 ARG A C 1
ATOM 2605 O O . ARG A 1 342 ? -11.034 -14.834 35.276 1.00 86.75 342 ARG A O 1
ATOM 2612 N N . ASP A 1 343 ? -11.891 -16.786 34.578 1.00 84.50 343 ASP A N 1
ATOM 2613 C CA . ASP A 1 343 ? -12.978 -16.862 35.559 1.00 84.50 343 ASP A CA 1
ATOM 2614 C C . ASP A 1 343 ? -13.898 -15.619 35.547 1.00 84.50 343 ASP A C 1
ATOM 2616 O O . ASP A 1 343 ? -14.693 -15.404 34.617 1.00 84.50 343 ASP A O 1
ATOM 2620 N N . LYS A 1 344 ? -13.824 -14.794 36.597 1.00 82.31 344 LYS A N 1
ATOM 2621 C CA . LYS A 1 344 ? -14.605 -13.557 36.750 1.00 82.31 344 LYS A CA 1
ATOM 2622 C C . LYS A 1 344 ? -13.851 -12.304 36.308 1.00 82.31 344 LYS A C 1
ATOM 2624 O O . LYS A 1 344 ? -14.498 -11.273 36.141 1.00 82.31 344 LYS A O 1
ATOM 2629 N N . ASP A 1 345 ? -12.549 -12.414 36.072 1.00 91.00 345 ASP A N 1
ATOM 2630 C CA . ASP A 1 345 ? -11.670 -11.291 35.776 1.00 91.00 345 ASP A CA 1
ATOM 2631 C C . ASP A 1 345 ? -11.169 -11.337 34.326 1.00 91.00 345 ASP A C 1
ATOM 2633 O O . ASP A 1 345 ? -11.408 -12.284 33.564 1.00 91.00 345 ASP A O 1
ATOM 2637 N N . TYR A 1 346 ? -10.485 -10.270 33.926 1.00 95.25 346 TYR A N 1
ATOM 2638 C CA . TYR A 1 346 ? -9.954 -10.103 32.580 1.00 95.25 346 TYR A CA 1
ATOM 2639 C C . TYR A 1 346 ? -8.431 -10.028 32.596 1.00 95.25 346 TYR A C 1
ATOM 2641 O O . TYR A 1 346 ? -7.794 -9.628 33.571 1.00 95.25 346 TYR A O 1
ATOM 2649 N N . SER A 1 347 ? -7.818 -10.414 31.487 1.00 94.25 347 SER A N 1
ATOM 2650 C CA . SER A 1 347 ? -6.390 -10.226 31.259 1.00 94.25 347 SER A CA 1
ATOM 2651 C C . SER A 1 347 ? -6.162 -9.769 29.831 1.00 94.25 347 SER A C 1
ATOM 2653 O O . SER A 1 347 ? -6.803 -10.258 28.901 1.00 94.25 347 SER A O 1
ATOM 2655 N N . LEU A 1 348 ? -5.226 -8.846 29.665 1.00 94.44 348 LEU A N 1
ATOM 2656 C CA . LEU A 1 348 ? -4.666 -8.509 28.370 1.00 94.44 348 LEU A CA 1
ATOM 2657 C C . LEU A 1 348 ? -3.565 -9.525 28.062 1.00 94.44 348 LEU A C 1
ATOM 2659 O O . LEU A 1 348 ? -2.736 -9.815 28.927 1.00 94.44 348 LEU A O 1
ATOM 2663 N N . VAL A 1 349 ? -3.571 -10.100 26.865 1.00 95.75 349 VAL A N 1
ATOM 2664 C CA . VAL A 1 349 ? -2.579 -11.091 26.438 1.00 95.75 349 VAL A CA 1
ATOM 2665 C C . VAL A 1 349 ? -1.997 -10.700 25.090 1.00 95.75 349 VAL A C 1
ATOM 2667 O O . VAL A 1 349 ? -2.725 -10.307 24.183 1.00 95.75 349 VAL A O 1
ATOM 2670 N N . TYR A 1 350 ? -0.683 -10.830 24.976 1.00 96.50 350 TYR A N 1
ATOM 2671 C CA . TYR A 1 350 ? 0.045 -10.855 23.720 1.00 96.50 350 TYR A CA 1
ATOM 2672 C C . TYR A 1 350 ? 0.337 -12.312 23.377 1.00 96.50 350 TYR A C 1
ATOM 2674 O O . TYR A 1 350 ? 0.903 -13.045 24.197 1.00 96.50 350 TYR A O 1
ATOM 2682 N N . VAL A 1 351 ? -0.054 -12.718 22.174 1.00 96.88 351 VAL A N 1
ATOM 2683 C CA . VAL A 1 351 ? 0.136 -14.073 21.660 1.00 96.88 351 VAL A CA 1
ATOM 2684 C C . VAL A 1 351 ? 0.917 -13.984 20.350 1.00 96.88 351 VAL A C 1
ATOM 2686 O O . VAL A 1 351 ? 0.435 -13.330 19.420 1.00 96.88 351 VAL A O 1
ATOM 2689 N N . PRO A 1 352 ? 2.101 -14.614 20.257 1.00 95.88 352 PRO A N 1
ATOM 2690 C CA . PRO A 1 352 ? 2.829 -14.715 19.001 1.00 95.88 352 PRO A CA 1
ATOM 2691 C C . PRO A 1 352 ? 1.993 -15.404 17.917 1.00 95.88 352 PRO A C 1
ATOM 2693 O O . PRO A 1 352 ? 1.299 -16.386 18.190 1.00 95.88 352 PRO A O 1
ATOM 2696 N N . ILE A 1 353 ? 2.077 -14.887 16.694 1.00 96.00 353 ILE A N 1
ATOM 2697 C CA . ILE A 1 353 ? 1.484 -15.473 15.491 1.00 96.00 353 ILE A CA 1
ATOM 2698 C C . ILE A 1 353 ? 2.512 -15.467 14.359 1.00 96.00 353 ILE A C 1
ATOM 2700 O O . ILE A 1 353 ? 3.402 -14.619 14.289 1.00 96.00 353 ILE A O 1
ATOM 2704 N N . GLU A 1 354 ? 2.367 -16.403 13.438 1.00 93.31 354 GLU A N 1
ATOM 2705 C CA . GLU A 1 354 ? 3.165 -16.509 12.232 1.00 93.31 354 GLU A CA 1
ATOM 2706 C C . GLU A 1 354 ? 2.476 -15.776 11.081 1.00 93.31 354 GLU A C 1
ATOM 2708 O O . GLU A 1 354 ? 1.527 -16.273 10.466 1.00 93.31 354 GLU A O 1
ATOM 2713 N N . VAL A 1 355 ? 2.987 -14.585 10.770 1.00 91.88 355 VAL A N 1
ATOM 2714 C CA . VAL A 1 355 ? 2.709 -13.879 9.517 1.00 91.88 355 VAL A CA 1
ATOM 2715 C C . VAL A 1 355 ? 3.942 -14.011 8.619 1.00 91.88 355 VAL A C 1
ATOM 2717 O O . VAL A 1 355 ? 5.039 -13.602 9.016 1.00 91.88 355 VAL A O 1
ATOM 2720 N N . PRO A 1 356 ? 3.820 -14.563 7.400 1.00 90.19 356 PRO A N 1
ATOM 2721 C CA . PRO A 1 356 ? 4.952 -14.645 6.488 1.00 90.19 356 PRO A CA 1
ATOM 2722 C C . PRO A 1 356 ? 5.536 -13.265 6.200 1.00 90.19 356 PRO A C 1
ATOM 2724 O O . PRO A 1 356 ? 4.791 -12.301 6.044 1.00 90.19 356 PRO A O 1
ATOM 2727 N N . LEU A 1 357 ? 6.865 -13.173 6.108 1.00 88.62 357 LEU A N 1
ATOM 2728 C CA . LEU A 1 357 ? 7.573 -11.924 5.805 1.00 88.62 357 LEU A CA 1
ATOM 2729 C C . LEU A 1 357 ? 7.182 -10.755 6.733 1.00 88.62 357 LEU A C 1
ATOM 2731 O O . LEU A 1 357 ? 7.181 -9.605 6.301 1.00 88.62 357 LEU A O 1
ATOM 2735 N N . ALA A 1 358 ? 6.852 -11.017 8.005 1.00 86.94 358 ALA A N 1
ATOM 2736 C CA . ALA A 1 358 ? 6.438 -9.974 8.954 1.00 86.94 358 ALA A CA 1
ATOM 2737 C C . ALA A 1 358 ? 7.480 -8.843 9.105 1.00 86.94 358 ALA A C 1
ATOM 2739 O O . ALA A 1 358 ? 7.139 -7.698 9.369 1.00 86.94 358 ALA A O 1
ATOM 2740 N N . LYS A 1 359 ? 8.762 -9.155 8.862 1.00 80.75 359 LYS A N 1
ATOM 2741 C CA . LYS A 1 359 ? 9.881 -8.196 8.882 1.00 80.75 359 LYS A CA 1
ATOM 2742 C C . LYS A 1 359 ? 9.987 -7.317 7.623 1.00 80.75 359 LYS A C 1
ATOM 2744 O O . LYS A 1 359 ? 10.926 -6.537 7.526 1.00 80.75 359 LYS A O 1
ATOM 2749 N N . VAL A 1 360 ? 9.093 -7.477 6.647 1.00 82.94 360 VAL A N 1
ATOM 2750 C CA . VAL A 1 360 ? 9.119 -6.767 5.362 1.00 82.94 360 VAL A CA 1
ATOM 2751 C C . VAL A 1 360 ? 7.837 -5.945 5.230 1.00 82.94 360 VAL A C 1
ATOM 2753 O O . VAL A 1 360 ? 6.806 -6.468 4.820 1.00 82.94 360 VAL A O 1
ATOM 2756 N N . THR A 1 361 ? 7.893 -4.652 5.555 1.00 77.56 361 THR A N 1
ATOM 2757 C CA . THR A 1 361 ? 6.727 -3.746 5.648 1.00 77.56 361 THR A CA 1
ATOM 2758 C C . THR A 1 361 ? 5.872 -3.685 4.376 1.00 77.56 361 THR A C 1
ATOM 2760 O O . THR A 1 361 ? 4.655 -3.579 4.450 1.00 77.56 361 THR A O 1
ATOM 2763 N N . ASN A 1 362 ? 6.487 -3.801 3.197 1.00 78.00 362 ASN A N 1
ATOM 2764 C CA . ASN A 1 362 ? 5.805 -3.680 1.904 1.00 78.00 362 ASN A CA 1
ATOM 2765 C C . ASN A 1 362 ? 5.775 -4.995 1.115 1.00 78.00 362 ASN A C 1
ATOM 2767 O O . ASN A 1 362 ? 5.765 -4.984 -0.114 1.00 78.00 362 ASN A O 1
ATOM 2771 N N . ALA A 1 363 ? 5.771 -6.142 1.802 1.00 85.25 363 ALA A N 1
ATOM 2772 C CA . ALA A 1 363 ? 5.782 -7.443 1.134 1.00 85.25 363 ALA A CA 1
ATOM 2773 C C . ALA A 1 363 ? 4.616 -7.616 0.139 1.00 85.25 363 ALA A C 1
ATOM 2775 O O . ALA A 1 363 ? 4.806 -8.217 -0.918 1.00 85.25 363 ALA A O 1
ATOM 2776 N N . TRP A 1 364 ? 3.451 -7.023 0.426 1.00 85.00 364 TRP A N 1
ATOM 2777 C CA . TRP A 1 364 ? 2.285 -6.976 -0.469 1.00 85.00 364 TRP A CA 1
ATOM 2778 C C . TRP A 1 364 ? 2.570 -6.422 -1.869 1.00 85.00 364 TRP A C 1
ATOM 2780 O O . TRP A 1 364 ? 1.875 -6.784 -2.812 1.00 85.00 364 TRP A O 1
ATOM 2790 N N . MET A 1 365 ? 3.584 -5.567 -2.022 1.00 80.56 365 MET A N 1
ATOM 2791 C CA . MET A 1 365 ? 3.927 -4.981 -3.317 1.00 80.56 365 MET A CA 1
ATOM 2792 C C . MET A 1 365 ? 4.655 -5.976 -4.223 1.00 80.56 365 MET A C 1
ATOM 2794 O O . MET A 1 365 ? 4.576 -5.854 -5.442 1.00 80.56 365 MET A O 1
ATOM 2798 N N . PHE A 1 366 ? 5.362 -6.952 -3.647 1.00 79.62 366 PHE A N 1
ATOM 2799 C CA . PHE A 1 366 ? 6.282 -7.834 -4.376 1.00 79.62 366 PHE A CA 1
ATOM 2800 C C . PHE A 1 366 ? 5.787 -9.283 -4.473 1.00 79.62 366 PHE A C 1
ATOM 2802 O O . PHE A 1 366 ? 6.183 -10.014 -5.381 1.00 79.62 366 PHE A O 1
ATOM 2809 N N . VAL A 1 367 ? 4.907 -9.703 -3.563 1.00 84.62 367 VAL A N 1
ATOM 2810 C CA . VAL A 1 367 ? 4.334 -11.053 -3.541 1.00 84.62 367 VAL A CA 1
ATOM 2811 C C . VAL A 1 367 ? 3.040 -11.085 -4.352 1.00 84.62 367 VAL A C 1
ATOM 2813 O O . VAL A 1 367 ? 2.019 -10.560 -3.915 1.00 84.62 367 VAL A O 1
ATOM 2816 N N . GLU A 1 368 ? 3.060 -11.756 -5.503 1.00 79.81 368 GLU A N 1
ATOM 2817 C CA . GLU A 1 368 ? 1.862 -11.987 -6.327 1.00 79.81 368 GLU A CA 1
ATOM 2818 C C . GLU A 1 368 ? 1.287 -13.393 -6.116 1.00 79.81 368 GLU A C 1
ATOM 2820 O O . GLU A 1 368 ? 0.112 -13.656 -6.386 1.00 79.81 368 GLU A O 1
ATOM 2825 N N . SER A 1 369 ? 2.111 -14.307 -5.602 1.00 81.56 369 SER A N 1
ATOM 2826 C CA . SER A 1 369 ? 1.790 -15.719 -5.461 1.00 81.56 369 SER A CA 1
ATOM 2827 C C . SER A 1 369 ? 2.506 -16.369 -4.270 1.00 81.56 369 SER A C 1
ATOM 2829 O O . SER A 1 369 ? 3.474 -15.838 -3.722 1.00 81.56 369 SER A O 1
ATOM 2831 N N . SER A 1 370 ? 2.051 -17.559 -3.869 1.00 86.50 370 SER A N 1
ATOM 2832 C CA . SER A 1 370 ? 2.716 -18.342 -2.818 1.00 86.50 370 SER A CA 1
ATOM 2833 C C . SER A 1 370 ? 4.178 -18.694 -3.154 1.00 86.50 370 SER A C 1
ATOM 2835 O O . SER A 1 370 ? 5.013 -18.540 -2.262 1.00 86.50 370 SER A O 1
ATOM 2837 N N . PRO A 1 371 ? 4.537 -19.058 -4.407 1.00 87.69 371 PRO A N 1
ATOM 2838 C CA . PRO A 1 371 ? 5.935 -19.221 -4.811 1.00 87.69 371 PRO A CA 1
ATOM 2839 C C . PRO A 1 371 ? 6.807 -17.976 -4.602 1.00 87.69 371 PRO A C 1
ATOM 2841 O O . PRO A 1 371 ? 7.930 -18.104 -4.119 1.00 87.69 371 PRO A O 1
ATOM 2844 N N . ASP A 1 372 ? 6.304 -16.768 -4.895 1.00 87.25 372 ASP A N 1
ATOM 2845 C CA . ASP A 1 372 ? 7.072 -15.535 -4.649 1.00 87.25 372 ASP A CA 1
ATOM 2846 C C . ASP A 1 372 ? 7.403 -15.385 -3.164 1.00 87.25 372 ASP A C 1
ATOM 2848 O O . ASP A 1 372 ? 8.541 -15.113 -2.785 1.00 87.25 372 ASP A O 1
ATOM 2852 N N . ARG A 1 373 ? 6.400 -15.600 -2.306 1.00 88.94 373 ARG A N 1
ATOM 2853 C CA . ARG A 1 373 ? 6.555 -15.538 -0.851 1.00 88.94 373 ARG A CA 1
ATOM 2854 C C . ARG A 1 373 ? 7.594 -16.539 -0.353 1.00 88.94 373 ARG A C 1
ATOM 2856 O O . ARG A 1 373 ? 8.407 -16.187 0.499 1.00 88.94 373 ARG A O 1
ATOM 2863 N N . GLU A 1 374 ? 7.559 -17.768 -0.860 1.00 87.75 374 GLU A N 1
ATOM 2864 C CA . GLU A 1 374 ? 8.522 -18.817 -0.510 1.00 87.75 374 GLU A CA 1
ATOM 2865 C C . GLU A 1 374 ? 9.942 -18.449 -0.950 1.00 87.75 374 GLU A C 1
ATOM 2867 O O . GLU A 1 374 ? 10.879 -18.578 -0.161 1.00 87.75 374 GLU A O 1
ATOM 2872 N N . LEU A 1 375 ? 10.107 -17.928 -2.170 1.00 87.69 375 LEU A N 1
ATOM 2873 C CA . LEU A 1 375 ? 11.402 -17.482 -2.684 1.00 87.69 375 LEU A CA 1
ATOM 2874 C C . LEU A 1 375 ? 11.972 -16.319 -1.869 1.00 87.69 375 LEU A C 1
ATOM 2876 O O . LEU A 1 375 ? 13.134 -16.387 -1.468 1.00 87.69 375 LEU A O 1
ATOM 2880 N N . ILE A 1 376 ? 11.162 -15.302 -1.554 1.00 88.19 376 ILE A N 1
ATOM 2881 C CA . ILE A 1 376 ? 11.593 -14.179 -0.707 1.00 88.19 376 ILE A CA 1
ATOM 2882 C C . ILE A 1 376 ? 11.961 -14.684 0.688 1.00 88.19 376 ILE A C 1
ATOM 2884 O O . ILE A 1 376 ? 13.015 -14.326 1.211 1.00 88.19 376 ILE A O 1
ATOM 2888 N N . GLY A 1 377 ? 11.121 -15.533 1.284 1.00 84.88 377 GLY A N 1
ATOM 2889 C CA . GLY A 1 377 ? 11.364 -16.084 2.616 1.00 84.88 377 GLY A CA 1
ATOM 2890 C C . GLY A 1 377 ? 12.652 -16.903 2.688 1.00 84.88 377 GLY A C 1
ATOM 2891 O O . GLY A 1 377 ? 13.382 -16.804 3.672 1.00 84.88 377 GLY A O 1
ATOM 2892 N N . ARG A 1 378 ? 12.956 -17.674 1.637 1.00 85.81 378 ARG A N 1
ATOM 2893 C CA . ARG A 1 378 ? 14.151 -18.523 1.567 1.00 85.81 378 ARG A CA 1
ATOM 2894 C C . ARG A 1 378 ? 15.422 -17.747 1.233 1.00 85.81 378 ARG A C 1
ATOM 2896 O O . ARG A 1 378 ? 16.468 -18.026 1.810 1.00 85.81 378 ARG A O 1
ATOM 2903 N N . ASN A 1 379 ? 15.345 -16.821 0.281 1.00 84.50 379 ASN A N 1
ATOM 2904 C CA . ASN A 1 379 ? 16.526 -16.215 -0.338 1.00 84.50 379 ASN A CA 1
ATOM 2905 C C . ASN A 1 379 ? 16.771 -14.765 0.116 1.00 84.50 379 ASN A C 1
ATOM 2907 O O . ASN A 1 379 ? 17.781 -14.179 -0.259 1.00 84.50 379 ASN A O 1
ATOM 2911 N N . GLY A 1 380 ? 15.852 -14.160 0.878 1.00 80.12 380 GLY A N 1
ATOM 2912 C CA . GLY A 1 380 ? 15.909 -12.738 1.239 1.00 80.12 380 GLY A CA 1
ATOM 2913 C C . GLY A 1 380 ? 15.594 -11.788 0.077 1.00 80.12 380 GLY A C 1
ATOM 2914 O O . GLY A 1 380 ? 15.762 -10.581 0.213 1.00 80.12 380 GLY A O 1
ATOM 2915 N N . GLY A 1 381 ? 15.138 -12.321 -1.058 1.00 79.69 381 GLY A N 1
ATOM 2916 C CA . GLY A 1 381 ? 14.835 -11.567 -2.269 1.00 79.69 381 GLY A CA 1
ATOM 2917 C C . GLY A 1 381 ? 14.173 -12.436 -3.336 1.00 79.69 381 GLY A C 1
ATOM 2918 O O . GLY A 1 381 ? 14.129 -13.663 -3.223 1.00 79.69 381 GLY A O 1
ATOM 2919 N N . LEU A 1 382 ? 13.650 -11.782 -4.371 1.00 79.56 382 LEU A N 1
ATOM 2920 C CA . LEU A 1 382 ? 12.984 -12.413 -5.506 1.00 79.56 382 LEU A CA 1
ATOM 2921 C C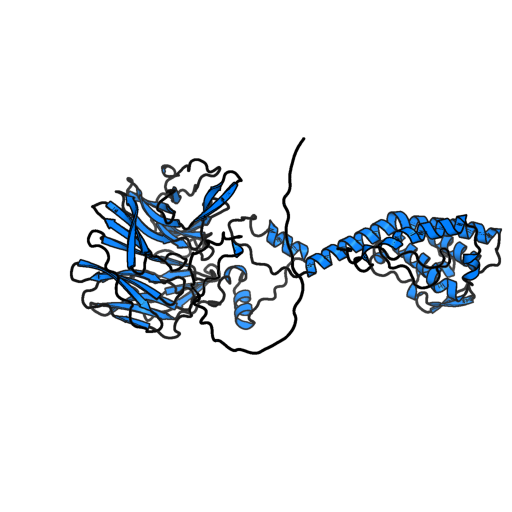 . LEU A 1 382 ? 13.683 -11.988 -6.796 1.00 79.56 382 LEU A C 1
ATOM 2923 O O . LEU A 1 382 ? 13.760 -10.799 -7.090 1.00 79.56 382 LEU A O 1
ATOM 2927 N N . LEU A 1 383 ? 14.153 -12.965 -7.569 1.00 79.38 383 LEU A N 1
ATOM 2928 C CA . LEU A 1 383 ? 14.469 -12.769 -8.979 1.00 79.38 383 LEU A CA 1
ATOM 2929 C C . LEU A 1 383 ? 13.293 -13.319 -9.775 1.00 79.38 383 LEU A C 1
ATOM 2931 O O . LEU A 1 383 ? 12.950 -14.493 -9.631 1.00 79.38 383 LEU A O 1
ATOM 2935 N N . ARG A 1 384 ? 12.662 -12.457 -10.569 1.00 73.00 384 ARG A N 1
ATOM 2936 C CA . ARG A 1 384 ? 11.515 -12.808 -11.396 1.00 73.00 384 ARG A CA 1
ATOM 2937 C C . ARG A 1 384 ? 11.870 -12.564 -12.850 1.00 73.00 384 ARG A C 1
ATOM 2939 O O . ARG A 1 384 ? 12.363 -11.492 -13.186 1.00 73.00 384 ARG A O 1
ATOM 2946 N N . ASP A 1 385 ? 11.587 -13.559 -13.677 1.00 75.56 385 ASP A N 1
ATOM 2947 C CA . ASP A 1 385 ? 11.600 -13.372 -15.117 1.00 75.56 385 ASP A CA 1
ATOM 2948 C C . ASP A 1 385 ? 10.344 -12.593 -15.510 1.00 75.56 385 ASP A C 1
ATOM 2950 O O . ASP A 1 385 ? 9.228 -12.956 -15.123 1.00 75.56 385 ASP A O 1
ATOM 2954 N N . LEU A 1 386 ? 10.527 -11.476 -16.198 1.00 72.50 386 LEU A N 1
ATOM 2955 C CA . LEU A 1 386 ? 9.430 -10.607 -16.597 1.00 72.50 386 LEU A CA 1
ATOM 2956 C C . LEU A 1 386 ? 9.192 -10.788 -18.090 1.00 72.50 386 LEU A C 1
ATOM 2958 O O . LEU A 1 386 ? 10.132 -10.927 -18.860 1.00 72.50 386 LEU A O 1
ATOM 2962 N N . ALA A 1 387 ? 7.932 -10.712 -18.516 1.00 75.19 387 ALA A N 1
ATOM 2963 C CA . ALA A 1 387 ? 7.562 -10.766 -19.933 1.00 75.19 387 ALA A CA 1
ATOM 2964 C C . ALA A 1 387 ? 7.899 -9.459 -20.690 1.00 75.19 387 ALA A C 1
ATOM 2966 O O . ALA A 1 387 ? 7.165 -9.052 -21.588 1.00 75.19 387 ALA A O 1
ATOM 2967 N N . VAL A 1 388 ? 8.960 -8.762 -20.275 1.00 71.56 388 VAL A N 1
ATOM 2968 C CA . VAL A 1 388 ? 9.449 -7.526 -20.886 1.00 71.56 388 VAL A CA 1
ATOM 2969 C C . VAL A 1 388 ? 10.882 -7.747 -21.351 1.00 71.56 388 VAL A C 1
ATOM 2971 O O . VAL A 1 388 ? 11.771 -8.036 -20.557 1.00 71.56 388 VAL A O 1
ATOM 2974 N N . ASP A 1 389 ? 11.106 -7.576 -22.649 1.00 70.75 389 ASP A N 1
ATOM 2975 C CA . ASP A 1 389 ? 12.415 -7.825 -23.267 1.00 70.75 389 ASP A CA 1
ATOM 2976 C C . ASP A 1 389 ? 13.373 -6.630 -23.133 1.00 70.75 389 ASP A C 1
ATOM 2978 O O . ASP A 1 389 ? 14.543 -6.712 -23.507 1.00 70.75 389 ASP A O 1
ATOM 2982 N N . GLN A 1 390 ? 12.874 -5.486 -22.656 1.00 68.94 390 GLN A N 1
ATOM 2983 C CA . GLN A 1 390 ? 13.603 -4.224 -22.587 1.00 68.94 390 GLN A CA 1
ATOM 2984 C C . GLN A 1 390 ? 13.378 -3.534 -21.245 1.00 68.94 390 GLN A C 1
ATOM 2986 O O . GLN A 1 390 ? 12.250 -3.432 -20.759 1.00 68.94 390 GLN A O 1
ATOM 2991 N N . LEU A 1 391 ? 14.451 -2.981 -20.678 1.00 67.44 391 LEU A N 1
ATOM 2992 C CA . LEU A 1 391 ? 14.416 -2.311 -19.378 1.00 67.44 391 LEU A CA 1
ATOM 2993 C C . LEU A 1 391 ? 13.436 -1.120 -19.358 1.00 67.44 391 LEU A C 1
ATOM 2995 O O . LEU A 1 391 ? 12.735 -0.919 -18.372 1.00 67.44 391 LEU A O 1
ATOM 2999 N N . TYR A 1 392 ? 13.311 -0.363 -20.455 1.00 66.81 392 TYR A N 1
ATOM 3000 C CA . TYR A 1 392 ? 12.330 0.728 -20.528 1.00 66.81 392 TYR A CA 1
ATOM 3001 C C . TYR A 1 392 ? 10.880 0.227 -20.461 1.00 66.81 392 TYR A C 1
ATOM 3003 O O . TYR A 1 392 ? 10.029 0.927 -19.928 1.00 66.81 392 TYR A O 1
ATOM 3011 N N . SER A 1 393 ? 10.589 -0.990 -20.939 1.00 68.00 393 SER A N 1
ATOM 3012 C CA . SER A 1 393 ? 9.238 -1.566 -20.882 1.00 68.00 393 SER A CA 1
ATOM 3013 C C . SER A 1 393 ? 8.841 -1.944 -19.456 1.00 68.00 393 SER A C 1
ATOM 3015 O O . SER A 1 393 ? 7.674 -1.811 -19.094 1.00 68.00 393 SER A O 1
ATOM 3017 N N . LEU A 1 394 ? 9.810 -2.340 -18.620 1.00 68.50 394 LEU A N 1
ATOM 3018 C CA . LEU A 1 394 ? 9.600 -2.466 -17.178 1.00 68.50 394 LEU A CA 1
ATOM 3019 C C . LEU A 1 394 ? 9.195 -1.114 -16.582 1.00 68.50 394 LEU A C 1
ATOM 3021 O O . LEU A 1 394 ? 8.163 -1.021 -15.922 1.00 68.50 394 LEU A O 1
ATOM 3025 N N . TYR A 1 395 ? 9.955 -0.057 -16.868 1.00 65.00 395 TYR A N 1
ATOM 3026 C CA . TYR A 1 395 ? 9.645 1.278 -16.360 1.00 65.00 395 TYR A CA 1
ATOM 3027 C C . TYR A 1 395 ? 8.306 1.815 -16.870 1.00 65.00 395 TYR A C 1
ATOM 3029 O O . TYR A 1 395 ? 7.550 2.355 -16.072 1.00 65.00 395 TYR A O 1
ATOM 3037 N N . ASP A 1 396 ? 7.964 1.619 -18.143 1.00 63.03 396 ASP A N 1
ATOM 3038 C CA . ASP A 1 396 ? 6.664 2.017 -18.691 1.00 63.03 396 ASP A CA 1
ATOM 3039 C C . ASP A 1 396 ? 5.517 1.229 -18.049 1.00 63.03 396 ASP A C 1
ATOM 3041 O O . ASP A 1 396 ? 4.472 1.797 -17.723 1.00 63.03 396 ASP A O 1
ATOM 3045 N N . SER A 1 397 ? 5.701 -0.072 -17.802 1.00 58.62 397 SER A N 1
ATOM 3046 C CA . SER A 1 397 ? 4.691 -0.875 -17.106 1.00 58.62 397 SER A CA 1
ATOM 3047 C C . SER A 1 397 ? 4.455 -0.383 -15.675 1.00 58.62 397 SER A C 1
ATOM 3049 O O . SER A 1 397 ? 3.326 -0.369 -15.195 1.00 58.62 397 SER A O 1
ATOM 3051 N N . GLU A 1 398 ? 5.493 0.125 -15.024 1.00 57.59 398 GLU A N 1
ATOM 3052 C CA . GLU A 1 398 ? 5.433 0.584 -13.640 1.00 57.59 398 GLU A CA 1
ATOM 3053 C C . GLU A 1 398 ? 5.054 2.073 -13.525 1.00 57.59 398 GLU A C 1
ATOM 3055 O O . GLU A 1 398 ? 4.481 2.489 -12.519 1.00 57.59 398 GLU A O 1
ATOM 3060 N N . ALA A 1 399 ? 5.282 2.863 -14.580 1.00 51.84 399 ALA A N 1
ATOM 3061 C CA . ALA A 1 399 ? 4.840 4.250 -14.707 1.00 51.84 399 ALA A CA 1
ATOM 3062 C C . ALA A 1 399 ? 3.381 4.374 -15.184 1.00 51.84 399 ALA A C 1
ATOM 3064 O O . ALA A 1 399 ? 2.696 5.318 -14.790 1.00 51.84 399 ALA A O 1
ATOM 3065 N N . TYR A 1 400 ? 2.893 3.436 -16.008 1.00 46.09 400 TYR A N 1
ATOM 3066 C CA . TYR A 1 400 ? 1.587 3.545 -16.675 1.00 46.09 400 TYR A CA 1
ATOM 3067 C C . TYR A 1 400 ? 0.640 2.358 -16.451 1.00 46.09 400 TYR A C 1
ATOM 3069 O O . TYR A 1 400 ? -0.571 2.533 -16.574 1.00 46.09 400 TYR A O 1
ATOM 3077 N N . SER A 1 401 ? 1.145 1.160 -16.131 1.00 39.56 401 SER A N 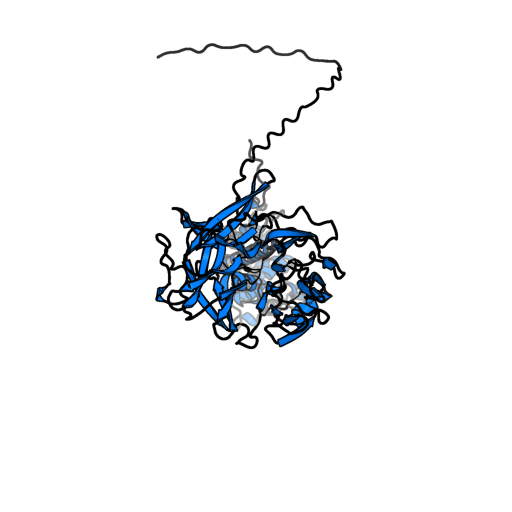1
ATOM 3078 C CA . SER A 1 401 ? 0.354 -0.089 -16.177 1.00 39.56 401 SER A CA 1
ATOM 3079 C C . SER A 1 401 ? 0.098 -0.750 -14.821 1.00 39.56 401 SER A C 1
ATOM 3081 O O . SER A 1 401 ? -0.649 -1.728 -14.764 1.00 39.56 401 SER A O 1
ATOM 3083 N N . CYS A 1 402 ? 0.582 -0.180 -13.715 1.00 41.44 402 CYS A N 1
ATOM 3084 C CA . CYS A 1 402 ? 0.065 -0.480 -12.377 1.00 41.44 402 CYS A CA 1
ATOM 3085 C C . CYS A 1 402 ? -1.350 0.119 -12.181 1.00 41.44 402 CYS A C 1
ATOM 3087 O O . CYS A 1 402 ? -1.585 0.898 -11.267 1.00 41.44 402 CYS A O 1
ATOM 3089 N N . GLY A 1 403 ? -2.297 -0.262 -13.051 1.00 38.53 403 GLY A N 1
ATOM 3090 C CA . GLY A 1 403 ? -3.743 -0.161 -12.831 1.00 38.53 403 GLY A CA 1
ATOM 3091 C C . GLY A 1 403 ? -4.375 1.233 -12.874 1.00 38.53 403 GLY A C 1
ATOM 3092 O O . GLY A 1 403 ? -5.287 1.458 -12.085 1.00 38.53 403 GLY A O 1
ATOM 3093 N N . ASP A 1 404 ? -3.955 2.097 -13.807 1.00 38.75 404 ASP A N 1
ATOM 3094 C CA . ASP A 1 404 ? -4.154 3.559 -13.816 1.00 38.75 404 ASP A CA 1
ATOM 3095 C C . ASP A 1 404 ? -3.193 4.236 -12.829 1.00 38.75 404 ASP A C 1
ATOM 3097 O O . ASP A 1 404 ? -3.310 4.048 -11.623 1.00 38.75 404 ASP A O 1
ATOM 3101 N N . TYR A 1 405 ? -2.236 5.029 -13.330 1.00 38.41 405 TYR A N 1
ATOM 3102 C CA . TYR A 1 405 ? -1.368 5.862 -12.490 1.00 38.41 405 TYR A CA 1
ATOM 3103 C C . TYR A 1 405 ? -2.225 6.696 -11.526 1.00 38.41 405 TYR A C 1
ATOM 3105 O O . TYR A 1 405 ? -2.832 7.701 -11.902 1.00 38.41 405 TYR A O 1
ATOM 3113 N N . ASP A 1 406 ? -2.277 6.259 -10.272 1.00 49.34 406 ASP A N 1
ATOM 3114 C CA . ASP A 1 406 ? -2.857 6.992 -9.166 1.00 49.34 406 ASP A CA 1
ATOM 3115 C C . ASP A 1 406 ? -1.709 7.513 -8.310 1.00 49.34 406 ASP A C 1
ATOM 3117 O O . ASP A 1 406 ? -1.118 6.777 -7.521 1.00 49.34 406 ASP A O 1
ATOM 3121 N N . SER A 1 407 ? -1.410 8.807 -8.436 1.00 46.53 407 SER A N 1
ATOM 3122 C CA . SER A 1 407 ? -0.423 9.491 -7.593 1.00 46.53 407 SER A CA 1
ATOM 3123 C C . SER A 1 407 ? -0.707 9.353 -6.088 1.00 46.53 407 SER A C 1
ATOM 3125 O O . SER A 1 407 ? 0.160 9.670 -5.276 1.00 46.53 407 SER A O 1
ATOM 3127 N N . ALA A 1 408 ? -1.915 8.921 -5.697 1.00 43.56 408 ALA A N 1
ATOM 3128 C CA . ALA A 1 408 ? -2.302 8.683 -4.313 1.00 43.56 408 ALA A CA 1
ATOM 3129 C C . ALA A 1 408 ? -2.081 7.239 -3.827 1.00 43.56 408 ALA A C 1
ATOM 3131 O O . ALA A 1 408 ? -2.211 7.011 -2.619 1.00 43.56 408 ALA A O 1
ATOM 3132 N N . THR A 1 409 ? -1.731 6.288 -4.699 1.00 49.81 409 THR A N 1
ATOM 3133 C CA . THR A 1 409 ? -1.414 4.900 -4.334 1.00 49.81 409 THR A CA 1
ATOM 3134 C C . THR A 1 409 ? 0.095 4.676 -4.488 1.00 49.81 409 THR A C 1
ATOM 3136 O O . THR A 1 409 ? 0.623 4.892 -5.575 1.00 49.81 409 THR A O 1
ATOM 3139 N N . PRO A 1 410 ? 0.830 4.263 -3.434 1.00 50.34 410 PRO A N 1
ATOM 3140 C CA . PRO A 1 410 ? 2.264 4.015 -3.558 1.00 50.34 410 PRO A CA 1
ATOM 3141 C C . PRO A 1 410 ? 2.533 2.963 -4.641 1.00 50.34 410 PRO A C 1
ATOM 3143 O O . PRO A 1 410 ? 2.152 1.803 -4.483 1.00 50.34 410 PRO A O 1
ATOM 3146 N N . THR A 1 411 ? 3.185 3.360 -5.732 1.00 58.78 411 THR A N 1
ATOM 3147 C CA . THR A 1 411 ? 3.792 2.431 -6.690 1.00 58.78 411 THR A CA 1
ATOM 3148 C C . THR A 1 411 ? 5.016 1.781 -6.046 1.00 58.78 411 THR A C 1
ATOM 3150 O O . THR A 1 411 ? 5.608 2.339 -5.116 1.00 58.78 411 THR A O 1
ATOM 3153 N N . ARG A 1 412 ? 5.390 0.579 -6.502 1.00 63.69 412 ARG A N 1
ATOM 3154 C CA . ARG A 1 412 ? 6.592 -0.135 -6.030 1.00 63.69 412 ARG A CA 1
ATOM 3155 C C . ARG A 1 412 ? 7.795 0.827 -6.019 1.00 63.69 412 ARG A C 1
ATOM 3157 O O . ARG A 1 412 ? 8.015 1.509 -7.019 1.00 63.69 412 ARG A O 1
ATOM 3164 N N . PRO A 1 413 ? 8.556 0.940 -4.916 1.00 59.16 413 PRO A N 1
ATOM 3165 C CA . PRO A 1 413 ? 9.743 1.786 -4.906 1.00 59.16 413 PRO A CA 1
ATOM 3166 C C . PRO A 1 413 ? 10.820 1.176 -5.813 1.00 59.16 413 PRO A C 1
ATOM 3168 O O . PRO A 1 413 ? 11.214 0.026 -5.619 1.00 59.16 413 PRO A O 1
ATOM 3171 N N . TYR A 1 414 ? 11.311 1.956 -6.778 1.00 62.50 414 TYR A N 1
ATOM 3172 C CA . TYR A 1 414 ? 12.426 1.579 -7.648 1.00 62.50 414 TYR A CA 1
ATOM 3173 C C . TYR A 1 414 ? 13.707 2.250 -7.191 1.00 62.50 414 TYR A C 1
ATOM 3175 O O . TYR A 1 414 ? 13.758 3.468 -7.026 1.00 62.50 414 TYR A O 1
ATOM 3183 N N . LEU A 1 415 ? 14.770 1.461 -7.063 1.00 56.91 415 LEU A N 1
ATOM 3184 C CA . LEU A 1 415 ? 16.114 2.011 -7.083 1.00 56.91 415 LEU A CA 1
ATOM 3185 C C . LEU A 1 415 ? 16.540 2.129 -8.547 1.00 56.91 415 LEU A C 1
ATOM 3187 O O . LEU A 1 415 ? 16.815 1.126 -9.200 1.00 56.91 415 LEU A O 1
ATOM 3191 N N . VAL A 1 416 ? 16.563 3.355 -9.065 1.00 56.47 416 VAL A N 1
ATOM 3192 C CA . VAL A 1 416 ? 17.115 3.637 -10.393 1.00 56.47 416 VAL A CA 1
ATOM 3193 C C . VAL A 1 416 ? 18.615 3.851 -10.235 1.00 56.47 416 VAL A C 1
ATOM 3195 O O . VAL A 1 416 ? 19.057 4.863 -9.689 1.00 56.47 416 VAL A O 1
ATOM 3198 N N . THR A 1 417 ? 19.405 2.881 -10.678 1.00 59.47 417 THR A N 1
ATOM 3199 C CA . THR A 1 417 ? 20.851 3.041 -10.849 1.00 59.47 417 THR A CA 1
ATOM 3200 C C . THR A 1 417 ? 21.127 3.838 -12.129 1.00 59.47 417 THR A C 1
ATOM 3202 O O . THR A 1 417 ? 20.263 3.970 -12.996 1.00 59.47 417 THR A O 1
ATOM 3205 N N . THR A 1 418 ? 22.327 4.409 -12.274 1.00 61.47 418 THR A N 1
ATOM 3206 C CA . THR A 1 418 ? 22.719 5.248 -13.432 1.00 61.47 418 THR A CA 1
ATOM 3207 C C . THR A 1 418 ? 22.646 4.536 -14.786 1.00 61.47 418 THR A C 1
ATOM 3209 O O . THR A 1 418 ? 22.852 5.159 -15.824 1.00 61.47 418 THR A O 1
ATOM 3212 N N . ASP A 1 419 ? 22.360 3.242 -14.782 1.00 65.50 419 ASP A N 1
ATOM 3213 C CA . ASP A 1 419 ? 22.388 2.358 -15.936 1.00 65.50 419 ASP A CA 1
ATOM 3214 C C . ASP A 1 419 ? 21.371 2.789 -16.998 1.00 65.50 419 ASP A C 1
ATOM 3216 O O . ASP A 1 419 ? 21.729 2.860 -18.164 1.00 65.50 419 ASP A O 1
ATOM 3220 N N . ILE A 1 420 ? 20.161 3.235 -16.624 1.00 61.19 420 ILE A N 1
ATOM 3221 C CA . ILE A 1 420 ? 19.188 3.743 -17.612 1.00 61.19 420 ILE A CA 1
ATOM 3222 C C . ILE A 1 420 ? 19.680 4.997 -18.340 1.00 61.19 420 ILE A C 1
ATOM 3224 O O . ILE A 1 420 ? 19.431 5.160 -19.532 1.00 61.19 420 ILE A O 1
ATOM 3228 N N . PHE A 1 421 ? 20.392 5.887 -17.646 1.00 66.44 421 PHE A N 1
ATOM 3229 C CA . PHE A 1 421 ? 20.963 7.067 -18.286 1.00 66.44 421 PHE A CA 1
ATOM 3230 C C . PHE A 1 421 ? 22.008 6.649 -19.323 1.00 66.44 421 PHE A C 1
ATOM 3232 O O . PHE A 1 421 ? 22.011 7.178 -20.433 1.00 66.44 421 PHE A O 1
ATOM 3239 N N . TRP A 1 422 ? 22.849 5.669 -18.986 1.00 73.31 422 TRP A N 1
ATOM 3240 C CA . TRP A 1 422 ? 23.858 5.147 -19.902 1.00 73.31 422 TRP A CA 1
ATOM 3241 C C . TRP A 1 422 ? 23.255 4.363 -21.069 1.00 73.31 422 TRP A C 1
ATOM 3243 O O . TRP A 1 422 ? 23.695 4.572 -22.194 1.00 73.31 422 TRP A O 1
ATOM 3253 N N . GLU A 1 423 ? 22.222 3.553 -20.842 1.00 73.88 423 GLU A N 1
ATOM 3254 C CA . GLU A 1 423 ? 21.506 2.818 -21.894 1.00 73.88 423 GLU A CA 1
ATOM 3255 C C . GLU A 1 423 ? 20.789 3.769 -22.863 1.00 73.88 423 GLU A C 1
ATOM 3257 O O . GLU A 1 423 ? 20.930 3.649 -24.079 1.00 73.88 423 GLU A O 1
ATOM 3262 N N . LEU A 1 424 ? 20.082 4.784 -22.350 1.00 70.75 424 LEU A N 1
ATOM 3263 C CA . LEU A 1 424 ? 19.430 5.795 -23.190 1.00 70.75 424 LEU A CA 1
ATOM 3264 C C . LEU A 1 424 ? 20.451 6.620 -23.978 1.00 70.75 424 LEU A C 1
ATOM 3266 O O . LEU A 1 424 ? 20.237 6.907 -25.158 1.00 70.75 424 LEU A O 1
ATOM 3270 N N . LEU A 1 425 ? 21.567 6.992 -23.345 1.00 77.81 425 LEU A N 1
ATOM 3271 C CA . LEU A 1 425 ? 22.643 7.715 -24.012 1.00 77.81 425 LEU A CA 1
ATOM 3272 C C . LEU A 1 425 ? 23.304 6.854 -25.096 1.00 77.81 425 LEU A C 1
ATOM 3274 O O . LEU A 1 425 ? 23.561 7.363 -26.186 1.00 77.81 425 LEU A O 1
ATOM 3278 N N . ALA A 1 426 ? 23.547 5.569 -24.823 1.00 79.56 426 ALA A N 1
ATOM 3279 C CA . ALA A 1 426 ? 24.125 4.623 -25.773 1.00 79.56 426 ALA A CA 1
ATOM 3280 C C . ALA A 1 426 ? 23.200 4.405 -26.977 1.00 79.56 426 ALA A C 1
ATOM 3282 O O . ALA A 1 426 ? 23.643 4.564 -28.114 1.00 79.56 426 ALA A O 1
ATOM 3283 N N . ALA A 1 427 ? 21.908 4.157 -26.744 1.00 78.19 427 ALA A N 1
ATOM 3284 C CA . ALA A 1 427 ? 20.916 3.994 -27.805 1.00 78.19 427 ALA A CA 1
ATOM 3285 C C . ALA A 1 427 ? 20.765 5.266 -28.659 1.00 78.19 427 ALA A C 1
ATOM 3287 O O . ALA A 1 427 ? 20.709 5.194 -29.889 1.00 78.19 427 ALA A O 1
ATOM 3288 N N . ALA A 1 428 ? 20.750 6.448 -28.031 1.00 79.94 428 ALA A N 1
ATOM 3289 C CA . ALA A 1 428 ? 20.704 7.722 -28.746 1.00 79.94 428 ALA A CA 1
ATOM 3290 C C . ALA A 1 428 ? 21.977 7.961 -29.574 1.00 79.94 428 ALA A C 1
ATOM 3292 O O . ALA A 1 428 ? 21.894 8.400 -30.723 1.00 79.94 428 ALA A O 1
ATOM 3293 N N . TYR A 1 429 ? 23.148 7.654 -29.010 1.00 84.81 429 TYR A N 1
ATOM 3294 C CA . TYR A 1 429 ? 24.430 7.751 -29.704 1.00 84.81 429 TYR A CA 1
ATOM 3295 C C . TYR A 1 429 ? 24.475 6.819 -30.924 1.00 84.81 429 TYR A C 1
ATOM 3297 O O . TYR A 1 429 ? 24.781 7.280 -32.026 1.00 84.81 429 TYR A O 1
ATOM 3305 N N . GLU A 1 430 ? 24.118 5.542 -30.757 1.00 84.94 430 GLU A N 1
ATOM 3306 C CA . GLU A 1 430 ? 24.110 4.546 -31.834 1.00 84.94 430 GLU A CA 1
ATOM 3307 C C . GLU A 1 430 ? 23.097 4.913 -32.928 1.00 84.94 430 GLU A C 1
ATOM 3309 O O . GLU A 1 430 ? 23.438 4.937 -34.112 1.00 84.94 430 GLU A O 1
ATOM 3314 N N . GLY A 1 431 ? 21.877 5.306 -32.550 1.00 85.50 431 GLY A N 1
ATOM 3315 C CA . GLY A 1 431 ? 20.853 5.737 -33.502 1.00 85.50 431 GLY A CA 1
ATOM 3316 C C . GLY A 1 431 ? 21.288 6.947 -34.338 1.00 85.50 431 GLY A C 1
ATOM 3317 O O . GLY A 1 431 ? 21.140 6.946 -35.564 1.00 85.50 431 GLY A O 1
ATOM 3318 N N . LEU A 1 432 ? 21.884 7.964 -33.704 1.00 87.69 432 LEU A N 1
ATOM 3319 C CA . LEU A 1 432 ? 22.416 9.137 -34.406 1.00 87.69 432 LEU A CA 1
ATOM 3320 C C . LEU A 1 432 ? 23.575 8.775 -35.339 1.00 87.69 432 LEU A C 1
ATOM 3322 O O . LEU A 1 432 ? 23.656 9.333 -36.439 1.00 87.69 432 LEU A O 1
ATOM 3326 N N . PHE A 1 433 ? 24.445 7.850 -34.929 1.00 88.69 433 PHE A N 1
ATOM 3327 C CA . PHE A 1 433 ? 25.539 7.348 -35.757 1.00 88.69 433 PHE A CA 1
ATOM 3328 C C . PHE A 1 433 ? 25.004 6.677 -37.030 1.00 88.69 433 PHE A C 1
ATOM 3330 O O . PHE A 1 433 ? 25.361 7.091 -38.133 1.00 88.69 433 PHE A O 1
ATOM 3337 N N . ILE A 1 434 ? 24.069 5.729 -36.894 1.00 90.19 434 ILE A N 1
ATOM 3338 C CA . ILE A 1 434 ? 23.479 4.976 -38.015 1.00 90.19 434 ILE A CA 1
ATOM 3339 C C . ILE A 1 434 ? 22.773 5.906 -39.012 1.00 90.19 434 ILE A C 1
ATOM 3341 O O . ILE A 1 434 ? 22.970 5.796 -40.225 1.00 90.19 434 ILE A O 1
ATOM 3345 N N . ILE A 1 435 ? 21.960 6.846 -38.517 1.00 90.44 435 ILE A N 1
ATOM 3346 C CA . ILE A 1 435 ? 21.250 7.825 -39.360 1.00 90.44 435 ILE A CA 1
ATOM 3347 C C . ILE A 1 435 ? 22.255 8.699 -40.118 1.00 90.44 435 ILE A C 1
ATOM 3349 O O . ILE A 1 435 ? 22.096 8.953 -41.315 1.00 90.44 435 ILE A O 1
ATOM 3353 N N . THR A 1 436 ? 23.307 9.142 -39.430 1.00 91.75 436 THR A N 1
ATOM 3354 C CA . THR A 1 436 ? 24.353 9.979 -40.019 1.00 91.75 436 THR A CA 1
ATOM 3355 C C . THR A 1 436 ? 25.125 9.227 -41.106 1.00 91.75 436 THR A C 1
ATOM 3357 O O . THR A 1 436 ? 25.369 9.783 -42.179 1.00 91.75 436 THR A O 1
ATOM 3360 N N . GLU A 1 437 ? 25.450 7.951 -40.894 1.00 92.75 437 GLU A N 1
ATOM 3361 C CA . GLU A 1 437 ? 26.073 7.122 -41.926 1.00 92.75 437 GLU A CA 1
ATOM 3362 C C . GLU A 1 437 ? 25.177 6.950 -43.151 1.00 92.75 437 GLU A C 1
ATOM 3364 O O . GLU A 1 437 ? 25.620 7.225 -44.268 1.00 92.75 437 GLU A O 1
ATOM 3369 N N . ARG A 1 438 ? 23.911 6.564 -42.938 1.00 93.75 438 ARG A N 1
ATOM 3370 C CA . ARG A 1 438 ? 22.937 6.321 -44.013 1.00 93.75 438 ARG A CA 1
ATOM 3371 C C . ARG A 1 438 ? 22.801 7.522 -44.940 1.00 93.75 438 ARG A C 1
ATOM 3373 O O . ARG A 1 438 ? 22.819 7.374 -46.157 1.00 93.75 438 ARG A O 1
ATOM 3380 N N . HIS A 1 439 ? 22.631 8.708 -44.363 1.00 94.31 439 HIS A N 1
ATOM 3381 C CA . HIS A 1 439 ? 22.267 9.898 -45.129 1.00 94.31 439 HIS A CA 1
ATOM 3382 C C . HIS A 1 439 ? 23.461 10.745 -45.572 1.00 94.31 439 HIS A C 1
ATOM 3384 O O . HIS A 1 439 ? 23.295 11.574 -46.465 1.00 94.31 439 HIS A O 1
ATOM 3390 N N . GLN A 1 440 ? 24.642 10.573 -44.968 1.00 95.00 440 GLN A N 1
ATOM 3391 C CA . GLN A 1 440 ? 25.805 11.420 -45.256 1.00 95.00 440 GLN A CA 1
ATOM 3392 C C . GLN A 1 440 ? 27.037 10.606 -45.650 1.00 95.00 440 GLN A C 1
ATOM 3394 O O . GLN A 1 440 ? 27.574 10.813 -46.738 1.00 95.00 440 GLN A O 1
ATOM 3399 N N . ALA A 1 441 ? 27.486 9.675 -44.801 1.00 94.94 441 ALA A N 1
ATOM 3400 C CA . ALA A 1 441 ? 28.762 8.990 -45.020 1.00 94.94 441 ALA A CA 1
ATOM 3401 C C . ALA A 1 441 ? 28.719 8.024 -46.214 1.00 94.94 441 ALA A C 1
ATOM 3403 O O . ALA A 1 441 ? 29.596 8.089 -47.074 1.00 94.94 441 ALA A O 1
ATOM 3404 N N . ILE A 1 442 ? 27.693 7.170 -46.303 1.00 96.19 442 ILE A N 1
ATOM 3405 C CA . ILE A 1 442 ? 27.570 6.165 -47.370 1.00 96.19 442 ILE A CA 1
ATOM 3406 C C . ILE A 1 442 ? 27.466 6.827 -48.757 1.00 96.19 442 ILE A C 1
ATOM 3408 O O . ILE A 1 442 ? 28.245 6.458 -49.643 1.00 96.19 442 ILE A O 1
ATOM 3412 N N . PRO A 1 443 ? 26.600 7.838 -48.984 1.00 97.00 443 PRO A N 1
ATOM 3413 C CA . PRO A 1 443 ? 26.573 8.553 -50.259 1.00 97.00 443 PRO A CA 1
ATOM 3414 C C . PRO A 1 443 ? 27.922 9.193 -50.615 1.00 97.00 443 PRO A C 1
ATOM 3416 O O . PRO A 1 443 ? 28.415 9.006 -51.730 1.00 97.00 443 PRO A O 1
ATOM 3419 N N . ALA A 1 444 ? 28.558 9.883 -49.660 1.00 97.06 444 ALA A N 1
ATOM 3420 C CA . ALA A 1 444 ? 29.839 10.554 -49.880 1.00 97.06 444 ALA A CA 1
ATOM 3421 C C . ALA A 1 444 ? 30.983 9.569 -50.182 1.00 97.06 444 ALA A C 1
ATOM 3423 O O . ALA A 1 444 ? 31.824 9.847 -51.040 1.00 97.06 444 ALA A O 1
ATOM 3424 N N . PHE A 1 445 ? 30.998 8.397 -49.538 1.00 97.94 445 PHE A N 1
ATOM 3425 C CA . PHE A 1 445 ? 31.944 7.323 -49.846 1.00 97.94 445 PHE A CA 1
ATOM 3426 C C . PHE A 1 445 ? 31.833 6.889 -51.305 1.00 97.94 445 PHE A C 1
ATOM 3428 O O . PHE A 1 445 ? 32.833 6.769 -52.014 1.00 97.94 445 PHE A O 1
ATOM 3435 N N . TRP A 1 446 ? 30.610 6.680 -51.788 1.00 97.44 446 TRP A N 1
ATOM 3436 C CA . TRP A 1 446 ? 30.422 6.234 -53.158 1.00 97.44 446 TRP A CA 1
ATOM 3437 C C . TRP A 1 446 ? 30.724 7.319 -54.199 1.00 97.44 446 TRP A C 1
ATOM 3439 O O . TRP A 1 446 ? 31.164 6.986 -55.302 1.00 97.44 446 TRP A O 1
ATOM 3449 N N . GLU A 1 447 ? 30.535 8.598 -53.867 1.00 97.25 447 GLU A N 1
ATOM 3450 C CA . GLU A 1 447 ? 31.023 9.712 -54.690 1.00 97.25 447 GLU A CA 1
ATOM 3451 C C . GLU A 1 447 ? 32.553 9.740 -54.764 1.00 97.25 447 GLU A C 1
ATOM 3453 O O . GLU A 1 447 ? 33.108 9.925 -55.849 1.00 97.25 447 GLU A O 1
ATOM 3458 N N . LEU A 1 448 ? 33.241 9.508 -53.638 1.00 97.38 448 LEU A N 1
ATOM 3459 C CA . LEU A 1 448 ? 34.697 9.369 -53.606 1.00 97.38 448 LEU A CA 1
ATOM 3460 C C . LEU A 1 448 ? 35.157 8.220 -54.510 1.00 97.38 448 LEU A C 1
ATOM 3462 O O . LEU A 1 448 ? 36.069 8.414 -55.314 1.00 97.38 448 LEU A O 1
ATOM 3466 N N . VAL A 1 449 ? 34.534 7.044 -54.394 1.00 97.69 449 VAL A N 1
ATOM 3467 C CA . VAL A 1 449 ? 34.881 5.864 -55.201 1.00 97.69 449 VAL A CA 1
ATOM 3468 C C . VAL A 1 449 ? 34.744 6.165 -56.693 1.00 97.69 449 VAL A C 1
ATOM 3470 O O . VAL A 1 449 ? 35.679 5.903 -57.446 1.00 97.69 449 VAL A O 1
ATOM 3473 N N . ALA A 1 450 ? 33.628 6.767 -57.114 1.00 96.44 450 ALA A N 1
ATOM 3474 C CA . ALA A 1 450 ? 33.389 7.105 -58.516 1.00 96.44 450 ALA A CA 1
ATOM 3475 C C . ALA A 1 450 ? 34.397 8.138 -59.054 1.00 96.44 450 ALA A C 1
ATOM 3477 O O . ALA A 1 450 ? 34.967 7.948 -60.129 1.00 96.44 450 ALA A O 1
ATOM 3478 N N . ALA A 1 451 ? 34.663 9.208 -58.295 1.00 96.19 451 ALA A N 1
ATOM 3479 C CA . ALA A 1 451 ? 35.623 10.239 -58.692 1.00 96.19 451 ALA A CA 1
ATOM 3480 C C . ALA A 1 451 ? 37.061 9.695 -58.769 1.00 96.19 451 ALA A C 1
ATOM 3482 O O . ALA A 1 451 ? 37.821 10.045 -59.675 1.00 96.19 451 ALA A O 1
ATOM 3483 N N . SER A 1 452 ? 37.424 8.816 -57.834 1.00 96.31 452 SER A N 1
ATOM 3484 C CA . SER A 1 452 ? 38.751 8.203 -57.774 1.00 96.31 452 SER A CA 1
ATOM 3485 C C . SER A 1 452 ? 38.951 7.185 -58.893 1.00 96.31 452 SER A C 1
ATOM 3487 O O . SER A 1 452 ? 40.006 7.189 -59.520 1.00 96.31 452 SER A O 1
ATOM 3489 N N . GLU A 1 453 ? 37.939 6.370 -59.209 1.00 96.06 453 GLU A N 1
ATOM 3490 C CA . GLU A 1 453 ? 37.978 5.450 -60.355 1.00 96.06 453 GLU A CA 1
ATOM 3491 C C . GLU A 1 453 ? 38.225 6.211 -61.658 1.00 96.06 453 GLU A C 1
ATOM 3493 O O . GLU A 1 453 ? 39.158 5.879 -62.391 1.00 96.06 453 GLU A O 1
ATOM 3498 N N . GLN A 1 454 ? 37.464 7.283 -61.900 1.00 95.06 454 GLN A N 1
ATOM 3499 C CA . GLN A 1 454 ? 37.616 8.096 -63.103 1.00 95.06 454 GLN A CA 1
ATOM 3500 C C . GLN A 1 454 ? 39.015 8.718 -63.198 1.00 95.06 454 GLN A C 1
ATOM 3502 O O . GLN A 1 454 ? 39.615 8.721 -64.277 1.00 95.06 454 GLN A O 1
ATOM 3507 N N . HIS A 1 455 ? 39.541 9.232 -62.085 1.00 95.12 455 HIS A N 1
ATOM 3508 C CA . HIS A 1 455 ? 40.885 9.793 -62.037 1.00 95.12 455 HIS A CA 1
ATOM 3509 C C . HIS A 1 455 ? 41.944 8.735 -62.333 1.00 95.12 455 HIS A C 1
ATOM 3511 O O . HIS A 1 455 ? 42.646 8.852 -63.330 1.00 95.12 455 HIS A O 1
ATOM 3517 N N . PHE A 1 456 ? 42.022 7.670 -61.535 1.00 95.31 456 PHE A N 1
ATOM 3518 C CA . PHE A 1 456 ? 43.069 6.664 -61.691 1.00 95.31 456 PHE A CA 1
ATOM 3519 C C . PHE A 1 456 ? 43.021 5.971 -63.053 1.00 95.31 456 PHE A C 1
ATOM 3521 O O . PHE A 1 456 ? 44.068 5.753 -63.653 1.00 95.31 456 PHE A O 1
ATOM 3528 N N . ARG A 1 457 ? 41.828 5.709 -63.600 1.00 93.94 457 ARG A N 1
ATOM 3529 C CA . ARG A 1 457 ? 41.685 5.137 -64.945 1.00 93.94 457 ARG A CA 1
ATOM 3530 C C . ARG A 1 457 ? 42.286 6.027 -66.038 1.00 93.94 457 ARG A C 1
ATOM 3532 O O . ARG A 1 457 ? 42.739 5.507 -67.051 1.00 93.94 457 ARG A O 1
ATOM 3539 N N . THR A 1 458 ? 42.252 7.348 -65.867 1.00 91.12 458 THR A N 1
ATOM 3540 C CA . THR A 1 458 ? 42.677 8.306 -66.900 1.00 91.12 458 THR A CA 1
ATOM 3541 C C . THR A 1 458 ? 44.105 8.804 -66.712 1.00 91.12 458 THR A C 1
ATOM 3543 O O . THR A 1 458 ? 44.802 9.009 -67.700 1.00 91.12 458 THR A O 1
ATOM 3546 N N . THR A 1 459 ? 44.552 8.997 -65.472 1.00 91.50 459 THR A N 1
ATOM 3547 C CA . THR A 1 459 ? 45.837 9.646 -65.166 1.00 91.50 459 THR A CA 1
ATOM 3548 C C . THR A 1 459 ? 46.925 8.669 -64.741 1.00 91.50 459 THR A C 1
ATOM 3550 O O . THR A 1 459 ? 48.099 8.937 -64.983 1.00 91.50 459 THR A O 1
ATOM 3553 N N . GLN A 1 460 ? 46.563 7.557 -64.096 1.00 90.50 460 GLN A N 1
ATOM 3554 C CA . GLN A 1 460 ? 47.504 6.583 -63.533 1.00 90.50 460 GLN A CA 1
ATOM 3555 C C . GLN A 1 460 ? 46.968 5.142 -63.671 1.00 90.50 460 GLN A C 1
ATOM 3557 O O . GLN A 1 460 ? 46.769 4.462 -62.658 1.00 90.50 460 GLN A O 1
ATOM 3562 N N . PRO A 1 461 ? 46.715 4.658 -64.903 1.00 89.81 461 PRO A N 1
ATOM 3563 C CA . PRO A 1 461 ? 46.056 3.368 -65.131 1.00 89.81 461 PRO A CA 1
ATOM 3564 C C . PRO A 1 461 ? 46.856 2.168 -64.603 1.00 89.81 461 PRO A C 1
ATOM 3566 O O . PRO A 1 461 ? 46.264 1.157 -64.227 1.00 89.81 461 PRO A O 1
ATOM 3569 N N . ASP A 1 462 ? 48.182 2.294 -64.515 1.00 89.25 462 ASP A N 1
ATOM 3570 C CA . ASP A 1 462 ? 49.072 1.240 -64.014 1.00 89.25 462 ASP A CA 1
ATOM 3571 C C . ASP A 1 462 ? 49.139 1.176 -62.476 1.00 89.25 462 ASP A C 1
ATOM 3573 O O . ASP A 1 462 ? 49.703 0.238 -61.910 1.00 89.25 462 ASP A O 1
ATOM 3577 N N . SER A 1 463 ? 48.552 2.152 -61.772 1.00 90.69 463 SER A N 1
ATOM 3578 C CA . SER A 1 463 ? 48.530 2.180 -60.308 1.00 90.69 463 SER A CA 1
ATOM 3579 C C . SER A 1 463 ? 47.666 1.043 -59.741 1.00 90.69 463 SER A C 1
ATOM 3581 O O . SER A 1 463 ? 46.539 0.840 -60.207 1.00 90.69 463 SER A O 1
ATOM 3583 N N . PRO A 1 464 ? 48.095 0.346 -58.667 1.00 91.88 464 PRO A N 1
ATOM 3584 C CA . PRO A 1 464 ? 47.237 -0.595 -57.944 1.00 91.88 464 PRO A CA 1
ATOM 3585 C C . PRO A 1 464 ? 45.903 0.030 -57.502 1.00 91.88 464 PRO A C 1
ATOM 3587 O O . PRO A 1 464 ? 44.869 -0.639 -57.522 1.00 91.88 464 PRO A O 1
ATOM 3590 N N . TRP A 1 465 ? 45.891 1.334 -57.201 1.00 94.19 465 TRP A N 1
ATOM 3591 C CA . TRP A 1 465 ? 44.677 2.067 -56.836 1.00 94.19 465 TRP A CA 1
ATOM 3592 C C . TRP A 1 465 ? 43.653 2.162 -57.973 1.00 94.19 465 TRP A C 1
ATOM 3594 O O . TRP A 1 465 ? 42.455 2.160 -57.693 1.00 94.19 465 TRP A O 1
ATOM 3604 N N . ALA A 1 466 ? 44.080 2.143 -59.242 1.00 93.50 466 ALA A N 1
ATOM 3605 C CA . ALA A 1 466 ? 43.159 2.067 -60.379 1.00 93.50 466 ALA A CA 1
ATOM 3606 C C . ALA A 1 466 ? 42.316 0.785 -60.321 1.00 93.50 466 ALA A C 1
ATOM 3608 O O . ALA A 1 466 ? 41.094 0.824 -60.477 1.00 93.50 466 ALA A O 1
ATOM 3609 N N . LYS A 1 467 ? 42.955 -0.350 -60.004 1.00 92.81 467 LYS A N 1
ATOM 3610 C CA . LYS A 1 467 ? 42.282 -1.649 -59.846 1.00 92.81 467 LYS A CA 1
ATOM 3611 C C . LYS A 1 467 ? 41.367 -1.664 -58.623 1.00 92.81 467 LYS A C 1
ATOM 3613 O O . LYS A 1 467 ? 40.247 -2.169 -58.711 1.00 92.81 467 LYS A O 1
ATOM 3618 N N . VAL A 1 468 ? 41.812 -1.092 -57.503 1.00 95.38 468 VAL A N 1
ATOM 3619 C CA . VAL A 1 468 ? 41.026 -1.013 -56.259 1.00 95.38 468 VAL A CA 1
ATOM 3620 C C . VAL A 1 468 ? 39.735 -0.220 -56.477 1.00 95.38 468 VAL A C 1
ATOM 3622 O O . VAL A 1 468 ? 38.651 -0.750 -56.237 1.00 95.38 468 VAL A O 1
ATOM 3625 N N . PHE A 1 469 ? 39.807 1.007 -57.003 1.00 96.19 469 PHE A N 1
ATOM 3626 C CA . PHE A 1 469 ? 38.611 1.833 -57.214 1.00 96.19 469 PHE A CA 1
ATOM 3627 C C . PHE A 1 469 ? 37.684 1.291 -58.312 1.00 96.19 469 PHE A C 1
ATOM 3629 O O . PHE A 1 469 ? 36.460 1.375 -58.174 1.00 96.19 469 PHE A O 1
ATOM 3636 N N . ALA A 1 470 ? 38.226 0.652 -59.354 1.00 93.81 470 ALA A N 1
ATOM 3637 C CA . ALA A 1 470 ? 37.410 -0.068 -60.332 1.00 93.81 470 ALA A CA 1
ATOM 3638 C C . ALA A 1 470 ? 36.647 -1.245 -59.692 1.00 93.81 470 ALA A C 1
ATOM 3640 O O . ALA A 1 470 ? 35.473 -1.466 -59.991 1.00 93.81 470 ALA A O 1
ATOM 3641 N N . THR A 1 471 ? 37.286 -1.973 -58.771 1.00 94.38 471 THR A N 1
ATOM 3642 C CA . THR A 1 471 ? 36.661 -3.078 -58.022 1.00 94.38 471 THR A CA 1
ATOM 3643 C C . THR A 1 471 ? 35.547 -2.576 -57.114 1.00 94.38 471 THR A C 1
ATOM 3645 O O . THR A 1 471 ? 34.461 -3.148 -57.107 1.00 94.38 471 THR A O 1
ATOM 3648 N N . LEU A 1 472 ? 35.770 -1.473 -56.396 1.00 96.06 472 LEU A N 1
ATOM 3649 C CA . LEU A 1 472 ? 34.754 -0.863 -55.536 1.00 96.06 472 LEU A CA 1
ATOM 3650 C C . LEU A 1 472 ? 33.547 -0.349 -56.336 1.00 96.06 472 LEU A C 1
ATOM 3652 O O . LEU A 1 472 ? 32.408 -0.524 -55.902 1.00 96.06 472 LEU A O 1
ATOM 3656 N N . THR A 1 473 ? 33.770 0.211 -57.529 1.00 94.00 473 THR A N 1
ATOM 3657 C CA . THR A 1 473 ? 32.686 0.605 -58.443 1.00 94.00 473 THR A CA 1
ATOM 3658 C C . THR A 1 473 ? 31.846 -0.604 -58.879 1.00 94.00 473 THR A C 1
ATOM 3660 O O . THR A 1 473 ? 30.620 -0.551 -58.795 1.00 94.00 473 THR A O 1
ATOM 3663 N N . LYS A 1 474 ? 32.480 -1.728 -59.251 1.00 92.56 474 LYS A N 1
ATOM 3664 C CA . LYS A 1 474 ? 31.778 -2.990 -59.574 1.00 92.56 474 LYS A CA 1
ATOM 3665 C C . LYS A 1 474 ? 31.055 -3.587 -58.363 1.00 92.56 474 LYS A C 1
ATOM 3667 O O . LYS A 1 474 ? 29.945 -4.096 -58.482 1.00 92.56 474 LYS A O 1
ATOM 3672 N N . LEU A 1 475 ? 31.659 -3.510 -57.176 1.00 92.88 475 LEU A N 1
ATOM 3673 C CA . LEU A 1 475 ? 31.037 -3.956 -55.931 1.00 92.88 475 LEU A CA 1
ATOM 3674 C C . LEU A 1 475 ? 29.755 -3.161 -55.647 1.00 92.88 475 LEU A C 1
ATOM 3676 O O . LEU A 1 475 ? 28.750 -3.759 -55.258 1.00 92.88 475 LEU A O 1
ATOM 3680 N N . ARG A 1 476 ? 29.746 -1.843 -55.902 1.00 90.62 476 ARG A N 1
ATOM 3681 C CA . ARG A 1 476 ? 28.544 -1.001 -55.788 1.00 90.62 476 ARG A CA 1
ATOM 3682 C C . ARG A 1 476 ? 27.402 -1.535 -56.664 1.00 90.62 476 ARG A C 1
ATOM 3684 O O . ARG A 1 476 ? 26.304 -1.755 -56.146 1.00 90.62 476 ARG A O 1
ATOM 3691 N N . GLY A 1 477 ? 27.689 -1.806 -57.941 1.00 82.06 477 GLY A N 1
ATOM 3692 C CA . GLY A 1 477 ? 26.737 -2.249 -58.974 1.00 82.06 477 GLY A CA 1
ATOM 3693 C C . GLY A 1 477 ? 26.434 -3.755 -59.039 1.00 82.06 477 GLY A C 1
ATOM 3694 O O . GLY A 1 477 ? 25.681 -4.183 -59.908 1.00 82.06 477 GLY A O 1
ATOM 3695 N N . SER A 1 478 ? 26.958 -4.557 -58.102 1.00 74.12 478 SER A N 1
ATOM 3696 C CA . SER A 1 478 ? 26.977 -6.037 -58.092 1.00 74.12 478 SER A CA 1
ATOM 3697 C C . SER A 1 478 ? 25.627 -6.799 -58.036 1.00 74.12 478 SER A C 1
ATOM 3699 O O . SER A 1 478 ? 25.544 -7.886 -57.472 1.00 74.12 478 SER A O 1
ATOM 3701 N N . SER A 1 479 ? 24.564 -6.304 -58.669 1.00 59.44 479 SER A N 1
ATOM 3702 C CA . SER A 1 479 ? 23.269 -6.981 -58.858 1.00 59.44 479 SER A CA 1
ATOM 3703 C C . SER A 1 479 ? 23.160 -7.775 -60.179 1.00 59.44 479 SER A C 1
ATOM 3705 O O . SER A 1 479 ? 22.075 -8.228 -60.535 1.00 59.44 479 SER A O 1
ATOM 3707 N N . GLY A 1 480 ? 24.267 -7.982 -60.913 1.00 57.62 480 GLY A N 1
ATOM 3708 C CA . GLY A 1 480 ? 24.266 -8.632 -62.236 1.00 57.62 480 GLY A CA 1
ATOM 3709 C C . GLY A 1 480 ? 25.617 -9.223 -62.676 1.00 57.62 480 GLY A C 1
ATOM 3710 O O . GLY A 1 480 ? 26.321 -9.841 -61.883 1.00 57.62 480 GLY A O 1
ATOM 3711 N N . LYS A 1 481 ? 26.009 -9.055 -63.955 1.00 52.31 481 LYS A N 1
ATOM 3712 C CA . LYS A 1 481 ? 27.271 -9.599 -64.530 1.00 52.31 481 LYS A CA 1
ATOM 3713 C C . LYS A 1 481 ? 28.535 -9.193 -63.754 1.00 52.31 481 LYS A C 1
ATOM 3715 O O . LYS A 1 481 ? 29.508 -9.938 -63.766 1.00 52.31 481 LYS A O 1
ATOM 3720 N N . GLU A 1 482 ? 28.502 -8.054 -63.071 1.00 58.84 482 GLU A N 1
ATOM 3721 C CA . GLU A 1 482 ? 29.579 -7.518 -62.226 1.00 58.84 482 GLU A CA 1
ATOM 3722 C C . GLU A 1 482 ? 29.870 -8.384 -60.995 1.00 58.84 482 GLU A C 1
ATOM 3724 O O . GLU A 1 482 ? 31.003 -8.419 -60.523 1.00 58.84 482 GLU A O 1
ATOM 3729 N N . ALA A 1 483 ? 28.896 -9.180 -60.542 1.00 60.78 483 ALA A N 1
ATOM 3730 C CA . ALA A 1 483 ? 29.120 -10.191 -59.519 1.00 60.78 483 ALA A CA 1
ATOM 3731 C C . ALA A 1 483 ? 30.011 -11.342 -60.020 1.00 60.78 483 ALA A C 1
ATOM 3733 O O . ALA A 1 483 ? 30.406 -12.170 -59.223 1.00 60.78 483 ALA A O 1
ATOM 3734 N N . LYS A 1 484 ? 30.359 -11.446 -61.308 1.00 69.62 484 LYS A N 1
ATOM 3735 C CA . LYS A 1 484 ? 31.283 -12.492 -61.791 1.00 69.62 484 LYS A CA 1
ATOM 3736 C C . LYS A 1 484 ? 32.759 -12.096 -61.707 1.00 69.62 484 LYS A C 1
ATOM 3738 O O . LYS A 1 484 ? 33.610 -12.909 -62.059 1.00 69.62 484 LYS A O 1
ATOM 3743 N N . ASP A 1 485 ? 33.069 -10.874 -61.272 1.00 87.75 485 ASP A N 1
ATOM 3744 C CA . ASP A 1 485 ? 34.448 -10.457 -61.026 1.00 87.75 485 ASP A CA 1
ATOM 3745 C C . ASP A 1 485 ? 35.029 -11.253 -59.834 1.00 87.75 485 ASP A C 1
ATOM 3747 O O . ASP A 1 485 ? 34.427 -11.243 -58.753 1.00 87.75 485 ASP A O 1
ATOM 3751 N N . PRO A 1 486 ? 36.162 -11.967 -60.008 1.00 89.81 486 PRO A N 1
ATOM 3752 C CA . PRO A 1 486 ? 36.715 -12.828 -58.963 1.00 89.81 486 PRO A CA 1
ATOM 3753 C C . PRO A 1 486 ? 37.052 -12.095 -57.662 1.00 89.81 486 PRO A C 1
ATOM 3755 O O . PRO A 1 486 ? 36.927 -12.689 -56.593 1.00 89.81 486 PRO A O 1
ATOM 3758 N N . GLU A 1 487 ? 37.446 -10.819 -57.727 1.00 92.69 487 GLU A N 1
ATOM 3759 C CA . GLU A 1 487 ? 37.750 -10.058 -56.513 1.00 92.69 487 GLU A CA 1
ATOM 3760 C C . GLU A 1 487 ? 36.483 -9.595 -55.805 1.00 92.69 487 GLU A C 1
ATOM 3762 O O . GLU A 1 487 ? 36.361 -9.720 -54.586 1.00 92.69 487 GLU A O 1
ATOM 3767 N N . VAL A 1 488 ? 35.488 -9.136 -56.569 1.00 93.31 488 VAL A N 1
ATOM 3768 C CA . VAL A 1 488 ? 34.176 -8.775 -56.012 1.00 93.31 488 VAL A CA 1
ATOM 3769 C C . VAL A 1 488 ? 33.541 -9.980 -55.312 1.00 93.31 488 VAL A C 1
ATOM 3771 O O . VAL A 1 488 ? 32.981 -9.822 -54.229 1.00 93.31 488 VAL A O 1
ATOM 3774 N N . GLN A 1 489 ? 33.675 -11.190 -55.865 1.00 91.50 489 GLN A N 1
ATOM 3775 C CA . GLN A 1 489 ? 33.183 -12.415 -55.223 1.00 91.50 489 GLN A CA 1
ATOM 3776 C C . GLN A 1 489 ? 33.856 -12.702 -53.884 1.00 91.50 489 GLN A C 1
ATOM 3778 O O . GLN A 1 489 ? 33.167 -13.063 -52.932 1.00 91.50 489 GLN A O 1
ATOM 3783 N N . ARG A 1 490 ? 35.169 -12.491 -53.768 1.00 93.44 490 ARG A N 1
ATOM 3784 C CA . ARG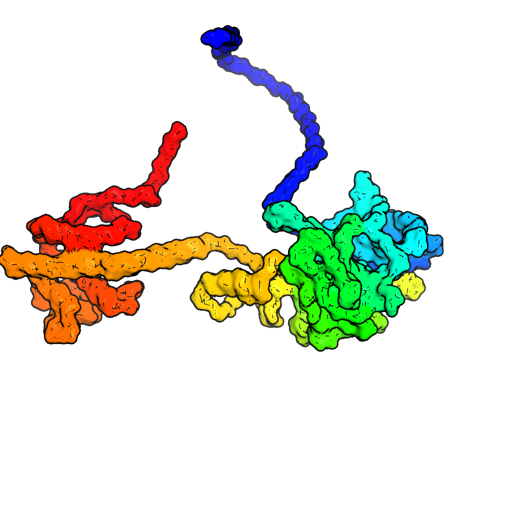 A 1 490 ? 35.890 -12.678 -52.500 1.00 93.44 490 ARG A CA 1
ATOM 3785 C C . ARG A 1 490 ? 35.480 -11.661 -51.445 1.00 93.44 490 ARG A C 1
ATOM 3787 O O . ARG A 1 490 ? 35.217 -12.036 -50.304 1.00 93.44 490 ARG A O 1
ATOM 3794 N N . ILE A 1 491 ? 35.309 -10.400 -51.842 1.00 94.12 491 ILE A N 1
ATOM 3795 C CA . ILE A 1 491 ? 34.796 -9.341 -50.961 1.00 94.12 491 ILE A CA 1
ATOM 3796 C C . ILE A 1 491 ? 33.364 -9.659 -50.490 1.00 94.12 491 ILE A C 1
ATOM 3798 O O . ILE A 1 491 ? 33.035 -9.546 -49.303 1.00 94.12 491 ILE A O 1
ATOM 3802 N N . LEU A 1 492 ? 32.497 -10.098 -51.407 1.00 91.69 492 LEU A N 1
ATOM 3803 C CA . LEU A 1 492 ? 31.119 -10.478 -51.093 1.00 91.69 492 LEU A CA 1
ATOM 3804 C C . LEU A 1 492 ? 31.042 -11.747 -50.239 1.00 91.69 492 LEU A C 1
ATOM 3806 O O . LEU A 1 492 ? 30.207 -11.796 -49.336 1.00 91.69 492 LEU A O 1
ATOM 3810 N N . ALA A 1 493 ? 31.920 -12.725 -50.452 1.00 92.19 493 ALA A N 1
ATOM 3811 C CA . ALA A 1 493 ? 31.996 -13.928 -49.632 1.00 92.19 493 ALA A CA 1
ATOM 3812 C C . ALA A 1 493 ? 32.513 -13.625 -48.217 1.00 92.19 493 ALA A C 1
ATOM 3814 O O . ALA A 1 493 ? 31.967 -14.172 -47.261 1.00 92.19 493 ALA A O 1
ATOM 3815 N N . ALA A 1 494 ? 33.504 -12.731 -48.089 1.00 92.88 494 ALA A N 1
ATOM 3816 C CA . ALA A 1 494 ? 34.163 -12.353 -46.835 1.00 92.88 494 ALA A CA 1
ATOM 3817 C C . ALA A 1 494 ? 34.649 -13.564 -46.011 1.00 92.88 494 ALA A C 1
ATOM 3819 O O . ALA A 1 494 ? 34.247 -13.754 -44.862 1.00 92.88 494 ALA A O 1
ATOM 3820 N N . ARG A 1 495 ? 35.471 -14.431 -46.622 1.00 92.56 495 ARG A N 1
ATOM 3821 C CA . ARG A 1 495 ? 35.927 -15.693 -46.014 1.00 92.56 495 ARG A CA 1
ATOM 3822 C C . ARG A 1 495 ? 37.447 -15.803 -46.002 1.00 92.56 495 ARG A C 1
ATOM 3824 O O . ARG A 1 495 ? 38.043 -15.880 -47.065 1.00 92.56 495 ARG A O 1
ATOM 3831 N N . GLY A 1 496 ? 38.017 -15.919 -44.801 1.00 92.56 496 GLY A N 1
ATOM 3832 C CA . GLY A 1 496 ? 39.404 -16.337 -44.566 1.00 92.56 496 GLY A CA 1
ATOM 3833 C C . GLY A 1 496 ? 40.470 -15.541 -45.324 1.00 92.56 496 GLY A C 1
ATOM 3834 O O . GLY A 1 496 ? 40.207 -14.461 -45.849 1.00 92.56 496 GLY A O 1
ATOM 3835 N N . SER A 1 497 ? 41.678 -16.100 -45.368 1.00 93.94 497 SER A N 1
ATOM 3836 C CA . SER A 1 497 ? 42.784 -15.567 -46.163 1.00 93.94 497 SER A CA 1
ATOM 3837 C C . SER A 1 497 ? 42.809 -16.203 -47.546 1.00 93.94 497 SER A C 1
ATOM 3839 O O . SER A 1 497 ? 42.805 -17.427 -47.677 1.00 93.94 497 SER A O 1
ATOM 3841 N N . GLU A 1 498 ? 42.845 -15.371 -48.584 1.00 93.12 498 GLU A N 1
ATOM 3842 C CA . GLU A 1 498 ? 42.982 -15.808 -49.971 1.00 93.12 498 GLU A CA 1
ATOM 3843 C C . GLU A 1 498 ? 43.899 -14.858 -50.751 1.00 93.12 498 GLU A C 1
ATOM 3845 O O . GLU A 1 498 ? 43.985 -13.663 -50.476 1.00 93.12 498 GLU A O 1
ATOM 3850 N N . LYS A 1 499 ? 44.573 -15.371 -51.785 1.00 92.69 499 LYS A N 1
ATOM 3851 C CA . LYS A 1 499 ? 45.395 -14.541 -52.676 1.00 92.69 499 LYS A CA 1
ATOM 3852 C C . LYS A 1 499 ? 44.523 -13.669 -53.572 1.00 92.69 499 LYS A C 1
ATOM 3854 O O . LYS A 1 499 ? 43.866 -14.223 -54.450 1.00 92.69 499 LYS A O 1
ATOM 3859 N N . SER A 1 500 ? 44.579 -12.343 -53.444 1.00 91.81 500 SER A N 1
ATOM 3860 C CA . SER A 1 500 ? 43.885 -11.406 -54.336 1.00 91.81 500 SER A CA 1
ATOM 3861 C C . SER A 1 500 ? 44.297 -11.636 -55.799 1.00 91.81 500 SER A C 1
ATOM 3863 O O . SER A 1 500 ? 45.491 -11.586 -56.117 1.00 91.81 500 SER A O 1
ATOM 3865 N N . PRO A 1 501 ? 43.348 -11.863 -56.729 1.00 86.69 501 PRO A N 1
ATOM 3866 C CA . PRO A 1 501 ? 43.643 -12.043 -58.140 1.00 86.69 501 PRO A CA 1
ATOM 3867 C C . PRO A 1 501 ? 44.002 -10.706 -58.812 1.00 86.69 501 PRO A C 1
ATOM 3869 O O . PRO A 1 501 ? 44.552 -10.712 -59.909 1.00 86.69 501 PRO A O 1
ATOM 3872 N N . LEU A 1 502 ? 43.710 -9.567 -58.168 1.00 87.94 502 LEU A N 1
ATOM 3873 C CA . LEU A 1 502 ? 43.985 -8.225 -58.685 1.00 87.94 502 LEU A CA 1
ATOM 3874 C C . LEU A 1 502 ? 45.287 -7.635 -58.143 1.00 87.94 502 LEU A C 1
ATOM 3876 O O . LEU A 1 502 ? 46.022 -6.993 -58.902 1.00 87.94 502 LEU A O 1
ATOM 3880 N N . LEU A 1 503 ? 45.551 -7.840 -56.851 1.00 87.62 503 LEU A N 1
ATOM 3881 C CA . LEU A 1 503 ? 46.687 -7.253 -56.138 1.00 87.62 503 LEU A CA 1
ATOM 3882 C C . LEU A 1 503 ? 47.861 -8.227 -55.979 1.00 87.62 503 LEU A C 1
ATOM 3884 O O . LEU A 1 503 ? 48.976 -7.799 -55.706 1.00 87.62 503 LEU A O 1
ATOM 3888 N N . GLY A 1 504 ? 47.642 -9.527 -56.192 1.00 87.81 504 GLY A N 1
ATOM 3889 C CA . GLY A 1 504 ? 48.703 -10.536 -56.211 1.00 87.81 504 GLY A CA 1
ATOM 3890 C C . GLY A 1 504 ? 49.274 -10.910 -54.840 1.00 87.81 504 GLY A C 1
ATOM 3891 O O . GLY A 1 504 ? 50.139 -11.785 -54.788 1.00 87.81 504 GLY A O 1
ATOM 3892 N N . VAL A 1 505 ? 48.774 -10.308 -53.760 1.00 91.00 505 VAL A N 1
ATOM 3893 C CA . VAL A 1 505 ? 49.126 -10.612 -52.364 1.00 91.00 505 VAL A CA 1
ATOM 3894 C C . VAL A 1 505 ? 48.028 -11.428 -51.684 1.00 91.00 505 VAL A C 1
ATOM 3896 O O . VAL A 1 505 ? 46.901 -11.497 -52.175 1.00 91.00 505 VAL A O 1
ATOM 3899 N N . GLU A 1 506 ? 48.354 -12.063 -50.566 1.00 94.12 506 GLU A N 1
ATOM 3900 C CA . GLU A 1 506 ? 47.375 -12.724 -49.702 1.00 94.12 506 GLU A CA 1
ATOM 3901 C C . GLU A 1 506 ? 46.666 -11.692 -48.823 1.00 94.12 506 GLU A C 1
ATOM 3903 O O . GLU A 1 506 ? 47.338 -10.905 -48.172 1.00 94.12 506 GLU A O 1
ATOM 3908 N N . LEU A 1 507 ? 45.329 -11.684 -48.835 1.00 93.81 507 LEU A N 1
ATOM 3909 C CA . LEU A 1 507 ? 44.493 -10.773 -48.047 1.00 93.81 507 LEU A CA 1
ATOM 3910 C C . LEU A 1 507 ? 43.517 -11.574 -47.180 1.00 93.81 507 LEU A C 1
ATOM 3912 O O . LEU A 1 507 ? 42.942 -12.565 -47.639 1.00 93.81 507 LEU A O 1
ATOM 3916 N N . ASN A 1 508 ? 43.273 -11.118 -45.950 1.00 95.00 508 ASN A N 1
ATOM 3917 C CA . ASN A 1 508 ? 42.278 -11.714 -45.055 1.00 95.00 508 ASN A CA 1
ATOM 3918 C C . ASN A 1 508 ? 40.875 -11.122 -45.296 1.00 95.00 508 ASN A C 1
ATOM 3920 O O . ASN A 1 508 ? 40.427 -10.213 -44.595 1.00 95.00 508 ASN A O 1
ATOM 3924 N N . TYR A 1 509 ? 40.142 -11.672 -46.267 1.00 94.75 509 TYR A N 1
ATOM 3925 C CA . TYR A 1 509 ? 38.758 -11.281 -46.566 1.00 94.75 509 TYR A CA 1
ATOM 3926 C C . TYR A 1 509 ? 37.781 -11.567 -45.414 1.00 94.75 509 TYR A C 1
ATOM 3928 O O . TYR A 1 509 ? 36.679 -11.015 -45.411 1.00 94.75 509 TYR A O 1
ATOM 3936 N N . GLY A 1 510 ? 38.158 -12.385 -44.422 1.00 93.12 510 GLY A N 1
ATOM 3937 C CA . GLY A 1 510 ? 37.375 -12.589 -43.198 1.00 93.12 510 GLY A CA 1
ATOM 3938 C C . GLY A 1 510 ? 37.107 -11.295 -42.415 1.00 93.12 510 GLY A C 1
ATOM 3939 O O . GLY A 1 510 ? 36.056 -11.166 -41.785 1.00 93.12 510 GLY A O 1
ATOM 3940 N N . GLU A 1 511 ? 37.986 -10.292 -42.528 1.00 92.44 511 GLU A N 1
ATOM 3941 C CA . GLU A 1 511 ? 37.803 -8.970 -41.904 1.00 92.44 511 GLU A CA 1
ATOM 3942 C C . GLU A 1 511 ? 36.672 -8.140 -42.534 1.00 92.44 511 GLU A C 1
ATOM 3944 O O . GLU A 1 511 ? 36.253 -7.122 -41.981 1.00 92.44 511 GLU A O 1
ATOM 3949 N N . LEU A 1 512 ? 36.136 -8.583 -43.676 1.00 95.69 512 LEU A N 1
ATOM 3950 C CA . LEU A 1 512 ? 35.040 -7.921 -44.387 1.00 95.69 512 LEU A CA 1
ATOM 3951 C C . LEU A 1 512 ? 33.656 -8.447 -43.963 1.00 95.69 512 LEU A C 1
ATOM 3953 O O . LEU A 1 512 ? 32.643 -8.053 -44.546 1.00 95.69 512 LEU A O 1
ATOM 3957 N N . LEU A 1 513 ? 33.582 -9.351 -42.979 1.00 95.25 513 LEU A N 1
ATOM 3958 C CA . LEU A 1 513 ? 32.315 -9.861 -42.455 1.00 95.25 513 LEU A CA 1
ATOM 3959 C C . LEU A 1 513 ? 31.585 -8.751 -41.663 1.00 95.25 513 LEU A C 1
ATOM 3961 O O . LEU A 1 513 ? 32.135 -8.296 -40.656 1.00 95.25 513 LEU A O 1
ATOM 3965 N N . PRO A 1 514 ? 30.371 -8.317 -42.069 1.00 92.44 514 PRO A N 1
ATOM 3966 C CA . PRO A 1 514 ? 29.638 -7.258 -41.374 1.00 92.44 514 PRO A CA 1
ATOM 3967 C C . PRO A 1 514 ? 29.341 -7.618 -39.915 1.00 92.44 514 PRO A C 1
ATOM 3969 O O . PRO A 1 514 ? 29.012 -8.764 -39.606 1.00 92.44 514 PRO A O 1
ATOM 3972 N N . ARG A 1 515 ? 29.432 -6.630 -39.019 1.00 87.62 515 ARG A N 1
ATOM 3973 C CA . ARG A 1 515 ? 29.164 -6.769 -37.575 1.00 87.62 515 ARG A CA 1
ATOM 3974 C C . ARG A 1 515 ? 28.249 -5.642 -37.095 1.00 87.62 515 ARG A C 1
ATOM 3976 O O . ARG A 1 515 ? 28.198 -4.594 -37.730 1.00 87.62 515 ARG A O 1
ATOM 3983 N N . GLY A 1 516 ? 27.552 -5.844 -35.978 1.00 87.94 516 GLY A N 1
ATOM 3984 C CA . GLY A 1 516 ? 26.679 -4.821 -35.389 1.00 87.94 516 GLY A CA 1
ATOM 3985 C C . GLY A 1 516 ? 25.586 -4.351 -36.354 1.00 87.94 516 GLY A C 1
ATOM 3986 O O . GLY A 1 516 ? 25.025 -5.159 -37.105 1.00 87.94 516 GLY A O 1
ATOM 3987 N N . HIS A 1 517 ? 25.320 -3.042 -36.378 1.00 87.81 517 HIS A N 1
ATOM 3988 C CA . HIS A 1 517 ? 24.275 -2.429 -37.207 1.00 87.81 517 HIS A CA 1
ATOM 3989 C C . HIS A 1 517 ? 24.461 -2.652 -38.712 1.00 87.81 517 HIS A C 1
ATOM 3991 O O . HIS A 1 517 ? 23.482 -2.638 -39.457 1.00 87.81 517 HIS A O 1
ATOM 3997 N N . TYR A 1 518 ? 25.683 -2.946 -39.173 1.00 92.00 518 TYR A N 1
ATOM 3998 C CA . TYR A 1 518 ? 25.940 -3.242 -40.583 1.00 92.00 518 TYR A CA 1
ATOM 3999 C C . TYR A 1 518 ? 25.305 -4.550 -41.066 1.00 92.00 518 TYR A C 1
ATOM 4001 O O . TYR A 1 518 ? 25.239 -4.771 -42.269 1.00 92.00 518 TYR A O 1
ATOM 4009 N N . THR A 1 519 ? 24.849 -5.430 -40.168 1.00 90.56 519 THR A N 1
ATOM 4010 C CA . THR A 1 519 ? 24.201 -6.701 -40.540 1.00 90.56 519 THR A CA 1
ATOM 4011 C C . THR A 1 519 ? 22.747 -6.530 -40.987 1.00 90.56 519 THR A C 1
ATOM 4013 O O . THR A 1 519 ? 22.250 -7.366 -41.741 1.00 90.56 519 THR A O 1
ATOM 4016 N N . GLY A 1 520 ? 22.079 -5.447 -40.578 1.00 81.44 520 GLY A N 1
ATOM 4017 C CA . GLY A 1 520 ? 20.631 -5.277 -40.738 1.00 81.44 520 GLY A CA 1
ATOM 4018 C C . GLY A 1 520 ? 20.157 -4.773 -42.105 1.00 81.44 520 GLY A C 1
ATOM 4019 O O . GLY A 1 520 ? 18.961 -4.826 -42.373 1.00 81.44 520 GLY A O 1
ATOM 4020 N N . ASP A 1 521 ? 21.054 -4.287 -42.968 1.00 87.06 521 ASP A N 1
ATOM 4021 C CA . ASP A 1 521 ? 20.685 -3.640 -44.233 1.00 87.06 521 ASP A CA 1
ATOM 4022 C C . ASP A 1 521 ? 21.685 -3.984 -45.364 1.00 87.06 521 ASP A C 1
ATOM 4024 O O . ASP A 1 521 ? 22.897 -3.856 -45.161 1.00 87.06 521 ASP A O 1
ATOM 4028 N N . PRO A 1 522 ? 21.231 -4.417 -46.561 1.00 90.06 522 PRO A N 1
ATOM 4029 C CA . PRO A 1 522 ? 22.123 -4.792 -47.664 1.00 90.06 522 PRO A CA 1
ATOM 4030 C C . PRO A 1 522 ? 23.061 -3.677 -48.154 1.00 90.06 522 PRO A C 1
ATOM 4032 O O . PRO A 1 522 ? 24.185 -3.964 -48.578 1.00 90.06 522 PRO A O 1
ATOM 4035 N N . GLU A 1 523 ? 22.626 -2.414 -48.122 1.00 90.75 523 GLU A N 1
ATOM 4036 C CA . GLU A 1 523 ? 23.462 -1.265 -48.477 1.00 90.75 523 GLU A CA 1
ATOM 4037 C C . GLU A 1 523 ? 24.560 -1.062 -47.432 1.00 90.75 523 GLU A C 1
ATOM 4039 O O . GLU A 1 523 ? 25.724 -0.888 -47.800 1.00 90.75 523 GLU A O 1
ATOM 4044 N N . PHE A 1 524 ? 24.226 -1.193 -46.146 1.00 92.44 524 PHE A N 1
ATOM 4045 C CA . PHE A 1 524 ? 25.205 -1.138 -45.059 1.00 92.44 524 PHE A CA 1
ATOM 4046 C C . PHE A 1 524 ? 26.202 -2.297 -45.105 1.00 92.44 524 PHE A C 1
ATOM 4048 O O . PHE A 1 524 ? 27.398 -2.067 -44.942 1.00 92.44 524 PHE A O 1
ATOM 4055 N N . GLN A 1 525 ? 25.755 -3.525 -45.380 1.00 93.88 525 GLN A N 1
ATOM 4056 C CA . GLN A 1 525 ? 26.655 -4.675 -45.536 1.00 93.88 525 GLN A CA 1
ATOM 4057 C C . GLN A 1 525 ? 27.655 -4.447 -46.675 1.00 93.88 525 GLN A C 1
ATOM 4059 O O . GLN A 1 525 ? 28.849 -4.730 -46.544 1.00 93.88 525 GLN A O 1
ATOM 4064 N N . LYS A 1 526 ? 27.167 -3.929 -47.808 1.00 93.81 526 LYS A N 1
ATOM 4065 C CA . LYS A 1 526 ? 27.991 -3.638 -48.983 1.00 93.81 526 LYS A CA 1
ATOM 4066 C C . LYS A 1 526 ? 28.963 -2.494 -48.711 1.00 93.81 526 LYS A C 1
ATOM 4068 O O . LYS A 1 526 ? 30.135 -2.609 -49.062 1.00 93.81 526 LYS A O 1
ATOM 4073 N N . TYR A 1 527 ? 28.494 -1.425 -48.073 1.00 95.69 527 TYR A N 1
ATOM 4074 C CA . TYR A 1 527 ? 29.334 -0.320 -47.633 1.00 95.69 527 TYR A CA 1
ATOM 4075 C C . TYR A 1 527 ? 30.424 -0.799 -46.670 1.00 95.69 527 TYR A C 1
ATOM 4077 O O . TYR A 1 527 ? 31.590 -0.497 -46.903 1.00 95.69 527 TYR A O 1
ATOM 4085 N N . PHE A 1 528 ? 30.076 -1.613 -45.667 1.00 96.06 528 PHE A N 1
ATOM 4086 C CA . PHE A 1 528 ? 31.026 -2.169 -44.704 1.00 96.06 528 PHE A CA 1
ATOM 4087 C C . PHE A 1 528 ? 32.181 -2.891 -45.390 1.00 96.06 528 PHE A C 1
ATOM 4089 O O . PHE A 1 528 ? 33.350 -2.568 -45.189 1.00 96.06 528 PHE A O 1
ATOM 4096 N N . LYS A 1 529 ? 31.836 -3.824 -46.280 1.00 96.19 529 LYS A N 1
ATOM 4097 C CA . LYS A 1 529 ? 32.801 -4.570 -47.092 1.00 96.19 529 LYS A CA 1
ATOM 4098 C C . LYS A 1 529 ? 33.670 -3.641 -47.937 1.00 96.19 529 LYS A C 1
ATOM 4100 O O . LYS A 1 529 ? 34.880 -3.830 -48.004 1.00 96.19 529 LYS A O 1
ATOM 4105 N N . ALA A 1 530 ? 33.060 -2.641 -48.568 1.00 96.69 530 ALA A N 1
ATOM 4106 C CA . ALA A 1 530 ? 33.738 -1.707 -49.456 1.00 96.69 530 ALA A CA 1
ATOM 4107 C C . ALA A 1 530 ? 34.724 -0.797 -48.715 1.00 96.69 530 ALA A C 1
ATOM 4109 O O . ALA A 1 530 ? 35.867 -0.660 -49.151 1.00 96.69 530 ALA A O 1
ATOM 4110 N N . PHE A 1 531 ? 34.309 -0.188 -47.601 1.00 95.19 531 PHE A N 1
ATOM 4111 C CA . PHE A 1 531 ? 35.188 0.704 -46.856 1.00 95.19 531 PHE A CA 1
ATOM 4112 C C . PHE A 1 531 ? 36.305 -0.085 -46.171 1.00 95.19 531 PHE A C 1
ATOM 4114 O O . PHE A 1 531 ? 37.453 0.321 -46.296 1.00 95.19 531 PHE A O 1
ATOM 4121 N N . LYS A 1 532 ? 36.016 -1.241 -45.548 1.00 95.62 532 LYS A N 1
ATOM 4122 C CA . LYS A 1 532 ? 37.042 -2.098 -44.924 1.00 95.62 532 LYS A CA 1
ATOM 4123 C C . LYS A 1 532 ? 38.064 -2.580 -45.949 1.00 95.62 532 LYS A C 1
ATOM 4125 O O . LYS A 1 532 ? 39.264 -2.533 -45.693 1.00 95.62 532 LYS A O 1
ATOM 4130 N N . TYR A 1 533 ? 37.606 -2.974 -47.138 1.00 96.06 533 TYR A N 1
ATOM 4131 C CA . TYR A 1 533 ? 38.503 -3.336 -48.231 1.00 96.06 533 TYR A CA 1
ATOM 4132 C C . TYR A 1 533 ? 39.391 -2.155 -48.650 1.00 96.06 533 TYR A C 1
ATOM 4134 O O . TYR A 1 533 ? 40.594 -2.334 -48.814 1.00 96.06 533 TYR A O 1
ATOM 4142 N N . LEU A 1 534 ? 38.828 -0.945 -48.771 1.00 95.81 534 LEU A N 1
ATOM 4143 C CA . LEU A 1 534 ? 39.580 0.263 -49.127 1.00 95.81 534 LEU A CA 1
ATOM 4144 C C . LEU A 1 534 ? 40.605 0.669 -48.055 1.00 95.81 534 LEU A C 1
ATOM 4146 O O . LEU A 1 534 ? 41.707 1.083 -48.406 1.00 95.81 534 LEU A O 1
ATOM 4150 N N . THR A 1 535 ? 40.232 0.616 -46.775 1.00 91.25 535 THR A N 1
ATOM 4151 C CA . THR A 1 535 ? 41.018 1.211 -45.683 1.00 91.25 535 THR A CA 1
ATOM 4152 C C . THR A 1 535 ? 41.958 0.245 -44.987 1.00 91.25 535 THR A C 1
ATOM 4154 O O . THR A 1 535 ? 42.898 0.709 -44.350 1.00 91.25 535 THR A O 1
ATOM 4157 N N . GLU A 1 536 ? 41.713 -1.063 -45.067 1.00 90.12 536 GLU A N 1
ATOM 4158 C CA . GLU A 1 536 ? 42.499 -2.057 -44.328 1.00 90.12 536 GLU A CA 1
ATOM 4159 C C . GLU A 1 536 ? 43.200 -3.055 -45.242 1.00 90.12 536 GLU A C 1
ATOM 4161 O O . GLU A 1 536 ? 44.402 -3.237 -45.092 1.00 90.12 536 GLU A O 1
ATOM 4166 N N . LEU A 1 537 ? 42.504 -3.644 -46.223 1.00 92.25 537 LEU A N 1
ATOM 4167 C CA . LEU A 1 537 ? 43.110 -4.704 -47.042 1.00 92.25 537 LEU A CA 1
ATOM 4168 C C . LEU A 1 537 ? 43.898 -4.165 -48.244 1.00 92.25 537 LEU A C 1
ATOM 4170 O O . LEU A 1 537 ? 45.038 -4.558 -48.471 1.00 92.25 537 LEU A O 1
ATOM 4174 N N . ALA A 1 538 ? 43.328 -3.241 -49.023 1.00 91.88 538 ALA A N 1
ATOM 4175 C CA . ALA A 1 538 ? 44.004 -2.680 -50.196 1.00 91.88 538 ALA A CA 1
ATOM 4176 C C . ALA A 1 538 ? 45.376 -2.028 -49.888 1.00 91.88 538 ALA A C 1
ATOM 4178 O O . ALA A 1 538 ? 46.297 -2.214 -50.691 1.00 91.88 538 ALA A O 1
ATOM 4179 N N . PRO A 1 539 ? 45.569 -1.320 -48.753 1.00 91.38 539 PRO A N 1
ATOM 4180 C CA . PRO A 1 539 ? 46.869 -0.767 -48.367 1.00 91.38 539 PRO A CA 1
ATOM 4181 C C . PRO A 1 539 ? 47.992 -1.794 -48.166 1.00 91.38 539 PRO A C 1
ATOM 4183 O O . PRO A 1 539 ? 49.156 -1.410 -48.230 1.00 91.38 539 PRO A O 1
ATOM 4186 N N . GLU A 1 540 ? 47.688 -3.083 -47.965 1.00 87.62 540 GLU A N 1
ATOM 4187 C CA . GLU A 1 540 ? 48.718 -4.132 -47.864 1.00 87.62 540 GLU A CA 1
ATOM 4188 C C . GLU A 1 540 ? 49.485 -4.330 -49.185 1.00 87.62 540 GLU A C 1
ATOM 4190 O O . GLU A 1 540 ? 50.622 -4.799 -49.185 1.00 87.62 540 GLU A O 1
ATOM 4195 N N . ALA A 1 541 ? 48.879 -3.949 -50.316 1.00 85.50 541 ALA A N 1
ATOM 4196 C CA . ALA A 1 541 ? 49.453 -4.113 -51.653 1.00 85.50 541 ALA A CA 1
ATOM 4197 C C . ALA A 1 541 ? 49.607 -2.804 -52.439 1.00 85.50 541 ALA A C 1
ATOM 4199 O O . ALA A 1 541 ? 50.326 -2.764 -53.440 1.00 85.50 541 ALA A O 1
ATOM 4200 N N . ALA A 1 542 ? 48.888 -1.750 -52.046 1.00 88.94 542 ALA A N 1
ATOM 4201 C CA . ALA A 1 542 ? 48.838 -0.482 -52.758 1.00 88.94 542 ALA A CA 1
ATOM 4202 C C . ALA A 1 542 ? 49.465 0.642 -51.907 1.00 88.94 542 ALA A C 1
ATOM 4204 O O . ALA A 1 542 ? 48.978 0.914 -50.809 1.00 88.94 542 ALA A O 1
ATOM 4205 N N . 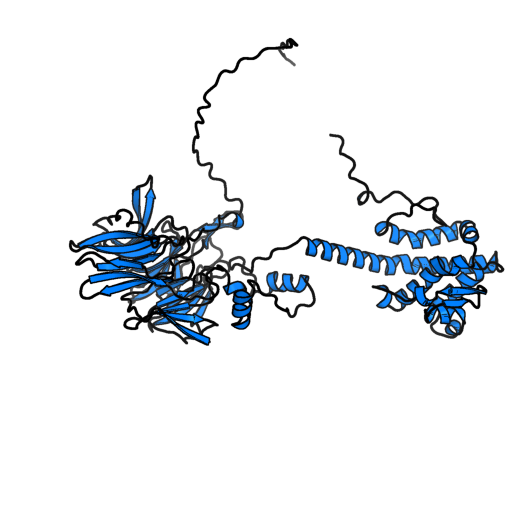PRO A 1 543 ? 50.507 1.340 -52.401 1.00 89.44 543 PRO A N 1
ATOM 4206 C CA . PRO A 1 543 ? 51.201 2.372 -51.629 1.00 89.44 543 PRO A CA 1
ATOM 4207 C C . PRO A 1 543 ? 50.279 3.560 -51.327 1.00 89.44 543 PRO A C 1
ATOM 4209 O O . PRO A 1 543 ? 49.746 4.201 -52.240 1.00 89.44 543 PRO A O 1
ATOM 4212 N N . VAL A 1 544 ? 50.081 3.864 -50.043 1.00 89.19 544 VAL A N 1
ATOM 4213 C CA . VAL A 1 544 ? 49.144 4.897 -49.561 1.00 89.19 544 VAL A CA 1
ATOM 4214 C C . VAL A 1 544 ? 49.594 6.309 -49.957 1.00 89.19 544 VAL A C 1
ATOM 4216 O O . VAL A 1 544 ? 48.764 7.202 -50.120 1.00 89.19 544 VAL A O 1
ATOM 4219 N N . GLU A 1 545 ? 50.887 6.518 -50.200 1.00 89.38 545 GLU A N 1
ATOM 4220 C CA . GLU A 1 545 ? 51.476 7.791 -50.639 1.00 89.38 545 GLU A CA 1
ATOM 4221 C C . GLU A 1 545 ? 50.872 8.270 -51.966 1.00 89.38 545 GLU A C 1
ATOM 4223 O O . GLU A 1 545 ? 50.739 9.470 -52.209 1.00 89.38 545 GLU A O 1
ATOM 4228 N N . VAL A 1 546 ? 50.434 7.340 -52.818 1.00 89.69 546 VAL A N 1
ATOM 4229 C CA . VAL A 1 546 ? 49.753 7.666 -54.077 1.00 89.69 546 VAL A CA 1
ATOM 4230 C C . VAL A 1 546 ? 48.422 8.374 -53.808 1.00 89.69 546 VAL A C 1
ATOM 4232 O O . VAL A 1 546 ? 48.080 9.328 -54.507 1.00 89.69 546 VAL A O 1
ATOM 4235 N N . LEU A 1 547 ? 47.701 7.984 -52.752 1.00 90.12 547 LEU A N 1
ATOM 4236 C CA . LEU A 1 547 ? 46.448 8.630 -52.356 1.00 90.12 547 LEU A CA 1
ATOM 4237 C C . LEU A 1 547 ? 46.659 10.039 -51.794 1.00 90.12 547 LEU A C 1
ATOM 4239 O O . LEU A 1 547 ? 45.753 10.864 -51.884 1.00 90.12 547 LEU A O 1
ATOM 4243 N N . GLN A 1 548 ? 47.837 10.344 -51.245 1.00 87.94 548 GLN A N 1
ATOM 4244 C CA . GLN A 1 548 ? 48.161 11.676 -50.716 1.00 87.94 548 GLN A CA 1
ATOM 4245 C C . GLN A 1 548 ? 48.359 12.709 -51.839 1.00 87.94 548 GLN A C 1
ATOM 4247 O O . GLN A 1 548 ? 48.138 13.908 -51.644 1.00 87.94 548 GLN A O 1
ATOM 4252 N N . ASN A 1 549 ? 48.721 12.236 -53.034 1.00 87.94 549 ASN A N 1
ATOM 4253 C CA . ASN A 1 549 ? 49.064 13.057 -54.195 1.00 87.94 549 ASN A CA 1
ATOM 4254 C C . ASN A 1 549 ? 47.922 13.208 -55.217 1.00 87.94 549 ASN A C 1
ATOM 4256 O O . ASN A 1 549 ? 48.132 13.753 -56.298 1.00 87.94 549 ASN A O 1
ATOM 4260 N N . VAL A 1 550 ? 46.706 12.757 -54.890 1.00 91.00 550 VAL A N 1
ATOM 4261 C CA . VAL A 1 550 ? 45.524 12.959 -55.747 1.00 91.00 550 VAL A CA 1
ATOM 4262 C C . VAL A 1 550 ? 45.089 14.437 -55.780 1.00 91.00 550 VAL A C 1
ATOM 4264 O O . VAL A 1 550 ? 45.383 15.182 -54.837 1.00 91.00 550 VAL A O 1
ATOM 4267 N N . PRO A 1 551 ? 44.359 14.885 -56.821 1.00 93.88 551 PRO A N 1
ATOM 4268 C CA . PRO A 1 551 ? 43.846 16.252 -56.908 1.00 93.88 551 PRO A CA 1
ATOM 4269 C C . PRO A 1 551 ? 42.974 16.662 -55.715 1.00 93.88 551 PRO A C 1
ATOM 4271 O O . PRO A 1 551 ? 42.243 15.843 -55.150 1.00 93.88 551 PRO A O 1
ATOM 4274 N N . ASP A 1 552 ? 42.961 17.959 -55.399 1.00 91.25 552 ASP A N 1
ATOM 4275 C CA . ASP A 1 552 ? 42.205 18.510 -54.263 1.00 91.25 552 ASP A CA 1
ATOM 4276 C C . ASP A 1 552 ? 40.698 18.235 -54.343 1.00 91.25 552 ASP A C 1
ATOM 4278 O O . ASP A 1 552 ? 40.045 18.054 -53.317 1.00 91.25 552 ASP A O 1
ATOM 4282 N N . ALA A 1 553 ? 40.144 18.113 -55.553 1.00 92.88 553 ALA A N 1
ATOM 4283 C CA . ALA A 1 553 ? 38.753 17.713 -55.751 1.00 92.88 553 ALA A CA 1
ATOM 4284 C C . ALA A 1 553 ? 38.455 16.315 -55.168 1.00 92.88 553 ALA A C 1
ATOM 4286 O O . ALA A 1 553 ? 37.416 16.118 -54.542 1.00 92.88 553 ALA A O 1
ATOM 4287 N N . ILE A 1 554 ? 39.381 15.359 -55.312 1.00 93.88 554 ILE A N 1
ATOM 4288 C CA . ILE A 1 554 ? 39.243 13.997 -54.768 1.00 93.88 554 ILE A CA 1
ATOM 4289 C C . ILE A 1 554 ? 39.477 14.008 -53.258 1.00 93.88 554 ILE A C 1
ATOM 4291 O O . ILE A 1 554 ? 38.706 13.402 -52.512 1.00 93.88 554 ILE A O 1
ATOM 4295 N N . LYS A 1 555 ? 40.474 14.772 -52.788 1.00 92.62 555 LYS A N 1
ATOM 4296 C CA . LYS A 1 555 ? 40.700 14.987 -51.349 1.00 92.62 555 LYS A CA 1
ATOM 4297 C C . LYS A 1 555 ? 39.453 15.552 -50.672 1.00 92.62 555 LYS A C 1
ATOM 4299 O O . LYS A 1 555 ? 39.057 15.066 -49.619 1.00 92.62 555 LYS A O 1
ATOM 4304 N N . SER A 1 556 ? 38.786 16.521 -51.299 1.00 92.12 556 SER A N 1
ATOM 4305 C CA . SER A 1 556 ? 37.540 17.105 -50.796 1.00 92.12 556 SER A CA 1
ATOM 4306 C C . SER A 1 556 ? 36.432 16.056 -50.644 1.00 92.12 556 SER A C 1
ATOM 4308 O O . SER A 1 556 ? 35.775 16.016 -49.605 1.00 92.12 556 SER A O 1
ATOM 4310 N N . LYS A 1 557 ? 36.276 15.141 -51.611 1.00 94.62 557 LYS A N 1
ATOM 4311 C CA . LYS A 1 557 ? 35.319 14.025 -51.517 1.00 94.62 557 LYS A CA 1
ATOM 4312 C C . LYS A 1 557 ? 35.653 13.050 -50.391 1.00 94.62 557 LYS A C 1
ATOM 4314 O O . LYS A 1 557 ? 34.759 12.649 -49.649 1.00 94.62 557 LYS A O 1
ATOM 4319 N N . ALA A 1 558 ? 36.931 12.741 -50.187 1.00 91.94 558 ALA A N 1
ATOM 4320 C CA . ALA A 1 558 ? 37.348 11.920 -49.054 1.00 91.94 558 ALA A CA 1
ATOM 4321 C C . ALA A 1 558 ? 37.064 12.606 -47.709 1.00 91.94 558 ALA A C 1
ATOM 4323 O O . ALA A 1 558 ? 36.561 11.980 -46.778 1.00 91.94 558 ALA A O 1
ATOM 4324 N N . LEU A 1 559 ? 37.308 13.915 -47.611 1.00 90.88 559 LEU A N 1
ATOM 4325 C CA . LEU A 1 559 ? 36.991 14.691 -46.413 1.00 90.88 559 LEU A CA 1
ATOM 4326 C C . LEU A 1 559 ? 35.481 14.783 -46.152 1.00 90.88 559 LEU A C 1
ATOM 4328 O O . LEU A 1 559 ? 35.083 14.770 -44.988 1.00 90.88 559 LEU A O 1
ATOM 4332 N N . GLN A 1 560 ? 34.650 14.839 -47.198 1.00 92.88 560 GLN A N 1
ATOM 4333 C CA . GLN A 1 560 ? 33.187 14.779 -47.085 1.00 92.88 560 GLN A CA 1
ATOM 4334 C C . GLN A 1 560 ? 32.714 13.431 -46.535 1.00 92.88 560 GLN A C 1
ATOM 4336 O O . GLN A 1 560 ? 31.833 13.410 -45.683 1.00 92.88 560 GLN A O 1
ATOM 4341 N N . TRP A 1 561 ? 33.334 12.325 -46.951 1.00 94.06 561 TRP A N 1
ATOM 4342 C CA . TRP A 1 561 ? 33.057 11.000 -46.392 1.00 94.06 561 TRP A CA 1
ATOM 4343 C C . TRP A 1 561 ? 33.474 10.873 -44.917 1.00 94.06 561 TRP A C 1
ATOM 4345 O O . TRP A 1 561 ? 32.753 10.280 -44.120 1.00 94.06 561 TRP A O 1
ATOM 4355 N N . ILE A 1 562 ? 34.606 11.466 -44.525 1.00 89.25 562 ILE A N 1
ATOM 4356 C CA . ILE A 1 562 ? 35.138 11.373 -43.154 1.00 89.25 562 ILE A CA 1
ATOM 4357 C C . ILE A 1 562 ? 34.402 12.305 -42.176 1.00 89.25 562 ILE A C 1
ATOM 4359 O O . ILE A 1 562 ? 34.280 11.996 -40.990 1.00 89.25 562 ILE A O 1
ATOM 4363 N N . ALA A 1 563 ? 33.937 13.471 -42.637 1.00 87.56 563 ALA A N 1
ATOM 4364 C CA . ALA A 1 563 ? 33.358 14.511 -41.783 1.00 87.56 563 ALA A CA 1
ATOM 4365 C C . ALA A 1 563 ? 32.213 14.041 -40.855 1.00 87.56 563 ALA A C 1
ATOM 4367 O O . ALA A 1 563 ? 32.244 14.436 -39.684 1.00 87.56 563 ALA A O 1
ATOM 4368 N N . PRO A 1 564 ? 31.263 13.192 -41.297 1.00 89.50 564 PRO A N 1
ATOM 4369 C CA . PRO A 1 564 ? 30.195 12.662 -40.451 1.00 89.50 564 PRO A CA 1
ATOM 4370 C C . PRO A 1 564 ? 30.704 11.939 -39.194 1.00 89.50 564 PRO A C 1
ATOM 4372 O O . PRO A 1 564 ? 30.132 12.104 -38.118 1.00 89.50 564 PRO A O 1
ATOM 4375 N N . TYR A 1 565 ? 31.829 11.222 -39.285 1.00 86.62 565 TYR A N 1
ATOM 4376 C CA . TYR A 1 565 ? 32.391 10.455 -38.169 1.00 86.62 565 TYR A CA 1
ATOM 4377 C C . TYR A 1 565 ? 33.044 11.319 -37.089 1.00 86.62 565 TYR A C 1
ATOM 4379 O O . TYR A 1 565 ? 33.097 10.914 -35.930 1.00 86.62 565 TYR A O 1
ATOM 4387 N N . LYS A 1 566 ? 33.502 12.533 -37.424 1.00 80.19 566 LYS A N 1
ATOM 4388 C CA . LYS A 1 566 ? 34.278 13.398 -36.509 1.00 80.19 566 LYS A CA 1
ATOM 4389 C C . LYS A 1 566 ? 33.539 13.782 -35.224 1.00 80.19 566 LYS A C 1
ATOM 4391 O O . LYS A 1 566 ? 34.169 14.218 -34.269 1.00 80.19 566 LYS A O 1
ATOM 4396 N N . ARG A 1 567 ? 32.209 13.663 -35.205 1.00 76.88 567 ARG A N 1
ATOM 4397 C CA . ARG A 1 567 ? 31.383 13.934 -34.018 1.00 76.88 567 ARG A CA 1
ATOM 4398 C C . ARG A 1 567 ? 31.315 12.756 -33.050 1.00 76.88 567 ARG A C 1
ATOM 4400 O O . ARG A 1 567 ? 30.934 12.962 -31.903 1.00 76.88 567 ARG A O 1
ATOM 4407 N N . PHE A 1 568 ? 31.677 11.566 -33.518 1.00 79.12 568 PHE A N 1
ATOM 4408 C CA . PHE A 1 568 ? 31.493 10.297 -32.823 1.00 79.12 568 PHE A CA 1
ATOM 4409 C C . PHE A 1 568 ? 32.822 9.664 -32.404 1.00 79.12 568 PHE A C 1
ATOM 4411 O O . PHE A 1 568 ? 32.868 8.994 -31.377 1.00 79.12 568 PHE A O 1
ATOM 4418 N N . ILE A 1 569 ? 33.902 9.895 -33.158 1.00 76.31 569 ILE A N 1
ATOM 4419 C CA . ILE A 1 569 ? 35.226 9.321 -32.884 1.00 76.31 569 ILE A CA 1
ATOM 4420 C C . ILE A 1 569 ? 36.248 10.397 -32.521 1.00 76.31 569 ILE A C 1
ATOM 4422 O O . ILE A 1 569 ? 36.221 11.511 -33.047 1.00 76.31 569 ILE A O 1
ATOM 4426 N N . ALA A 1 570 ? 37.193 10.044 -31.650 1.00 73.62 570 ALA A N 1
ATOM 4427 C CA . ALA A 1 570 ? 38.328 10.906 -31.353 1.00 73.62 570 ALA A CA 1
ATOM 4428 C C . ALA A 1 570 ? 39.242 11.056 -32.591 1.00 73.62 570 ALA A C 1
ATOM 4430 O O . ALA A 1 570 ? 39.445 10.083 -33.326 1.00 73.62 570 ALA A O 1
ATOM 4431 N N . PRO A 1 571 ? 39.827 12.245 -32.828 1.00 71.62 571 PRO A N 1
ATOM 4432 C CA . PRO A 1 571 ? 40.790 12.447 -33.901 1.00 71.62 571 PRO A CA 1
ATOM 4433 C C . PRO A 1 571 ? 42.013 11.532 -33.710 1.00 71.62 571 PRO A C 1
ATOM 4435 O O . PRO A 1 571 ? 42.506 11.374 -32.586 1.00 71.62 571 PRO A O 1
ATOM 4438 N N . PRO A 1 572 ? 42.539 10.927 -34.790 1.00 70.38 572 PRO A N 1
ATOM 4439 C CA . PRO A 1 572 ? 43.710 10.073 -34.690 1.00 70.38 572 PRO A CA 1
ATOM 4440 C C . PRO A 1 572 ? 44.958 10.893 -34.364 1.00 70.38 572 PRO A C 1
ATOM 4442 O O . PRO A 1 572 ? 45.137 12.018 -34.832 1.00 70.38 572 PRO A O 1
ATOM 4445 N N . ARG A 1 573 ? 45.864 10.288 -33.589 1.00 68.88 573 ARG A N 1
ATOM 4446 C CA . ARG A 1 573 ? 47.171 10.881 -33.252 1.00 68.88 573 ARG A CA 1
ATOM 4447 C C . ARG A 1 573 ? 48.174 10.812 -34.411 1.00 68.88 573 ARG A C 1
ATOM 4449 O O . ARG A 1 573 ? 49.158 11.547 -34.408 1.00 68.88 573 ARG A O 1
ATOM 4456 N N . ALA A 1 574 ? 47.933 9.929 -35.379 1.00 70.12 574 ALA A N 1
ATOM 4457 C CA . ALA A 1 574 ? 48.748 9.776 -36.579 1.00 70.12 574 ALA A CA 1
ATOM 4458 C C . ALA A 1 574 ? 48.308 10.752 -37.692 1.00 70.12 574 ALA A C 1
ATOM 4460 O O . ALA A 1 574 ? 47.147 11.172 -37.712 1.00 70.12 574 ALA A O 1
ATOM 4461 N N . PRO A 1 575 ? 49.203 11.111 -38.632 1.00 71.50 575 PRO A N 1
ATOM 4462 C CA . PRO A 1 575 ? 48.826 11.859 -39.826 1.00 71.50 575 PRO A CA 1
ATOM 4463 C C . PRO A 1 575 ? 47.765 11.113 -40.648 1.00 71.50 575 PRO A C 1
ATOM 4465 O O . PRO A 1 575 ? 47.903 9.927 -40.937 1.00 71.50 575 PRO A O 1
ATOM 4468 N N . LEU A 1 576 ? 46.714 11.826 -41.037 1.00 78.62 576 LEU A N 1
ATOM 4469 C CA . LEU A 1 576 ? 45.663 11.367 -41.935 1.00 78.62 576 LEU A CA 1
ATOM 4470 C C . LEU A 1 576 ? 46.118 11.471 -43.393 1.00 78.62 576 LEU A C 1
ATOM 4472 O O . LEU A 1 576 ? 46.695 12.483 -43.792 1.00 78.62 576 LEU A O 1
ATOM 4476 N N . VAL A 1 577 ? 45.744 10.476 -44.203 1.00 84.56 577 VAL A N 1
ATOM 4477 C CA . VAL A 1 577 ? 46.073 10.381 -45.640 1.00 84.56 577 VAL A CA 1
ATOM 4478 C C . VAL A 1 577 ? 45.685 11.646 -46.421 1.00 84.56 577 VAL A C 1
ATOM 4480 O O . VAL A 1 577 ? 46.442 12.099 -47.272 1.00 84.56 577 VAL A O 1
ATOM 4483 N N . TRP A 1 578 ? 44.536 12.256 -46.110 1.00 82.56 578 TRP A N 1
ATOM 4484 C CA . TRP A 1 578 ? 44.006 13.410 -46.855 1.00 82.56 578 TRP A CA 1
ATOM 4485 C C . TRP A 1 578 ? 43.843 14.695 -46.032 1.00 82.56 578 TRP A C 1
ATOM 4487 O O . TRP A 1 578 ? 43.341 15.683 -46.560 1.00 82.56 578 TRP A O 1
ATOM 4497 N N . ALA A 1 579 ? 44.223 14.699 -44.748 1.00 66.56 579 ALA A N 1
ATOM 4498 C CA . ALA A 1 579 ? 43.853 15.782 -43.825 1.00 66.56 579 ALA A CA 1
ATOM 4499 C C . ALA A 1 579 ? 44.973 16.279 -42.888 1.00 66.56 579 ALA A C 1
ATOM 4501 O O . ALA A 1 579 ? 44.689 17.079 -42.001 1.00 66.56 579 ALA A O 1
ATOM 4502 N N . GLY A 1 580 ? 46.228 15.833 -43.044 1.00 68.69 580 GLY A N 1
ATOM 4503 C CA . GLY A 1 580 ? 47.324 16.236 -42.145 1.00 68.69 580 GLY A CA 1
ATOM 4504 C C . GLY A 1 580 ? 47.193 15.638 -40.733 1.00 68.69 580 GLY A C 1
ATOM 4505 O O . GLY A 1 580 ? 46.653 14.546 -40.583 1.00 68.69 580 GLY A O 1
ATOM 4506 N N . ARG A 1 581 ? 47.700 16.295 -39.674 1.00 59.53 581 ARG A N 1
ATOM 4507 C CA . ARG A 1 581 ? 47.475 15.828 -38.283 1.00 59.53 581 ARG A CA 1
ATOM 4508 C C . ARG A 1 581 ? 45.991 15.982 -37.915 1.00 59.53 581 ARG A C 1
ATOM 4510 O O . ARG A 1 581 ? 45.383 16.981 -38.286 1.00 59.53 581 ARG A O 1
ATOM 4517 N N . GLY A 1 582 ? 45.426 14.991 -37.213 1.00 59.91 582 GLY A N 1
ATOM 4518 C CA . GLY A 1 582 ? 44.024 14.989 -36.777 1.00 59.91 582 GLY A CA 1
ATOM 4519 C C . GLY A 1 582 ? 43.622 16.307 -36.105 1.00 59.91 582 GLY A C 1
ATOM 4520 O O . GLY A 1 582 ? 44.417 16.882 -35.367 1.00 59.91 582 GLY A O 1
ATOM 4521 N N . GLY A 1 583 ? 42.419 16.801 -36.423 1.00 63.59 583 GLY A N 1
ATOM 4522 C CA . GLY A 1 583 ? 41.913 18.091 -35.935 1.00 63.59 583 GLY A CA 1
ATOM 4523 C C . GLY A 1 583 ? 41.741 18.155 -34.414 1.00 63.59 583 GLY A C 1
ATOM 4524 O O . GLY A 1 583 ? 41.947 17.162 -33.717 1.00 63.59 583 GLY A O 1
ATOM 4525 N N . ASP A 1 584 ? 41.346 19.326 -33.910 1.00 65.00 584 ASP A N 1
ATOM 4526 C CA . ASP A 1 584 ? 41.178 19.567 -32.474 1.00 65.00 584 ASP A CA 1
ATOM 4527 C C . ASP A 1 584 ? 40.203 18.570 -31.830 1.00 65.00 584 ASP A C 1
ATOM 4529 O O . ASP A 1 584 ? 39.176 18.203 -32.414 1.00 65.00 584 ASP A O 1
ATOM 4533 N N . LEU A 1 585 ? 40.530 18.126 -30.611 1.00 62.69 585 LEU A N 1
ATOM 4534 C CA . LEU A 1 585 ? 39.629 17.306 -29.802 1.00 62.69 585 LEU A CA 1
ATOM 4535 C C . LEU A 1 585 ? 38.298 18.056 -29.616 1.00 62.69 585 LEU A C 1
ATOM 4537 O O . LEU A 1 585 ? 38.319 19.262 -29.348 1.00 62.69 585 LEU A O 1
ATOM 4541 N N . PRO A 1 586 ? 37.140 17.377 -29.724 1.00 60.59 586 PRO A N 1
ATOM 4542 C CA . PRO A 1 586 ? 35.864 18.006 -29.418 1.00 60.59 586 PRO A CA 1
ATOM 4543 C C . PRO A 1 586 ? 35.905 18.627 -28.018 1.00 60.59 586 PRO A C 1
ATOM 4545 O O . PRO A 1 586 ? 36.391 17.994 -27.084 1.00 60.59 586 PRO A O 1
ATOM 4548 N N . VAL A 1 587 ? 35.375 19.843 -27.853 1.00 63.81 587 VAL A N 1
ATOM 4549 C CA . VAL A 1 587 ? 35.455 20.589 -26.578 1.00 63.81 587 VAL A CA 1
ATOM 4550 C C . VAL A 1 587 ? 34.893 19.784 -25.399 1.00 63.81 587 VAL A C 1
ATOM 4552 O O . VAL A 1 587 ? 35.424 19.873 -24.298 1.00 63.81 587 VAL A O 1
ATOM 4555 N N . TYR A 1 588 ? 33.881 18.941 -25.634 1.00 61.97 588 TYR A N 1
ATOM 4556 C CA . TYR A 1 588 ? 33.304 18.055 -24.616 1.00 61.97 588 TYR A CA 1
ATOM 4557 C C . TYR A 1 588 ? 34.235 16.908 -24.173 1.00 61.97 588 TYR A C 1
ATOM 4559 O O . TYR A 1 588 ? 34.015 16.320 -23.119 1.00 61.97 588 TYR A O 1
ATOM 4567 N N . ALA A 1 589 ? 35.244 16.558 -24.976 1.00 57.31 589 ALA A N 1
ATOM 4568 C CA . ALA A 1 589 ? 36.249 15.534 -24.683 1.00 57.31 589 ALA A CA 1
ATOM 4569 C C . ALA A 1 589 ? 37.531 16.127 -24.070 1.00 57.31 589 ALA A C 1
ATOM 4571 O O . ALA A 1 589 ? 38.392 15.392 -23.584 1.00 57.31 589 ALA A O 1
ATOM 4572 N N . CYS A 1 590 ? 37.670 17.454 -24.093 1.00 61.16 590 CYS A N 1
ATOM 4573 C CA . CYS A 1 590 ? 38.717 18.167 -23.378 1.00 61.16 590 CYS A CA 1
ATOM 4574 C C . CYS A 1 590 ? 38.346 18.283 -21.895 1.00 61.16 590 CYS A C 1
ATOM 4576 O O . CYS A 1 590 ? 37.171 18.372 -21.540 1.00 61.16 590 CYS A O 1
ATOM 4578 N N . HIS A 1 591 ? 39.347 18.329 -21.011 1.00 58.78 591 HIS A N 1
ATOM 4579 C CA . HIS A 1 591 ? 39.092 18.714 -19.624 1.00 58.78 591 HIS A CA 1
ATOM 4580 C C . HIS A 1 591 ? 38.369 20.069 -19.596 1.00 58.78 591 HIS A C 1
ATOM 4582 O O . HIS A 1 591 ? 38.753 20.952 -20.373 1.00 58.78 591 HIS A O 1
ATOM 4588 N N . PRO A 1 592 ? 37.373 20.260 -18.707 1.00 63.00 592 PRO A N 1
ATOM 4589 C CA . PRO A 1 592 ? 36.775 21.569 -18.526 1.00 63.00 592 PRO A CA 1
ATOM 4590 C C . PRO A 1 592 ? 37.906 22.554 -18.255 1.00 63.00 592 PRO A C 1
ATOM 4592 O O . PRO A 1 592 ? 38.724 22.338 -17.352 1.00 63.00 592 PRO A O 1
ATOM 4595 N N . LEU A 1 593 ? 37.995 23.603 -19.074 1.00 63.00 593 LEU A N 1
ATOM 4596 C CA . LEU A 1 593 ? 38.885 24.714 -18.778 1.00 63.00 593 LEU A CA 1
ATOM 4597 C C . LEU A 1 593 ? 38.523 25.158 -17.362 1.00 63.00 593 LEU A C 1
ATOM 4599 O O . LEU A 1 593 ? 37.350 25.414 -17.095 1.00 63.00 593 LEU A O 1
ATOM 4603 N N . LYS A 1 594 ? 39.499 25.176 -16.442 1.00 51.88 594 LYS A N 1
ATOM 4604 C CA . LYS A 1 594 ? 39.303 25.817 -15.140 1.00 51.88 594 LYS A CA 1
ATOM 4605 C C . LYS A 1 594 ? 38.772 27.204 -15.456 1.00 51.88 594 LYS A C 1
ATOM 4607 O O . LYS A 1 594 ? 39.522 28.010 -16.004 1.00 51.88 594 LYS A O 1
ATOM 4612 N N . GLU A 1 595 ? 37.502 27.449 -15.157 1.00 48.97 595 GLU A N 1
ATOM 4613 C CA . GLU A 1 595 ? 36.973 28.799 -15.161 1.00 48.97 595 GLU A CA 1
ATOM 4614 C C . GLU A 1 595 ? 37.937 29.615 -14.303 1.00 48.97 595 GLU A C 1
ATOM 4616 O O . GLU A 1 595 ? 38.181 29.303 -13.130 1.00 48.97 595 GLU A O 1
ATOM 4621 N N . ALA A 1 596 ? 38.608 30.575 -14.938 1.00 46.66 596 ALA A N 1
ATOM 4622 C CA . ALA A 1 596 ? 39.329 31.586 -14.202 1.00 46.66 596 ALA A CA 1
ATOM 4623 C C . ALA A 1 596 ? 38.274 32.276 -13.334 1.00 46.66 596 ALA A C 1
ATOM 4625 O O . ALA A 1 596 ? 37.324 32.848 -13.866 1.00 46.66 596 ALA A O 1
ATOM 4626 N N . ARG A 1 597 ? 38.403 32.097 -12.018 1.00 39.16 597 ARG A N 1
ATOM 4627 C CA . ARG A 1 597 ? 37.606 32.805 -11.015 1.00 39.16 597 ARG A CA 1
ATOM 4628 C C . ARG A 1 597 ? 37.640 34.309 -11.230 1.00 39.16 597 ARG A C 1
ATOM 4630 O O . ARG A 1 597 ? 38.734 34.807 -11.588 1.00 39.16 597 ARG A O 1
#

Sequence (597 aa):
MGGALLSGRVPKRGDVTMKSWVTVGLVLLVVFGGVSASRAGTFDTPELQVVASPQEIRSLALGIGEKPIDTDVSSQGAEVVVLVQLPNGTHVVRFWRLDGSQPVNDWPVPREFAPRAIAWHPLGDRLFLAGTQGGQHSIARVGKISGNWEMKTIYRSAQEIRRLVVGPRPYVIAYDKQMNPSEGYRVFFGLKGADGNYAIRSITEEGRKDYQVVGPKSGFTVLPGTEGQPSKIAAGWALPLGFHPAGHLLIWEDNQKGFHVASYGRDCWDRSRRLLDGAIQGGSVTATPNGLGLLHWKPDTDGITVVLDQGRTKGVQAEAYRFVGTPSSVPDGRGVVGVVRRDKDYSLVYVPIEVPLAKVTNAWMFVESSPDRELIGRNGGLLRDLAVDQLYSLYDSEAYSCGDYDSATPTRPYLVTTDIFWELLAAAYEGLFIITERHQAIPAFWELVAASEQHFRTTQPDSPWAKVFATLTKLRGSSGKEAKDPEVQRILAARGSEKSPLLGVELNYGELLPRGHYTGDPEFQKYFKAFKYLTELAPEAAPVEVLQNVPDAIKSKALQWIAPYKRFIAPPRAPLVWAGRGGDLPVYACHPLKEAR

pLDDT: mean 82.1, std 19.86, range [22.33, 98.56]

Mean predicted aligned error: 14.9 Å

Secondary structure (DSSP, 8-state):
----------------------------------------SGGGSPP--PPPPPSS-EEEEPPTT-EEEEEEE-TTSSEEEEEEE-TTS-EEEEEEETTS-----PEEPPTTEEEEEEEE-TTSSEEEEEEEETTEEEEEEEEEETTEEEEEEEEEESSPEEEEEE-SS-EEEEE-TT-PEEEE-EEEEEEE-TTS-EEEEEEETTS-S-EEEEE-GGG----TT-SS-SB-EE-SS-EEEEE-TTSSEEEEE-TTSBEEEEEE-SSSEEEEEEGGGGT-BSSEEEE-TTSSEEEEE-TTSSSEEEEEGGGTEEEEE-TT--BSSPPEEPTTSSEEEEEEEETTEEEEEEEE---TTTT-TTHHHH-SSHHHHHHHHHHSS-----S-SSHHHHHHHHHHTTTS--TTS-PPPP---THHHHHHHHHHHHHHHHHHIIIIIHHHHHHHHHHHHHHHHHH-TTSHHHHHHHHHHHHHH-SSGGGG-HHHHHHHH--SEEE-TTT-SEEEGGGGS--GGGGS-HHHHHHHHHHHIIIIIGGGTS-THHHHTS-HHHHHHHHHHHGGGGGTSPPPSSEETTTEE--PPPGGGSPPP----

Radius of gyration: 39.89 Å; Cα contacts (8 Å, |Δi|>4): 1086; chains: 1; bounding box: 88×90×108 Å

Solvent-accessible surface area (backbone atoms only — not comparable to full-atom values): 34196 Å² total; per-residue (Å²): 137,86,80,82,91,80,88,88,87,84,86,82,90,86,85,86,89,77,93,79,93,74,92,73,84,79,80,78,78,78,74,83,69,80,71,77,72,74,77,88,50,86,84,69,59,78,80,84,72,62,42,80,68,60,88,58,74,44,74,48,77,51,57,87,66,38,41,80,64,34,59,37,51,29,52,37,32,48,40,33,41,36,35,31,36,42,75,88,73,50,40,32,42,37,39,41,38,67,86,68,55,76,58,55,82,64,44,76,46,57,87,68,49,52,72,64,38,51,35,52,36,65,85,52,70,37,37,36,37,34,31,38,42,90,94,23,24,32,33,28,39,35,35,70,55,97,86,42,80,45,79,44,78,37,45,77,35,89,44,54,70,45,60,68,40,58,49,61,46,66,40,81,73,47,62,53,100,83,68,50,75,41,67,41,44,37,40,35,27,12,38,37,45,96,86,71,33,30,22,21,34,34,25,35,79,79,42,44,80,72,36,33,52,32,16,49,74,92,58,51,42,79,58,88,95,49,101,59,66,52,18,76,39,67,33,84,32,25,36,58,60,34,45,37,52,86,46,33,35,42,33,31,35,39,88,83,38,40,34,29,34,35,35,43,50,70,83,28,34,68,49,71,47,56,36,66,82,52,78,52,64,54,68,46,57,37,45,34,46,22,45,60,32,34,42,41,35,46,78,92,37,61,25,36,32,44,31,27,72,83,65,77,39,76,45,78,39,54,62,94,39,53,42,80,54,85,60,37,65,35,50,50,26,48,27,35,37,31,41,31,73,55,94,94,33,39,28,42,34,38,41,50,43,92,46,86,63,29,91,34,65,62,43,41,76,74,43,89,47,70,67,45,47,51,41,28,72,73,67,79,46,75,89,75,91,65,102,52,98,43,75,65,52,52,52,48,40,65,63,52,58,67,78,58,74,35,94,57,48,90,67,80,89,77,87,81,63,73,60,61,60,52,50,54,49,49,53,51,50,51,52,53,50,54,54,42,36,66,75,44,22,54,58,28,44,53,52,29,35,54,54,46,23,58,44,23,60,73,78,39,59,87,39,60,59,22,57,52,25,48,45,49,52,36,52,73,63,43,86,54,81,47,47,70,40,73,60,43,41,45,51,72,65,20,62,48,74,46,68,39,87,84,69,74,45,76,38,62,32,40,76,30,53,59,58,76,79,29,64,80,38,74,68,43,32,51,48,46,25,46,50,42,39,62,74,61,52,45,55,78,72,25,73,64,68,62,66,53,70,52,57,69,73,55,39,50,30,48,49,53,25,50,53,66,48,60,85,80,48,81,59,54,94,54,72,40,74,76,66,47,64,45,65,81,72,57,73,89,78,44,79,78,74,79,75,80,127